Protein AF-A0A7S1F2Y0-F1 (afdb_monomer)

Foldseek 3Di:
DDPDPPPPPDPPPPPPPPPPPPPCPDDQDQDPPPRDRDDDDDDDDDDDDDDDDDDDDDDDDDDDDDDDDDDDDDDDDDDDDDDDDDDDDDDDDDDDDDDDDDDDDDDDDDPPPPPPPPPPPPPPDDPPPPDPPDDDDDPDPVVVVVVVVVVVVVVVVVVLVVVLVVCVVVLLVVLVCLVVLVPPPPDPPPDPVPDPPQDQDDPSSVVSNLCNLLVVLLVVLVVVVVPVDDCLVVQLVPDDPVLCVLQPLVPLSDPDPQDPPQPQDPCQLAAPAEDALVRLLVQAQDHCWWWAAQLFFIFTPNSPNCACHPPHSNRLRTSWYQHQCQLLVNRDSVRTNQQALLSPDPDPSLSSVSSSRSSSVVSSRCSPRNGGRYGYPCNVPRVPGHHDDNVSSDPNPRD

Structure (mmCIF, N/CA/C/O backbone):
data_AF-A0A7S1F2Y0-F1
#
_entry.id   AF-A0A7S1F2Y0-F1
#
loop_
_atom_site.group_PDB
_atom_site.id
_atom_site.type_symbol
_atom_site.label_atom_id
_atom_site.label_alt_id
_atom_site.label_comp_id
_atom_site.label_asym_id
_atom_site.label_entity_id
_atom_site.label_seq_id
_atom_site.pdbx_PDB_ins_code
_atom_site.Cartn_x
_atom_site.Cartn_y
_atom_site.Cartn_z
_atom_site.occupancy
_atom_site.B_iso_or_equiv
_atom_site.auth_seq_id
_atom_site.auth_comp_id
_atom_site.auth_asym_id
_atom_site.auth_atom_id
_atom_site.pdbx_PDB_model_num
ATOM 1 N N . MET A 1 1 ? 21.573 28.360 -5.582 1.00 36.53 1 MET A N 1
ATOM 2 C CA . MET A 1 1 ? 20.554 28.738 -4.579 1.00 36.53 1 MET A CA 1
ATOM 3 C C . MET A 1 1 ? 19.600 27.561 -4.418 1.00 36.53 1 MET A C 1
ATOM 5 O O . MET A 1 1 ? 18.613 27.479 -5.133 1.00 36.53 1 MET A O 1
ATOM 9 N N . GLY A 1 2 ? 19.969 26.580 -3.590 1.00 34.56 2 GLY A N 1
ATOM 10 C CA . GLY A 1 2 ? 19.139 25.403 -3.324 1.00 34.56 2 GLY A CA 1
ATOM 11 C C . GLY A 1 2 ? 18.321 25.644 -2.063 1.00 34.56 2 GLY A C 1
ATOM 12 O O . GLY A 1 2 ? 18.897 25.752 -0.985 1.00 34.56 2 GLY A O 1
ATOM 13 N N . ALA A 1 3 ? 17.003 25.777 -2.200 1.00 34.00 3 ALA A N 1
ATOM 14 C CA . ALA A 1 3 ? 16.104 25.821 -1.056 1.00 34.00 3 ALA A CA 1
ATOM 15 C C . ALA A 1 3 ? 16.014 24.408 -0.463 1.00 34.00 3 ALA A C 1
ATOM 17 O O . ALA A 1 3 ? 15.358 23.531 -1.024 1.00 34.00 3 ALA A O 1
ATOM 18 N N . SER A 1 4 ? 16.725 24.184 0.643 1.00 31.88 4 SER A N 1
ATOM 19 C CA . SER A 1 4 ? 16.543 23.007 1.490 1.00 31.88 4 SER A CA 1
ATOM 20 C C . SER A 1 4 ? 15.123 23.054 2.053 1.00 31.88 4 SER A C 1
ATOM 22 O O . SER A 1 4 ? 14.795 23.925 2.856 1.00 31.88 4 SER A O 1
ATOM 24 N N . CYS A 1 5 ? 14.247 22.175 1.569 1.00 34.72 5 CYS A N 1
ATOM 25 C CA . CYS A 1 5 ? 12.901 22.019 2.103 1.00 34.72 5 CYS A CA 1
ATOM 26 C C . CYS A 1 5 ? 12.976 21.094 3.324 1.00 34.72 5 CYS A C 1
ATOM 28 O O . CYS A 1 5 ? 12.630 19.919 3.252 1.00 34.72 5 CYS A O 1
ATOM 30 N N . THR A 1 6 ? 13.466 21.619 4.446 1.00 35.56 6 THR A N 1
ATOM 31 C CA . THR A 1 6 ? 13.286 21.003 5.764 1.00 35.56 6 THR A CA 1
ATOM 32 C C . THR A 1 6 ? 11.858 21.284 6.207 1.00 35.56 6 THR A C 1
ATOM 34 O O . THR A 1 6 ? 11.585 22.223 6.951 1.00 35.56 6 THR A O 1
ATOM 37 N N . ARG A 1 7 ? 10.907 20.510 5.681 1.00 41.62 7 ARG A N 1
ATOM 38 C CA . ARG A 1 7 ? 9.598 20.413 6.316 1.00 41.62 7 ARG A CA 1
ATOM 39 C C . ARG A 1 7 ? 9.795 19.492 7.511 1.00 41.62 7 ARG A C 1
ATOM 41 O O . ARG A 1 7 ? 9.768 18.275 7.357 1.00 41.62 7 ARG A O 1
ATOM 48 N N . GLU A 1 8 ? 10.083 20.094 8.661 1.00 40.06 8 GLU A N 1
ATOM 49 C CA . GLU A 1 8 ? 9.935 19.441 9.957 1.00 40.06 8 GLU A CA 1
ATOM 50 C C . GLU A 1 8 ? 8.540 18.810 9.960 1.00 40.06 8 GLU A C 1
ATOM 52 O O . GLU A 1 8 ? 7.520 19.500 9.865 1.00 40.06 8 GLU A O 1
ATOM 57 N N . CYS A 1 9 ? 8.497 17.480 9.912 1.00 41.88 9 CYS A N 1
ATOM 58 C CA . CYS A 1 9 ? 7.286 16.749 10.232 1.00 41.88 9 CYS A CA 1
ATOM 59 C C . CYS A 1 9 ? 7.093 17.014 11.718 1.00 41.88 9 CYS A C 1
ATOM 61 O O . CYS A 1 9 ? 7.832 16.455 12.521 1.00 41.88 9 CYS A O 1
ATOM 63 N N . GLY A 1 10 ? 6.229 17.975 12.046 1.00 36.59 10 GLY A N 1
ATOM 64 C CA . GLY A 1 10 ? 5.999 18.372 13.424 1.00 36.59 10 GLY A CA 1
ATOM 65 C C . GLY A 1 10 ? 5.692 17.139 14.263 1.00 36.59 10 GLY A C 1
ATOM 66 O O . GLY A 1 10 ? 4.796 16.369 13.915 1.00 36.59 10 GLY A O 1
ATOM 67 N N . GLU A 1 11 ? 6.453 16.963 15.341 1.00 38.12 11 GLU A N 1
ATOM 68 C CA . GLU A 1 11 ? 5.964 16.305 16.546 1.00 38.12 11 GLU A CA 1
ATOM 69 C C . GLU A 1 11 ? 4.710 17.074 16.974 1.00 38.12 11 GLU A C 1
ATOM 71 O O . GLU A 1 11 ? 4.777 18.073 17.685 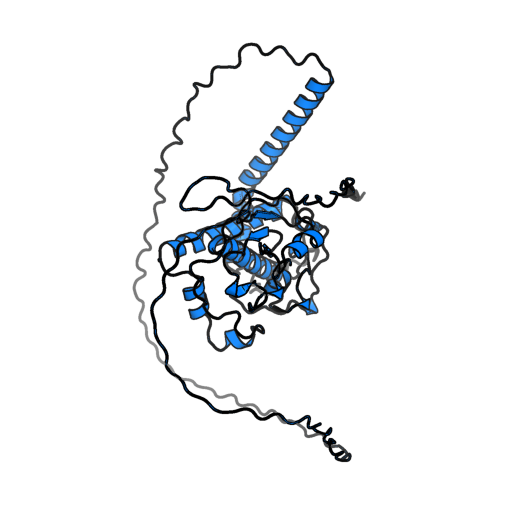1.00 38.12 11 GLU A O 1
ATOM 76 N N . GLU A 1 12 ? 3.549 16.690 16.447 1.00 43.19 12 GLU A N 1
ATOM 77 C CA . GLU A 1 12 ? 2.303 16.994 17.129 1.00 43.19 12 GLU A CA 1
ATOM 78 C C . GLU A 1 12 ? 2.302 16.112 18.375 1.00 43.19 12 GLU A C 1
ATOM 80 O O . GLU A 1 12 ? 2.387 14.889 18.251 1.00 43.19 12 GLU A O 1
ATOM 85 N N . ASP A 1 13 ? 2.274 16.748 19.551 1.00 36.56 13 ASP A N 1
ATOM 86 C CA . ASP A 1 13 ? 2.103 16.107 20.852 1.00 36.56 13 ASP A CA 1
ATOM 87 C C . ASP A 1 13 ? 1.003 15.048 20.744 1.00 36.56 13 ASP A C 1
ATOM 89 O O . ASP A 1 13 ? -0.197 15.346 20.721 1.00 36.56 13 ASP A O 1
ATOM 93 N N . VAL A 1 14 ? 1.427 13.788 20.639 1.00 43.56 14 VAL A N 1
ATOM 94 C CA . VAL A 1 14 ? 0.539 12.645 20.771 1.00 43.56 14 VAL A CA 1
ATOM 95 C C . VAL A 1 14 ? 0.091 12.690 22.217 1.00 43.56 14 VAL A C 1
ATOM 97 O O . VAL A 1 14 ? 0.843 12.314 23.112 1.00 43.56 14 VAL A O 1
ATOM 100 N N . GLN A 1 15 ? -1.118 13.206 22.443 1.00 38.66 15 GLN A N 1
ATOM 101 C CA . GLN A 1 15 ? -1.795 13.054 23.719 1.00 38.66 15 GLN A CA 1
ATOM 102 C C . GLN A 1 15 ? -1.746 11.571 24.066 1.00 38.66 15 GLN A C 1
ATOM 104 O O . GLN A 1 15 ? -2.284 10.732 23.340 1.00 38.66 15 GLN A O 1
ATOM 109 N N . GLU A 1 16 ? -1.010 11.275 25.132 1.00 40.91 16 GLU A N 1
ATOM 110 C CA . GLU A 1 16 ? -0.934 9.975 25.764 1.00 40.91 16 GLU A CA 1
ATOM 111 C C . GLU A 1 16 ? -2.374 9.517 25.997 1.00 40.91 16 GLU A C 1
ATOM 113 O O . GLU A 1 16 ? -3.124 10.106 26.774 1.00 40.91 16 GLU A O 1
ATOM 118 N N . ILE A 1 17 ? -2.816 8.546 25.199 1.00 43.94 17 ILE A N 1
ATOM 119 C CA . ILE A 1 17 ? -4.121 7.932 25.387 1.00 43.94 17 ILE A CA 1
ATOM 120 C C . ILE A 1 17 ? -3.949 7.072 26.630 1.00 43.94 17 ILE A C 1
ATOM 122 O O . ILE A 1 17 ? -3.353 5.995 26.549 1.00 43.94 17 ILE A O 1
ATOM 126 N N . ASP A 1 18 ? -4.425 7.575 27.768 1.00 40.50 18 ASP A N 1
ATOM 127 C CA . ASP A 1 18 ? -4.502 6.805 29.002 1.00 40.50 18 ASP A CA 1
ATOM 128 C C . ASP A 1 18 ? -5.139 5.438 28.697 1.00 40.50 18 ASP A C 1
ATOM 130 O O . ASP A 1 18 ? -6.151 5.374 27.980 1.00 40.50 18 ASP A O 1
ATOM 134 N N . PRO A 1 19 ? -4.570 4.325 29.196 1.00 45.59 19 PRO A N 1
ATOM 135 C CA . PRO A 1 19 ? -5.196 3.026 29.049 1.00 45.59 19 PRO A CA 1
ATOM 136 C C . PRO A 1 19 ? -6.585 3.110 29.676 1.00 45.59 19 PRO A C 1
ATOM 138 O O . PRO A 1 19 ? -6.719 3.328 30.878 1.00 45.59 19 PRO A O 1
ATOM 141 N N . VAL A 1 20 ? -7.617 2.960 28.842 1.00 40.53 20 VAL A N 1
ATOM 142 C CA . VAL A 1 20 ? -9.008 2.866 29.283 1.00 40.53 20 VAL A CA 1
ATOM 143 C C . VAL A 1 20 ? -9.065 1.777 30.348 1.00 40.53 20 VAL A C 1
ATOM 145 O O . VAL A 1 20 ? -8.937 0.590 30.040 1.00 40.53 20 VAL A O 1
ATOM 148 N N . SER A 1 21 ? -9.220 2.191 31.605 1.00 37.03 21 SER A N 1
ATOM 149 C CA . SER A 1 21 ? -9.513 1.299 32.712 1.00 37.03 21 SER A CA 1
ATOM 150 C C . SER A 1 21 ? -10.851 0.650 32.401 1.00 37.03 21 SER A C 1
ATOM 152 O O . SER A 1 21 ? -11.902 1.294 32.392 1.00 37.03 21 SER A O 1
ATOM 154 N N . VAL A 1 22 ? -10.802 -0.632 32.061 1.00 40.53 22 VAL A N 1
ATOM 155 C CA . VAL A 1 22 ? -11.994 -1.452 31.903 1.00 40.53 22 VAL A CA 1
ATOM 156 C C . VAL A 1 22 ? -12.507 -1.712 33.314 1.00 40.53 22 VAL A C 1
ATOM 158 O O . VAL A 1 22 ? -12.141 -2.695 33.949 1.00 40.53 22 VAL A O 1
ATOM 161 N N . ASP A 1 23 ? -13.300 -0.782 33.841 1.00 34.97 23 ASP A N 1
ATOM 162 C CA . ASP A 1 23 ? -14.096 -1.049 35.028 1.00 34.97 23 ASP A CA 1
ATOM 163 C C . ASP A 1 23 ? -15.100 -2.146 34.657 1.00 34.97 23 ASP A C 1
ATOM 165 O O . ASP A 1 23 ? -16.047 -1.939 33.892 1.00 34.97 23 ASP A O 1
ATOM 169 N N . GLU A 1 24 ? -14.844 -3.347 35.177 1.00 45.72 24 GLU A N 1
ATOM 170 C CA . GLU A 1 24 ? -15.747 -4.495 35.188 1.00 45.72 24 GLU A CA 1
ATOM 171 C C . GLU A 1 24 ? -17.011 -4.150 35.998 1.00 45.72 24 GLU A C 1
ATOM 173 O O . GLU A 1 24 ? -17.225 -4.587 37.128 1.00 45.72 24 GLU A O 1
ATOM 178 N N . ALA A 1 25 ? -17.903 -3.358 35.408 1.00 39.78 25 ALA A N 1
ATOM 179 C CA . ALA A 1 25 ? -19.284 -3.273 35.849 1.00 39.78 25 ALA A CA 1
ATOM 180 C C . ALA A 1 25 ? -20.025 -4.507 35.312 1.00 39.78 25 ALA A C 1
ATOM 182 O O . ALA A 1 25 ? -20.461 -4.556 34.159 1.00 39.78 25 ALA A O 1
ATOM 183 N N . GLY A 1 26 ? -20.111 -5.539 36.155 1.00 40.28 26 GLY A N 1
ATOM 184 C CA . GLY A 1 26 ? -20.760 -6.812 35.858 1.00 40.28 26 GLY A CA 1
ATOM 185 C C . GLY A 1 26 ? -22.185 -6.647 35.326 1.00 40.28 26 GLY A C 1
ATOM 186 O O . GLY A 1 26 ? -23.093 -6.214 36.035 1.00 40.28 26 GLY A O 1
ATOM 187 N N . ALA A 1 27 ? -22.393 -7.047 34.072 1.00 43.47 27 ALA A N 1
ATOM 188 C CA . ALA A 1 27 ? -23.723 -7.170 33.494 1.00 43.47 27 ALA A CA 1
ATOM 189 C C . ALA A 1 27 ? -24.477 -8.351 34.148 1.00 43.47 27 ALA A C 1
ATOM 191 O O . ALA A 1 27 ? -23.916 -9.447 34.267 1.00 43.47 27 ALA A O 1
ATOM 192 N N . PRO A 1 28 ? -25.751 -8.184 34.549 1.00 46.16 28 PRO A N 1
ATOM 193 C CA . PRO A 1 28 ? -26.533 -9.274 35.117 1.00 46.16 28 PRO A CA 1
ATOM 194 C C . PRO A 1 28 ? -26.801 -10.351 34.056 1.00 46.16 28 PRO A C 1
ATOM 196 O O . PRO A 1 28 ? -27.341 -10.077 32.983 1.00 46.16 28 PRO A O 1
ATOM 199 N N . LYS A 1 29 ? -26.433 -11.601 34.361 1.00 49.12 29 LYS A N 1
ATOM 200 C CA . LYS A 1 29 ? -26.731 -12.770 33.521 1.00 49.12 29 LYS A CA 1
ATOM 201 C C . LYS A 1 29 ? -28.241 -13.024 33.524 1.00 49.12 29 LYS A C 1
ATOM 203 O O . LYS A 1 29 ? -28.798 -13.495 34.512 1.00 49.12 29 LYS A O 1
ATOM 208 N N . ILE A 1 30 ? -28.898 -12.712 32.410 1.00 48.44 30 ILE A N 1
ATOM 209 C CA . ILE A 1 30 ? -30.310 -13.030 32.172 1.00 48.44 30 ILE A CA 1
ATOM 210 C C . ILE A 1 30 ? -30.394 -14.485 31.703 1.00 48.44 30 ILE A C 1
ATOM 212 O O . ILE A 1 30 ? -29.715 -14.882 30.758 1.00 48.44 30 ILE A O 1
ATOM 216 N N . CYS A 1 31 ? -31.226 -15.292 32.363 1.00 43.03 31 CYS A N 1
ATOM 217 C CA . CYS A 1 31 ? -31.496 -16.660 31.930 1.00 43.03 31 CYS A CA 1
ATOM 218 C C . CYS A 1 31 ? -32.254 -16.637 30.582 1.00 43.03 31 CYS A C 1
ATOM 220 O O . CYS A 1 31 ? -33.337 -16.044 30.519 1.00 43.03 31 CYS A O 1
ATOM 222 N N . PRO A 1 32 ? -31.748 -17.290 29.517 1.00 42.16 32 PRO A N 1
ATOM 223 C CA . PRO A 1 32 ? -32.303 -17.188 28.161 1.00 42.16 32 PRO A CA 1
ATOM 224 C C . PRO A 1 32 ? -33.703 -17.800 27.999 1.00 42.16 32 PRO A C 1
ATOM 226 O O . PRO A 1 32 ? -34.337 -17.609 26.969 1.00 42.16 32 PRO A O 1
ATOM 229 N N . VAL A 1 33 ? -34.208 -18.513 29.010 1.00 40.09 33 VAL A N 1
ATOM 230 C CA . VAL A 1 33 ? -35.527 -19.165 28.967 1.00 40.09 33 VAL A CA 1
ATOM 231 C C . VAL A 1 33 ? -36.603 -18.367 29.714 1.00 40.09 33 VAL A C 1
ATOM 233 O O . VAL A 1 33 ? -37.782 -18.512 29.410 1.00 40.09 33 VAL A O 1
ATOM 236 N N . SER A 1 34 ? -36.239 -17.508 30.674 1.00 62.84 34 SER A N 1
ATOM 237 C CA . SER A 1 34 ? -37.223 -16.840 31.547 1.00 62.84 34 SER A CA 1
ATOM 238 C C . SER A 1 34 ? -37.195 -15.312 31.526 1.00 62.84 34 SER A C 1
ATOM 240 O O . SER A 1 34 ? -38.125 -14.701 32.051 1.00 62.84 34 SER A O 1
ATOM 242 N N . GLY A 1 35 ? -36.169 -14.675 30.948 1.00 44.62 35 GLY A N 1
ATOM 243 C CA . GLY A 1 35 ? -36.113 -13.215 30.788 1.00 44.62 35 GLY A CA 1
ATOM 244 C C . GLY A 1 35 ? -36.129 -12.401 32.093 1.00 44.62 35 GLY A C 1
ATOM 245 O O . GLY A 1 35 ? -36.307 -11.188 32.042 1.00 44.62 35 GLY A O 1
ATOM 246 N N . LYS A 1 36 ? -35.955 -13.033 33.263 1.00 49.47 36 LYS A N 1
ATOM 247 C CA . LYS A 1 36 ? -35.955 -12.373 34.581 1.00 49.47 36 LYS A CA 1
ATOM 248 C C . LYS A 1 36 ? -34.588 -12.484 35.254 1.00 49.47 36 LYS A C 1
ATOM 250 O O . LYS A 1 36 ? -33.966 -13.545 35.218 1.00 49.47 36 LYS A O 1
ATOM 255 N N . SER A 1 37 ? -34.145 -11.399 35.892 1.00 45.38 37 SER A N 1
ATOM 256 C CA . SER A 1 37 ? -32.973 -11.387 36.773 1.00 45.38 37 SER A CA 1
ATOM 257 C C . SER A 1 37 ? -33.310 -12.114 38.074 1.00 45.38 37 SER A C 1
ATOM 259 O O . SER A 1 37 ? -34.216 -11.701 38.797 1.00 45.38 37 SER A O 1
ATOM 261 N N . THR A 1 38 ? -32.614 -13.206 38.370 1.00 45.19 38 THR A N 1
ATOM 262 C CA . THR A 1 38 ? -32.781 -13.944 39.627 1.00 45.19 38 THR A CA 1
ATOM 263 C C . THR A 1 38 ? -31.693 -13.544 40.613 1.00 45.19 38 THR A C 1
ATOM 265 O O . THR A 1 38 ? -30.512 -13.764 40.339 1.00 45.19 38 THR A O 1
ATOM 268 N N . GLU A 1 39 ? -32.089 -12.994 41.761 1.00 47.03 39 GLU A N 1
ATOM 269 C CA . GLU A 1 39 ? -31.245 -12.984 42.956 1.00 47.03 39 GLU A CA 1
ATOM 270 C C . GLU A 1 39 ? -31.036 -14.419 43.461 1.00 47.03 39 GLU A C 1
ATOM 272 O O . GLU A 1 39 ? -31.830 -15.324 43.196 1.00 47.03 39 GLU A O 1
ATOM 277 N N . ALA A 1 40 ? -29.897 -14.629 44.113 1.00 46.84 40 ALA A N 1
ATOM 278 C CA . ALA A 1 40 ? -29.316 -15.926 44.413 1.00 46.84 40 ALA A CA 1
ATOM 279 C C . ALA A 1 40 ? -30.260 -16.899 45.147 1.00 46.84 40 ALA A C 1
ATOM 281 O O . ALA A 1 40 ? -30.816 -16.579 46.194 1.00 46.84 40 ALA A O 1
ATOM 282 N N . GLY A 1 41 ? -30.312 -18.142 44.654 1.00 44.38 41 GLY A N 1
ATOM 283 C CA . GLY A 1 41 ? -30.724 -19.306 45.441 1.00 44.38 41 GLY A CA 1
ATOM 284 C C . GLY A 1 41 ? -31.820 -20.168 44.812 1.00 44.38 41 GLY A C 1
ATOM 285 O O . GLY A 1 41 ? -32.966 -19.755 44.708 1.00 44.38 41 GLY A O 1
ATOM 286 N N . SER A 1 42 ? -31.469 -21.429 44.531 1.00 37.84 42 SER A N 1
ATOM 287 C CA . SER A 1 42 ? -32.373 -22.567 44.292 1.00 37.84 42 SER A CA 1
ATOM 288 C C . SER A 1 42 ? -33.111 -22.627 42.942 1.00 37.84 42 SER A C 1
ATOM 290 O O . SER A 1 42 ? -34.135 -21.989 42.724 1.00 37.84 42 SER A O 1
ATOM 292 N N . CYS A 1 43 ? -32.653 -23.521 42.058 1.00 34.91 43 CYS A N 1
ATOM 293 C CA . CYS A 1 43 ? -33.493 -24.110 41.010 1.00 34.91 43 CYS A CA 1
ATOM 294 C C . CYS A 1 43 ? -33.569 -25.630 41.232 1.00 34.91 43 CYS A C 1
ATOM 296 O O . CYS A 1 43 ? -32.606 -26.337 40.925 1.00 34.91 43 CYS A O 1
ATOM 298 N N . PRO A 1 44 ? -34.681 -26.155 41.780 1.00 44.41 44 PRO A N 1
ATOM 299 C CA . PRO A 1 44 ? -34.850 -27.573 42.039 1.00 44.41 44 PRO A CA 1
ATOM 300 C C . PRO A 1 44 ? -35.808 -28.182 41.013 1.00 44.41 44 PRO A C 1
ATOM 302 O O . PRO A 1 44 ? -36.996 -28.201 41.269 1.00 44.41 44 PRO A O 1
ATOM 305 N N . PHE A 1 45 ? -35.338 -28.718 39.883 1.00 34.31 45 PHE A N 1
ATOM 306 C CA . PHE A 1 45 ? -36.058 -29.798 39.185 1.00 34.31 45 PHE A CA 1
ATOM 307 C C . PHE A 1 45 ? -35.101 -30.643 38.343 1.00 34.31 45 PHE A C 1
ATOM 309 O O . PHE A 1 45 ? -34.670 -30.291 37.250 1.00 34.31 45 PHE A O 1
ATOM 316 N N . ALA A 1 46 ? -34.780 -31.797 38.917 1.00 36.03 46 ALA A N 1
ATOM 317 C CA . ALA A 1 46 ? -34.118 -32.926 38.294 1.00 36.03 46 ALA A CA 1
ATOM 318 C C . ALA A 1 46 ? -35.069 -33.676 37.339 1.00 36.03 46 ALA A C 1
ATOM 320 O O . ALA A 1 46 ? -36.274 -33.731 37.590 1.00 36.03 46 ALA A O 1
ATOM 321 N N . LYS A 1 47 ? -34.523 -34.425 36.369 1.00 38.72 47 LYS A N 1
ATOM 322 C CA . LYS A 1 47 ? -34.337 -35.884 36.537 1.00 38.72 47 LYS A CA 1
ATOM 323 C C . LYS A 1 47 ? -33.550 -36.550 35.386 1.00 38.72 47 LYS A C 1
ATOM 325 O O . LYS A 1 47 ? -33.471 -35.996 34.295 1.00 38.72 47 LYS A O 1
ATOM 330 N N . PRO A 1 48 ? -32.953 -37.733 35.648 1.00 46.72 48 PRO A N 1
ATOM 331 C CA . PRO A 1 48 ? -31.837 -38.301 34.893 1.00 46.72 48 PRO A CA 1
ATOM 332 C C . PRO A 1 48 ? -32.259 -39.449 33.961 1.00 46.72 48 PRO A C 1
ATOM 334 O O . PRO A 1 48 ? -33.306 -40.072 34.165 1.00 46.72 48 PRO A O 1
ATOM 337 N N . LYS A 1 49 ? -31.383 -39.843 33.025 1.00 37.19 49 LYS A N 1
ATOM 338 C CA . LYS A 1 49 ? -31.412 -41.198 32.452 1.00 37.19 49 LYS A CA 1
ATOM 339 C C . LYS A 1 49 ? -30.042 -41.879 32.440 1.00 37.19 49 LYS A C 1
ATOM 341 O O . LYS A 1 49 ? -29.015 -41.298 32.125 1.00 37.19 49 LYS A O 1
ATOM 346 N N . LYS A 1 50 ? -30.139 -43.143 32.854 1.00 40.88 50 LYS A N 1
ATOM 347 C CA . LYS A 1 50 ? -29.161 -44.213 33.060 1.00 40.88 50 LYS A CA 1
ATOM 348 C C . LYS A 1 50 ? -28.299 -44.523 31.832 1.00 40.88 50 LYS A C 1
ATOM 350 O O . LYS A 1 50 ? -28.802 -44.501 30.715 1.00 40.88 50 LYS A O 1
ATOM 355 N N . GLY A 1 51 ? -27.084 -45.011 32.087 1.00 39.44 51 GLY A N 1
ATOM 356 C CA . GLY A 1 51 ? -26.288 -45.744 31.102 1.00 39.44 51 GLY A CA 1
ATOM 357 C C . GLY A 1 51 ? -24.898 -46.131 31.605 1.00 39.44 51 GLY A C 1
ATOM 358 O O . GLY A 1 51 ? -23.907 -45.598 31.131 1.00 39.44 51 GLY A O 1
ATOM 359 N N . GLN A 1 52 ? -24.819 -47.045 32.577 1.00 39.50 52 GLN A N 1
ATOM 360 C CA . GLN A 1 52 ? -23.566 -47.698 32.975 1.00 39.50 52 GLN A CA 1
ATOM 361 C C . GLN A 1 52 ? -23.020 -48.566 31.830 1.00 39.50 52 GLN A C 1
ATOM 363 O O . GLN A 1 52 ? -23.720 -49.464 31.364 1.00 39.50 52 GLN A O 1
ATOM 368 N N . LYS A 1 53 ? -21.732 -48.422 31.500 1.00 41.22 53 LYS A N 1
ATOM 369 C CA . LYS A 1 53 ? -20.872 -49.575 31.204 1.00 41.22 53 LYS A CA 1
ATOM 370 C C . LYS A 1 53 ? -19.473 -49.339 31.765 1.00 41.22 53 LYS A C 1
ATOM 372 O O . LYS A 1 53 ? -18.822 -48.335 31.515 1.00 41.22 53 LYS A O 1
ATOM 377 N N . LYS A 1 54 ? -19.105 -50.294 32.607 1.00 40.53 54 LYS A N 1
ATOM 378 C CA . LYS A 1 54 ? -17.922 -50.427 33.444 1.00 40.53 54 LYS A CA 1
ATOM 379 C C . LYS A 1 54 ? -16.847 -51.136 32.620 1.00 40.53 54 LYS A C 1
ATOM 381 O O . LYS A 1 54 ? -17.107 -52.246 32.170 1.00 40.53 54 LYS A O 1
ATOM 386 N N . LEU A 1 55 ? -15.661 -50.552 32.479 1.00 38.19 55 LEU A N 1
ATOM 387 C CA . LEU A 1 55 ? -14.434 -51.319 32.278 1.00 38.19 55 LEU A CA 1
ATOM 388 C C . LEU A 1 55 ? -13.333 -50.709 33.147 1.00 38.19 55 LEU A C 1
ATOM 390 O O . LEU A 1 55 ? -13.089 -49.508 33.127 1.00 38.19 55 LEU A O 1
ATOM 394 N N . GLN A 1 56 ? -12.778 -51.572 33.990 1.00 41.88 56 GLN A N 1
ATOM 395 C CA . GLN A 1 56 ? -11.670 -51.331 34.901 1.00 41.88 56 GLN A CA 1
ATOM 396 C C . GLN A 1 56 ? -10.334 -51.613 34.205 1.00 41.88 56 GLN A C 1
ATOM 398 O O . GLN A 1 56 ? -10.302 -52.286 33.177 1.00 41.88 56 GLN A O 1
ATOM 403 N N . SER A 1 57 ? -9.268 -51.238 34.920 1.00 33.12 57 SER A N 1
ATOM 404 C CA . SER A 1 57 ? -7.843 -51.557 34.738 1.00 33.12 57 SER A CA 1
ATOM 405 C C . SER A 1 57 ? -7.119 -50.617 33.769 1.00 33.12 57 SER A C 1
ATOM 407 O O . SER A 1 57 ? -7.622 -50.335 32.695 1.00 33.12 57 SER A O 1
ATOM 409 N N . GLY A 1 58 ? -5.966 -50.037 34.091 1.00 31.70 58 GLY A N 1
ATOM 410 C CA . GLY A 1 58 ? -5.106 -50.149 35.266 1.00 31.70 58 GLY A CA 1
ATOM 411 C C . GLY A 1 58 ? -3.951 -49.150 35.126 1.00 31.70 58 GLY A C 1
ATOM 412 O O . GLY A 1 58 ? -3.506 -48.867 34.019 1.00 31.70 58 GLY A O 1
ATOM 413 N N . VAL A 1 59 ? -3.513 -48.594 36.254 1.00 41.38 59 VAL A N 1
ATOM 414 C CA . VAL A 1 59 ? -2.317 -47.744 36.401 1.00 41.38 59 VAL A CA 1
ATOM 415 C C . VAL A 1 59 ? -1.101 -48.655 36.621 1.00 41.38 59 VAL A C 1
ATOM 417 O O . VAL A 1 59 ? -1.233 -49.661 37.320 1.00 41.38 59 VAL A O 1
ATOM 420 N N . PRO A 1 60 ? 0.053 -48.352 36.005 1.00 44.47 60 PRO A N 1
ATOM 421 C CA . PRO A 1 60 ? 1.246 -47.910 36.756 1.00 44.47 60 PRO A CA 1
ATOM 422 C C . PRO A 1 60 ? 1.927 -46.729 36.016 1.00 44.47 60 PRO A C 1
ATOM 424 O O . PRO A 1 60 ? 1.961 -46.712 34.795 1.00 44.47 60 PRO A O 1
ATOM 427 N N . SER A 1 61 ? 2.307 -45.596 36.619 1.00 36.19 61 SER A N 1
ATOM 428 C CA . SER A 1 61 ? 3.298 -45.330 37.680 1.00 36.19 61 SER A CA 1
ATOM 429 C C . SER A 1 61 ? 4.707 -45.869 37.379 1.00 36.19 61 SER A C 1
ATOM 431 O O . SER A 1 61 ? 4.850 -47.069 37.180 1.00 36.19 61 SER A O 1
ATOM 433 N N . ALA A 1 62 ? 5.714 -44.983 37.491 1.00 32.91 62 ALA A N 1
ATOM 434 C CA . ALA A 1 62 ? 7.160 -45.123 37.205 1.00 32.91 62 ALA A CA 1
ATOM 435 C C . ALA A 1 62 ? 7.535 -44.784 35.745 1.00 32.91 62 ALA A C 1
ATOM 437 O O . ALA A 1 62 ? 6.846 -45.195 34.825 1.00 32.91 62 ALA A O 1
ATOM 438 N N . SER A 1 63 ? 8.594 -44.044 35.423 1.00 37.16 63 SER A N 1
ATOM 439 C CA . SER A 1 63 ? 9.716 -43.489 36.191 1.00 37.16 63 SER A CA 1
ATOM 440 C C . SER A 1 63 ? 10.507 -42.567 35.257 1.00 37.16 63 SER A C 1
ATOM 442 O O . SER A 1 63 ? 10.579 -42.828 34.057 1.00 37.16 63 SER A O 1
ATOM 444 N N . GLU A 1 64 ? 11.131 -41.532 35.818 1.00 43.53 64 GLU A N 1
ATOM 445 C CA . GLU A 1 64 ? 12.202 -40.761 35.184 1.00 43.53 64 GLU A CA 1
ATOM 446 C C . GLU A 1 64 ? 13.291 -41.687 34.625 1.00 43.53 64 GLU A C 1
ATOM 448 O O . GLU A 1 64 ? 13.818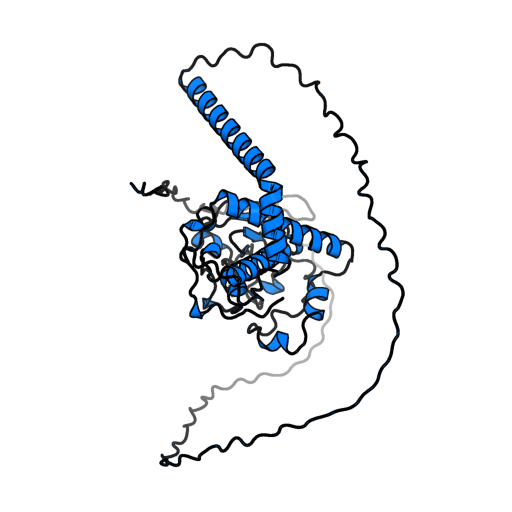 -42.538 35.344 1.00 43.53 64 GLU A O 1
ATOM 453 N N . GLN A 1 65 ? 13.673 -41.484 33.363 1.00 39.81 65 GLN A N 1
ATOM 454 C CA . GLN A 1 65 ? 14.977 -41.898 32.859 1.00 39.81 65 GLN A CA 1
ATOM 455 C C . GLN A 1 65 ? 15.584 -40.771 32.027 1.00 39.81 65 GLN A C 1
ATOM 457 O O . GLN A 1 65 ? 15.151 -40.457 30.920 1.00 39.81 65 GLN A O 1
ATOM 462 N N . HIS A 1 66 ? 16.608 -40.167 32.626 1.00 38.19 66 HIS A N 1
ATOM 463 C CA . HIS A 1 66 ? 17.671 -39.426 31.970 1.00 38.19 66 HIS A CA 1
ATOM 464 C C . HIS A 1 66 ? 18.210 -40.209 30.766 1.00 38.19 66 HIS A C 1
ATOM 466 O O . HIS A 1 66 ? 18.667 -41.342 30.915 1.00 38.19 66 HIS A O 1
ATOM 472 N N . VAL A 1 67 ? 18.233 -39.569 29.598 1.00 37.50 67 VAL A N 1
ATOM 473 C CA . VAL A 1 67 ? 19.009 -40.030 28.444 1.00 37.50 67 VAL A CA 1
ATOM 474 C C . VAL A 1 67 ? 20.323 -39.241 28.422 1.00 37.50 67 VAL A C 1
ATOM 476 O O . VAL A 1 67 ? 20.279 -38.008 28.454 1.00 37.50 67 VAL A O 1
ATOM 479 N N . PRO A 1 68 ? 21.492 -39.906 28.412 1.00 51.25 68 PRO A N 1
ATOM 480 C CA . PRO A 1 68 ? 22.782 -39.235 28.411 1.00 51.25 68 PRO A CA 1
ATOM 481 C C . PRO A 1 68 ? 23.161 -38.715 27.021 1.00 51.25 68 PRO A C 1
ATOM 483 O O . PRO A 1 68 ? 22.876 -39.321 25.988 1.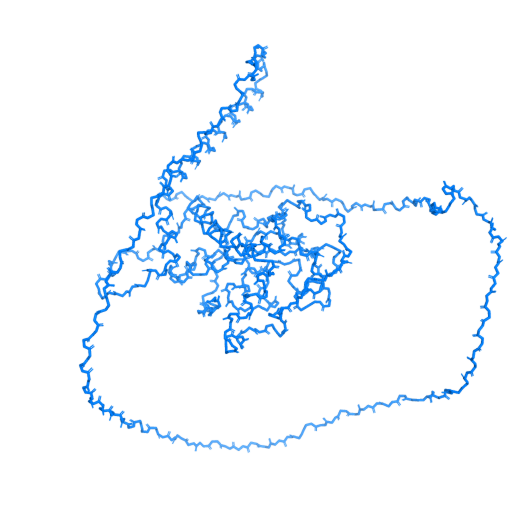00 51.25 68 PRO A O 1
ATOM 486 N N . ILE A 1 69 ? 23.865 -37.586 27.049 1.00 44.50 69 ILE A N 1
ATOM 487 C CA . ILE A 1 69 ? 24.543 -36.925 25.936 1.00 44.50 69 ILE A CA 1
ATOM 488 C C . ILE A 1 69 ? 25.545 -37.905 25.309 1.00 44.50 69 ILE A C 1
ATOM 490 O O . ILE A 1 69 ? 26.541 -38.276 25.929 1.00 44.50 69 ILE A O 1
ATOM 494 N N . GLY A 1 70 ? 25.262 -38.323 24.075 1.00 34.44 70 GLY A N 1
ATOM 495 C CA . GLY A 1 70 ? 26.158 -39.113 23.239 1.00 34.44 70 GLY A CA 1
ATOM 496 C C . GLY A 1 70 ? 27.166 -38.219 22.523 1.00 34.44 70 GLY A C 1
ATOM 497 O O . GLY A 1 70 ? 26.800 -37.323 21.768 1.00 34.44 70 GLY A O 1
ATOM 498 N N . SER A 1 71 ? 28.439 -38.472 22.800 1.00 37.62 71 SER A N 1
ATOM 499 C CA . SER A 1 71 ? 29.615 -37.795 22.267 1.00 37.62 71 SER A CA 1
ATOM 500 C C . SER A 1 71 ? 29.769 -37.978 20.753 1.00 37.62 71 SER A C 1
ATOM 502 O O . SER A 1 71 ? 29.689 -39.091 20.237 1.00 37.62 71 SER A O 1
ATOM 504 N N . VAL A 1 72 ? 30.056 -36.879 20.052 1.00 43.38 72 VAL A N 1
ATOM 505 C CA . VAL A 1 72 ? 30.486 -36.873 18.648 1.00 43.38 72 VAL A CA 1
ATOM 506 C C . VAL A 1 72 ? 31.958 -37.308 18.579 1.00 43.38 72 VAL A C 1
ATOM 508 O O . VAL A 1 72 ? 32.782 -36.725 19.289 1.00 43.38 72 VAL A O 1
ATOM 511 N N . PRO A 1 73 ? 32.328 -38.302 17.751 1.00 47.19 73 PRO A N 1
ATOM 512 C CA . PRO A 1 73 ? 33.722 -38.682 17.571 1.00 47.19 73 PRO A CA 1
ATOM 513 C C . PRO A 1 73 ? 34.469 -37.678 16.682 1.00 47.19 73 PRO A C 1
ATOM 515 O O . PRO A 1 73 ? 34.049 -37.360 15.569 1.00 47.19 73 PRO A O 1
ATOM 518 N N . GLN A 1 74 ? 35.615 -37.218 17.189 1.00 38.19 74 GLN A N 1
ATOM 519 C CA . GLN A 1 74 ? 36.681 -36.579 16.421 1.00 38.19 74 GLN A CA 1
ATOM 520 C C . GLN A 1 74 ? 37.169 -37.516 15.309 1.00 38.19 74 GLN A C 1
ATOM 522 O O . GLN A 1 74 ? 37.545 -38.657 15.575 1.00 38.19 74 GLN A O 1
ATOM 527 N N . VAL A 1 75 ? 37.243 -36.998 14.083 1.00 42.53 75 VAL A N 1
ATOM 528 C CA . VAL A 1 75 ? 38.039 -37.576 12.992 1.00 42.53 75 VAL A CA 1
ATOM 529 C C . VAL A 1 75 ? 39.171 -36.588 12.676 1.00 42.53 75 VAL A C 1
ATOM 531 O O . VAL A 1 75 ? 38.911 -35.383 12.619 1.00 42.53 75 VAL A O 1
ATOM 534 N N . PRO A 1 76 ? 40.426 -37.061 12.550 1.00 50.81 76 PRO A N 1
ATOM 535 C CA . PRO A 1 76 ? 41.607 -36.212 12.453 1.00 50.81 76 PRO A CA 1
ATOM 536 C C . PRO A 1 76 ? 41.827 -35.667 11.039 1.00 50.81 76 PRO A C 1
ATOM 538 O O . PRO A 1 76 ? 41.284 -36.172 10.058 1.00 50.81 76 PRO A O 1
ATOM 541 N N . GLY A 1 77 ? 42.653 -34.622 10.975 1.00 38.25 77 GLY A N 1
ATOM 542 C CA . GLY A 1 77 ? 43.029 -33.922 9.756 1.00 38.25 77 GLY A CA 1
ATOM 543 C C . GLY A 1 77 ? 43.701 -34.797 8.698 1.00 38.25 77 GLY A C 1
ATOM 544 O O . GLY A 1 77 ? 44.324 -35.817 8.989 1.00 38.25 77 GLY A O 1
ATOM 545 N N . GLY A 1 78 ? 43.581 -34.331 7.460 1.00 37.03 78 GLY A N 1
ATOM 546 C CA . GLY A 1 78 ? 44.264 -34.851 6.287 1.00 37.03 78 GLY A CA 1
ATOM 547 C C . GLY A 1 78 ? 44.444 -33.713 5.290 1.00 37.03 78 GLY A C 1
ATOM 548 O O . GLY A 1 78 ? 43.521 -32.943 5.036 1.00 37.03 78 GLY A O 1
ATOM 549 N N . GLU A 1 79 ? 45.673 -33.576 4.827 1.00 36.94 79 GLU A N 1
ATOM 550 C CA . GLU A 1 79 ? 46.255 -32.462 4.094 1.00 36.94 79 GLU A CA 1
ATOM 551 C C . GLU A 1 79 ? 45.687 -32.317 2.664 1.00 36.94 79 GLU A C 1
ATOM 553 O O . GLU A 1 79 ? 45.247 -33.286 2.047 1.00 36.94 79 GLU A O 1
ATOM 558 N N . GLY A 1 80 ? 45.740 -31.099 2.104 1.00 34.66 80 GLY A N 1
ATOM 559 C CA . GLY A 1 80 ? 45.793 -30.922 0.642 1.00 34.66 80 GLY A CA 1
ATOM 560 C C . GLY A 1 80 ? 47.150 -31.400 0.089 1.00 34.66 80 GLY A C 1
ATOM 561 O O . GLY A 1 80 ? 47.937 -31.952 0.855 1.00 34.66 80 GLY A O 1
ATOM 562 N N . PRO A 1 81 ? 47.533 -31.134 -1.177 1.00 52.03 81 PRO A N 1
ATOM 563 C CA . PRO A 1 81 ? 46.851 -30.380 -2.234 1.00 52.03 81 PRO A CA 1
ATOM 564 C C . PRO A 1 81 ? 46.822 -31.130 -3.591 1.00 52.03 81 PRO A C 1
ATOM 566 O O . PRO A 1 81 ? 47.583 -32.066 -3.803 1.00 52.03 81 PRO A O 1
ATOM 569 N N . ALA A 1 82 ? 46.034 -30.663 -4.566 1.00 35.28 82 ALA A N 1
ATOM 570 C CA . ALA A 1 82 ? 46.409 -30.742 -5.987 1.00 35.28 82 ALA A CA 1
ATOM 571 C C . ALA A 1 82 ? 45.460 -29.910 -6.857 1.00 35.28 82 ALA A C 1
ATOM 573 O O . ALA A 1 82 ? 44.268 -30.190 -6.965 1.00 35.28 82 ALA A O 1
ATOM 574 N N . ALA A 1 83 ? 46.028 -28.901 -7.511 1.00 42.09 83 ALA A N 1
ATOM 575 C CA . ALA A 1 83 ? 45.436 -28.234 -8.654 1.00 42.09 83 ALA A CA 1
ATOM 576 C C . ALA A 1 83 ? 45.313 -29.228 -9.819 1.00 42.09 83 ALA A C 1
ATOM 578 O O . ALA A 1 83 ? 46.309 -29.825 -10.228 1.00 42.09 83 ALA A O 1
ATOM 579 N N . VAL A 1 84 ? 44.110 -29.373 -10.376 1.00 38.88 84 VAL A N 1
ATOM 580 C CA . VAL A 1 84 ? 43.892 -30.070 -11.646 1.00 38.88 84 VAL A CA 1
ATOM 581 C C . VAL A 1 84 ? 43.319 -29.069 -12.637 1.00 38.88 84 VAL A C 1
ATOM 583 O O . VAL A 1 84 ? 42.267 -28.469 -12.427 1.00 38.88 84 VAL A O 1
ATOM 586 N N . ALA A 1 85 ? 44.099 -28.865 -13.694 1.00 35.34 85 ALA A N 1
ATOM 587 C CA . ALA A 1 85 ? 43.801 -28.039 -14.844 1.00 35.34 85 ALA A CA 1
ATOM 588 C C . ALA A 1 85 ? 42.556 -28.545 -15.585 1.00 35.34 85 ALA A C 1
ATOM 590 O O . ALA A 1 85 ? 42.354 -29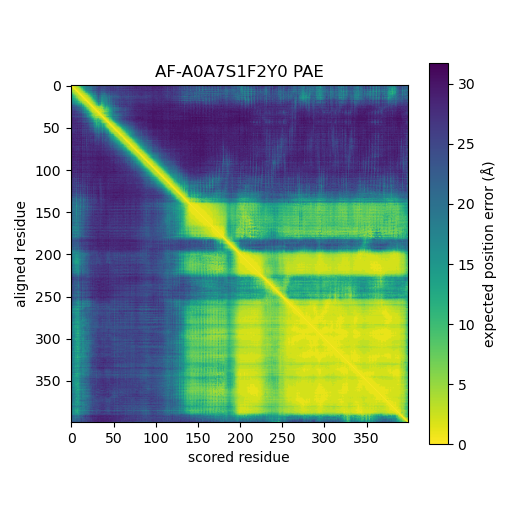.746 -15.744 1.00 35.34 85 ALA A O 1
ATOM 591 N N . ASN A 1 86 ? 41.756 -27.603 -16.074 1.00 37.69 86 ASN A N 1
ATOM 592 C CA . ASN A 1 86 ? 40.538 -27.855 -16.827 1.00 37.69 86 ASN A CA 1
ATOM 593 C C . ASN A 1 86 ? 40.803 -27.528 -18.312 1.00 37.69 86 ASN A C 1
ATOM 595 O O . ASN A 1 86 ? 41.025 -26.353 -18.620 1.00 37.69 86 ASN A O 1
ATOM 599 N N . PRO A 1 87 ? 40.827 -28.501 -19.243 1.00 47.00 87 PRO A N 1
ATOM 600 C CA . PRO A 1 87 ? 40.857 -28.220 -20.670 1.00 47.00 87 PRO A CA 1
ATOM 601 C C . PRO A 1 87 ? 39.424 -28.246 -21.211 1.00 47.00 87 PRO A C 1
ATOM 603 O O . P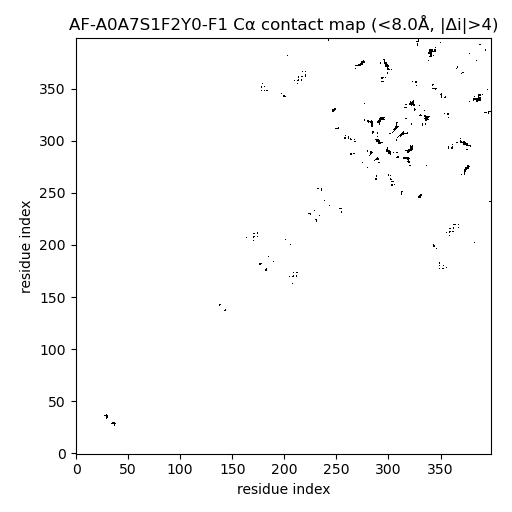RO A 1 87 ? 38.851 -29.309 -21.435 1.00 47.00 87 PRO A O 1
ATOM 606 N N . ASN A 1 88 ? 38.838 -27.069 -21.429 1.00 39.59 88 ASN A N 1
ATOM 607 C CA . ASN A 1 88 ? 37.556 -26.958 -22.117 1.00 39.59 88 ASN A CA 1
ATOM 608 C C . ASN A 1 88 ? 37.822 -26.994 -23.631 1.00 39.59 88 ASN A C 1
ATOM 610 O O . ASN A 1 88 ? 38.308 -26.016 -24.203 1.00 39.59 88 ASN A O 1
ATOM 614 N N . GLN A 1 89 ? 37.588 -28.151 -24.252 1.00 41.50 89 GLN A N 1
ATOM 615 C CA . GLN A 1 89 ? 37.624 -28.322 -25.701 1.00 41.50 89 GLN A CA 1
ATOM 616 C C . GLN A 1 89 ? 36.235 -28.103 -26.299 1.00 41.50 89 GLN A C 1
ATOM 618 O O . GLN A 1 89 ? 35.223 -28.591 -25.802 1.00 41.50 89 GLN A O 1
ATOM 623 N N . ASN A 1 90 ? 36.255 -27.354 -27.396 1.00 40.56 90 ASN A N 1
ATOM 624 C CA . ASN A 1 90 ? 35.169 -27.060 -28.312 1.00 40.56 90 ASN A CA 1
ATOM 625 C C . ASN A 1 90 ? 34.392 -28.310 -28.743 1.00 40.56 90 ASN A C 1
ATOM 627 O O . ASN A 1 90 ? 34.987 -29.286 -29.192 1.00 40.56 90 ASN A O 1
ATOM 631 N N . HIS A 1 91 ? 33.067 -28.196 -28.765 1.00 41.28 91 HIS A N 1
ATOM 632 C CA . HIS A 1 91 ? 32.243 -28.912 -29.730 1.00 41.28 91 HIS A CA 1
ATOM 633 C C . HIS A 1 91 ? 31.293 -27.919 -30.399 1.00 41.28 91 HIS A C 1
ATOM 635 O O . HIS A 1 91 ? 30.208 -27.620 -29.906 1.00 41.28 91 HIS A O 1
ATOM 641 N N . GLU A 1 92 ? 31.749 -27.400 -31.537 1.00 40.84 92 GLU A N 1
ATOM 642 C CA . GLU A 1 92 ? 30.878 -26.946 -32.613 1.00 40.84 92 GLU A CA 1
ATOM 643 C C . GLU A 1 92 ? 30.274 -28.197 -33.260 1.00 40.84 92 GLU A C 1
ATOM 645 O O . GLU A 1 92 ? 30.996 -29.108 -33.668 1.00 40.84 92 GLU A O 1
ATOM 650 N N . ALA A 1 93 ? 28.949 -28.262 -33.322 1.00 41.81 93 ALA A N 1
ATOM 651 C CA . ALA A 1 93 ? 28.241 -29.209 -34.166 1.00 41.81 93 ALA A CA 1
ATOM 652 C C . ALA A 1 93 ? 27.266 -28.416 -35.030 1.00 41.81 93 ALA A C 1
ATOM 654 O O . ALA A 1 93 ? 26.182 -28.016 -34.599 1.00 41.81 93 ALA A O 1
ATOM 655 N N . GLU A 1 94 ? 27.718 -28.171 -36.256 1.00 42.84 94 GLU A N 1
ATOM 656 C CA . GLU A 1 94 ? 26.896 -27.822 -37.400 1.00 42.84 94 GLU A CA 1
ATOM 657 C C . GLU A 1 94 ? 25.744 -28.821 -37.540 1.00 42.84 94 GLU A C 1
ATOM 659 O O . GLU A 1 94 ? 25.942 -30.035 -37.574 1.00 42.84 94 GLU A O 1
ATOM 664 N N . THR A 1 95 ? 24.528 -28.304 -37.680 1.00 40.75 95 THR A N 1
ATOM 665 C CA . THR A 1 95 ? 23.431 -29.033 -38.318 1.00 40.75 95 THR A CA 1
ATOM 666 C C . THR A 1 95 ? 22.823 -28.124 -39.373 1.00 40.75 95 THR A C 1
ATOM 668 O O . THR A 1 95 ? 22.021 -27.234 -39.100 1.00 40.75 95 THR A O 1
ATOM 671 N N . THR A 1 96 ? 23.278 -28.335 -40.603 1.00 39.69 96 THR A N 1
ATOM 672 C CA . THR A 1 96 ? 22.609 -27.926 -41.832 1.00 39.69 96 THR A CA 1
ATOM 673 C C . THR A 1 96 ? 21.469 -28.906 -42.114 1.00 39.69 96 THR A C 1
ATOM 675 O O . THR A 1 96 ? 21.619 -30.119 -41.975 1.00 39.69 96 THR A O 1
ATOM 678 N N . GLY A 1 97 ? 20.304 -28.380 -42.485 1.00 40.94 97 GLY A N 1
ATOM 679 C CA . GLY A 1 97 ? 19.129 -29.185 -42.802 1.00 40.94 97 GLY A CA 1
ATOM 680 C C . GLY A 1 97 ? 17.961 -28.319 -43.253 1.00 40.94 97 GLY A C 1
ATOM 681 O O . GLY A 1 97 ? 17.142 -27.900 -42.440 1.00 40.94 97 GLY A O 1
ATOM 682 N N . ASP A 1 98 ? 17.927 -28.045 -44.556 1.00 42.97 98 ASP A N 1
ATOM 683 C CA . ASP A 1 98 ? 16.850 -27.387 -45.294 1.00 42.97 98 ASP A CA 1
ATOM 684 C C . ASP A 1 98 ? 15.462 -27.994 -45.033 1.00 42.97 98 ASP A C 1
ATOM 686 O O . ASP A 1 98 ? 15.281 -29.209 -45.101 1.00 42.97 98 ASP A O 1
ATOM 690 N N . ALA A 1 99 ? 14.451 -27.134 -44.878 1.00 42.06 99 ALA A N 1
ATOM 691 C CA . ALA A 1 99 ? 13.087 -27.433 -45.314 1.00 42.06 99 ALA A CA 1
ATOM 692 C C . ALA A 1 99 ? 12.273 -26.144 -45.489 1.00 42.06 99 ALA A C 1
ATOM 694 O O . ALA A 1 99 ? 11.628 -25.625 -44.577 1.00 42.06 99 ALA A O 1
ATOM 695 N N . GLU A 1 100 ? 12.286 -25.657 -46.724 1.00 49.69 100 GLU A N 1
ATOM 696 C CA . GLU A 1 100 ? 11.349 -24.696 -47.283 1.00 49.69 100 GLU A CA 1
ATOM 697 C C . GLU A 1 100 ? 9.896 -25.191 -47.092 1.00 49.69 100 GLU A C 1
ATOM 699 O O . GLU A 1 100 ? 9.462 -26.170 -47.700 1.00 49.69 100 GLU A O 1
ATOM 704 N N . ARG A 1 101 ? 9.106 -24.500 -46.260 1.00 41.59 101 ARG A N 1
ATOM 705 C CA . ARG A 1 101 ? 7.636 -24.565 -46.303 1.00 41.59 101 ARG A CA 1
ATOM 706 C C . ARG A 1 101 ? 7.043 -23.165 -46.227 1.00 41.59 101 ARG A C 1
ATOM 708 O O . ARG A 1 101 ? 6.796 -22.610 -45.161 1.00 41.59 101 ARG A O 1
ATOM 715 N N . LYS A 1 102 ? 6.764 -22.629 -47.416 1.00 47.81 102 LYS A N 1
ATOM 716 C CA . LYS A 1 102 ? 5.736 -21.612 -47.648 1.00 47.81 102 LYS A CA 1
ATOM 717 C C . LYS A 1 102 ? 4.401 -22.141 -47.128 1.00 47.81 102 LYS A C 1
ATOM 719 O O . LYS A 1 102 ? 3.878 -23.103 -47.676 1.00 47.81 102 LYS A O 1
ATOM 724 N N . ASN A 1 103 ? 3.859 -21.499 -46.101 1.00 40.44 103 ASN A N 1
ATOM 725 C CA . ASN A 1 103 ? 2.428 -21.476 -45.818 1.00 40.44 103 ASN A CA 1
ATOM 726 C C . ASN A 1 103 ? 2.115 -20.191 -45.053 1.00 40.44 103 ASN A C 1
ATOM 728 O O . ASN A 1 103 ? 2.255 -20.111 -43.838 1.00 40.44 103 ASN A O 1
ATOM 732 N N . THR A 1 104 ? 1.720 -19.167 -45.801 1.00 44.25 104 THR A N 1
ATOM 733 C CA . THR A 1 104 ? 1.031 -17.981 -45.295 1.00 44.25 104 THR A CA 1
ATOM 734 C C . THR A 1 104 ? -0.429 -18.337 -45.007 1.00 44.25 104 THR A C 1
ATOM 736 O O . THR A 1 104 ? -1.145 -18.653 -45.961 1.00 44.25 104 THR A O 1
ATOM 739 N N . PRO A 1 105 ? -0.930 -18.244 -43.762 1.00 42.22 105 PRO A N 1
ATOM 740 C CA . PRO A 1 105 ? -2.349 -18.056 -43.538 1.00 42.22 105 PRO A CA 1
ATOM 741 C C . PRO A 1 105 ? -2.682 -16.567 -43.651 1.00 42.22 105 PRO A C 1
ATOM 743 O O . PRO A 1 105 ? -1.933 -15.693 -43.210 1.00 42.22 105 PRO A O 1
ATOM 746 N N . ALA A 1 106 ? -3.811 -16.304 -44.300 1.00 38.12 106 ALA A N 1
ATOM 747 C CA . ALA A 1 106 ? -4.381 -14.989 -44.509 1.00 38.12 106 ALA A CA 1
ATOM 748 C C . ALA A 1 106 ? -4.473 -14.191 -43.199 1.00 38.12 106 ALA A C 1
ATOM 750 O O . ALA A 1 106 ? -4.933 -14.690 -42.173 1.00 38.12 106 ALA A O 1
ATOM 751 N N . VAL A 1 107 ? -4.048 -12.930 -43.274 1.00 39.03 107 VAL A N 1
ATOM 752 C CA . VAL A 1 107 ? -4.291 -11.904 -42.263 1.00 39.03 107 VAL A CA 1
ATOM 753 C C . VAL A 1 107 ? -5.794 -11.667 -42.215 1.00 39.03 107 VAL A C 1
ATOM 755 O O . VAL A 1 107 ? -6.355 -10.953 -43.050 1.00 39.03 107 VAL A O 1
ATOM 758 N N . ASP A 1 108 ? -6.444 -12.322 -41.261 1.00 36.72 108 ASP A N 1
ATOM 759 C CA . ASP A 1 108 ? -7.838 -12.075 -40.952 1.00 36.72 108 ASP A CA 1
ATOM 760 C C . ASP A 1 108 ? -7.956 -10.710 -40.271 1.00 36.72 108 ASP A C 1
ATOM 762 O O . ASP A 1 108 ? -7.178 -10.340 -39.385 1.00 36.72 108 ASP A O 1
ATOM 766 N N . LYS A 1 109 ? -8.894 -9.913 -40.771 1.00 41.31 109 LYS A N 1
ATOM 767 C CA . LYS A 1 109 ? -9.076 -8.514 -40.399 1.00 41.31 109 LYS A CA 1
ATOM 768 C C . LYS A 1 109 ? -9.505 -8.436 -38.939 1.00 41.31 109 LYS A C 1
ATOM 770 O O . LYS A 1 109 ? -10.628 -8.798 -38.599 1.00 41.31 109 LYS A O 1
ATOM 775 N N . THR A 1 110 ? -8.641 -7.887 -38.092 1.00 35.53 110 THR A N 1
ATOM 776 C CA . THR A 1 110 ? -8.995 -7.471 -36.734 1.00 35.53 110 THR A CA 1
ATOM 777 C C . THR A 1 110 ? -10.224 -6.555 -36.795 1.00 35.53 110 THR A C 1
ATOM 779 O O . THR A 1 110 ? -10.163 -5.513 -37.459 1.00 35.53 110 THR A O 1
ATOM 782 N N . PRO A 1 111 ? -11.345 -6.886 -36.130 1.00 37.62 111 PRO A N 1
ATOM 783 C CA . PRO A 1 111 ? -12.476 -5.981 -36.063 1.00 37.62 111 PRO A CA 1
ATOM 784 C C . PRO A 1 111 ? -12.051 -4.758 -35.253 1.00 37.62 111 PRO A C 1
ATOM 786 O O . PRO A 1 111 ? -11.684 -4.854 -34.081 1.00 37.62 111 PRO A O 1
ATOM 789 N N . SER A 1 112 ? -12.076 -3.593 -35.900 1.00 38.44 112 SER A N 1
ATOM 790 C CA . SER A 1 112 ? -11.969 -2.304 -35.229 1.00 38.44 112 SER A CA 1
ATOM 791 C C . SER A 1 112 ? -13.063 -2.239 -34.170 1.00 38.44 112 SER A C 1
ATOM 793 O O . SER A 1 112 ? -14.246 -2.114 -34.489 1.00 38.44 112 SER A O 1
ATOM 795 N N . ASN A 1 113 ? -12.660 -2.372 -32.909 1.00 39.53 113 ASN A N 1
ATOM 796 C CA . ASN A 1 113 ? -13.541 -2.242 -31.767 1.00 39.53 113 ASN A CA 1
ATOM 797 C C . ASN A 1 113 ? -13.994 -0.776 -31.714 1.00 39.53 113 ASN A C 1
ATOM 799 O O . ASN A 1 113 ? -13.281 0.098 -31.218 1.00 39.53 113 ASN A O 1
ATOM 803 N N . LYS A 1 114 ? -15.142 -0.490 -32.339 1.00 39.22 114 LYS A N 1
ATOM 804 C CA . LYS A 1 114 ? -15.841 0.785 -32.205 1.00 39.22 114 LYS A CA 1
ATOM 805 C C . LYS A 1 114 ? -16.204 0.913 -30.733 1.00 39.22 114 LYS A C 1
ATOM 807 O O . LYS A 1 114 ? -17.140 0.278 -30.261 1.00 39.22 114 LYS A O 1
ATOM 812 N N . ILE A 1 115 ? -15.433 1.719 -30.014 1.00 41.69 115 ILE A N 1
ATOM 813 C CA . ILE A 1 115 ? -15.797 2.199 -28.687 1.00 41.69 115 ILE A CA 1
ATOM 814 C C . ILE A 1 115 ? -17.154 2.891 -28.851 1.00 41.69 115 ILE A C 1
ATOM 816 O O . ILE A 1 115 ? -17.243 3.945 -29.484 1.00 41.69 115 ILE A O 1
ATOM 820 N N . ASN A 1 116 ? -18.209 2.247 -28.347 1.00 38.19 116 ASN A N 1
ATOM 821 C CA . ASN A 1 116 ? -19.544 2.821 -28.274 1.00 38.19 116 ASN A CA 1
ATOM 822 C C . ASN A 1 116 ? -19.448 4.147 -27.516 1.00 38.19 116 ASN A C 1
ATOM 824 O O . ASN A 1 116 ? -19.084 4.184 -26.343 1.00 38.19 116 ASN A O 1
ATOM 828 N N . LYS A 1 117 ? -19.769 5.234 -28.222 1.00 42.56 117 LYS A N 1
ATOM 829 C CA . LYS A 1 117 ? -19.878 6.605 -27.705 1.00 42.56 117 LYS A CA 1
ATOM 830 C C . LYS A 1 117 ? -21.171 6.837 -26.911 1.00 42.56 117 LYS A C 1
ATOM 832 O O . LYS A 1 117 ? -21.444 7.970 -26.533 1.00 42.56 117 LYS A O 1
ATOM 837 N N . ASP A 1 118 ? -21.917 5.778 -26.615 1.00 37.53 118 ASP A N 1
ATOM 838 C CA . ASP A 1 118 ? -23.208 5.828 -25.932 1.00 37.53 118 ASP A CA 1
ATOM 839 C C . ASP A 1 118 ? -23.058 5.576 -24.428 1.00 37.53 118 ASP A C 1
ATOM 841 O O . ASP A 1 118 ? -23.758 4.757 -23.833 1.00 37.53 118 ASP A O 1
ATOM 845 N N . SER A 1 119 ? -22.134 6.297 -23.790 1.00 44.19 119 SER A N 1
ATOM 846 C CA . SER A 1 119 ? -22.288 6.544 -22.359 1.00 44.19 119 SER A CA 1
ATOM 847 C C . SER A 1 119 ? -23.502 7.459 -22.199 1.00 44.19 119 SER A C 1
ATOM 849 O O . SER A 1 119 ? -23.523 8.522 -22.828 1.00 44.19 119 SER A O 1
ATOM 851 N N . PRO A 1 120 ? -24.512 7.091 -21.391 1.00 42.12 120 PRO A N 1
ATOM 852 C CA . PRO A 1 120 ? -25.638 7.975 -21.139 1.00 42.12 120 PRO A CA 1
ATOM 853 C C . PRO A 1 120 ? -25.103 9.313 -20.606 1.00 42.12 120 PRO A C 1
ATOM 855 O O . PRO A 1 120 ? -24.175 9.308 -19.785 1.00 42.12 120 PRO A O 1
ATOM 858 N N . PRO A 1 121 ? -25.633 10.460 -21.072 1.00 44.28 121 PRO A N 1
ATOM 859 C CA . PRO A 1 121 ? -25.280 11.741 -20.486 1.00 44.28 121 PRO A CA 1
ATOM 860 C C . PRO A 1 121 ? -25.551 11.634 -18.990 1.00 44.28 121 PRO A C 1
ATOM 862 O O . PRO A 1 121 ? -26.612 11.151 -18.595 1.00 44.28 121 PRO A O 1
ATOM 865 N N . LEU A 1 122 ? -24.565 12.029 -18.178 1.00 47.91 122 LEU A N 1
ATOM 866 C CA . LEU A 1 122 ? -24.714 12.201 -16.737 1.00 47.91 122 LEU A CA 1
ATOM 867 C C . LEU A 1 122 ? -26.020 12.955 -16.503 1.00 47.91 122 LEU A C 1
ATOM 869 O O . LEU A 1 122 ? -26.106 14.155 -16.763 1.00 47.91 122 LEU A O 1
ATOM 873 N N . ALA A 1 123 ? -27.044 12.203 -16.101 1.00 42.09 123 ALA A N 1
ATOM 874 C CA . ALA A 1 123 ? -28.348 12.733 -15.793 1.00 42.09 123 ALA A CA 1
ATOM 875 C C . ALA A 1 123 ? -28.133 13.820 -14.746 1.00 42.09 123 ALA A C 1
ATOM 877 O O . ALA A 1 123 ? -27.473 13.596 -13.729 1.00 42.09 123 ALA A O 1
ATOM 878 N N . ALA A 1 124 ? -28.623 15.011 -15.075 1.00 48.19 124 ALA A N 1
ATOM 879 C CA . ALA A 1 124 ? -28.628 16.171 -14.216 1.00 48.19 124 ALA A CA 1
ATOM 880 C C . ALA A 1 124 ? -29.236 15.777 -12.865 1.00 48.19 124 ALA A C 1
ATOM 882 O O . ALA A 1 124 ? -30.449 15.631 -12.743 1.00 48.19 124 ALA A O 1
ATOM 883 N N . LEU A 1 125 ? -28.379 15.559 -11.868 1.00 49.22 125 LEU A N 1
ATOM 884 C CA . LEU A 1 125 ? -28.804 15.449 -10.484 1.00 49.22 125 LEU A CA 1
ATOM 885 C C . LEU A 1 125 ? -29.297 16.835 -10.066 1.00 49.22 125 LEU A C 1
ATOM 887 O O . LEU A 1 125 ? -28.505 17.754 -9.868 1.00 49.22 125 LEU A O 1
ATOM 891 N N . ASP A 1 126 ? -30.620 16.959 -10.048 1.00 48.16 126 ASP A N 1
ATOM 892 C CA . ASP A 1 126 ? -31.442 17.879 -9.270 1.00 48.16 126 ASP A CA 1
ATOM 893 C C . ASP A 1 126 ? -30.809 19.234 -8.922 1.00 48.16 126 ASP A C 1
ATOM 895 O O . ASP A 1 126 ? -30.312 19.479 -7.823 1.00 48.16 126 ASP A O 1
ATOM 899 N N . ALA A 1 127 ? -30.970 20.183 -9.845 1.00 56.28 127 ALA A N 1
ATOM 900 C CA . ALA A 1 127 ? -30.737 21.613 -9.639 1.00 56.28 127 ALA A CA 1
ATOM 901 C C . ALA A 1 127 ? -31.788 22.292 -8.721 1.00 56.28 127 ALA A C 1
ATOM 903 O O . ALA A 1 127 ? -31.949 23.508 -8.768 1.00 56.28 127 ALA A O 1
ATOM 904 N N . ASN A 1 128 ? -32.494 21.533 -7.874 1.00 52.94 128 ASN A N 1
ATOM 905 C CA . ASN A 1 128 ? -33.519 22.036 -6.947 1.00 52.94 128 ASN A CA 1
ATOM 906 C C . ASN A 1 128 ? -33.025 22.155 -5.493 1.00 52.94 128 ASN A C 1
ATOM 908 O O . ASN A 1 128 ? -33.824 22.205 -4.558 1.00 52.94 128 ASN A O 1
ATOM 912 N N . ALA A 1 129 ? -31.711 22.251 -5.274 1.00 56.12 129 ALA A N 1
ATOM 913 C CA . ALA A 1 129 ? -31.196 22.787 -4.021 1.00 56.12 129 ALA A CA 1
ATOM 914 C C . ALA A 1 129 ? -31.444 24.302 -4.019 1.00 56.12 129 ALA A C 1
ATOM 916 O O . ALA A 1 129 ? -30.676 25.065 -4.605 1.00 56.12 129 ALA A O 1
ATOM 917 N N . ALA A 1 130 ? -32.560 24.707 -3.405 1.00 55.47 130 ALA A N 1
ATOM 918 C CA . ALA A 1 130 ? -32.932 26.095 -3.168 1.00 55.47 130 ALA A CA 1
ATOM 919 C C . ALA A 1 130 ? -31.695 26.927 -2.800 1.00 55.47 130 ALA A C 1
ATOM 921 O O . ALA A 1 130 ? -30.952 26.583 -1.874 1.00 55.47 130 ALA A O 1
ATOM 922 N N . ALA A 1 131 ? -31.459 27.993 -3.568 1.00 56.38 131 ALA A N 1
ATOM 923 C CA . ALA A 1 131 ? -30.373 28.925 -3.324 1.00 56.38 131 ALA A CA 1
ATOM 924 C C . ALA A 1 131 ? -30.409 29.352 -1.845 1.00 56.38 131 ALA A C 1
ATOM 926 O O . ALA A 1 131 ? -31.480 29.722 -1.358 1.00 56.38 131 ALA A O 1
ATOM 927 N N . PRO A 1 132 ? -29.289 29.284 -1.102 1.00 62.62 132 PRO A N 1
ATOM 928 C CA . PRO A 1 132 ? -29.247 29.767 0.268 1.00 62.62 132 PRO A CA 1
ATOM 929 C C . PRO A 1 132 ? -29.351 31.296 0.248 1.00 62.62 132 PRO A C 1
ATOM 931 O O . PRO A 1 132 ? -28.343 32.004 0.265 1.00 62.62 132 PRO A O 1
ATOM 934 N N . GLU A 1 133 ? -30.575 31.811 0.172 1.00 57.66 133 GLU A N 1
ATOM 935 C CA . GLU A 1 133 ? -30.855 33.228 0.337 1.00 57.66 133 GLU A CA 1
ATOM 936 C C . GLU A 1 133 ? -30.494 33.639 1.772 1.00 57.66 133 GLU A C 1
ATOM 938 O O . GLU A 1 133 ? -31.002 33.105 2.757 1.00 57.66 133 GLU A O 1
ATOM 943 N N . ASN A 1 134 ? -29.574 34.601 1.870 1.00 68.88 134 ASN A N 1
ATOM 944 C CA . ASN A 1 134 ? -29.303 35.419 3.051 1.00 68.88 134 ASN A CA 1
ATOM 945 C C . ASN A 1 134 ? -28.870 34.699 4.339 1.00 68.88 134 ASN A C 1
ATOM 947 O O . ASN A 1 134 ? -29.419 34.940 5.414 1.00 68.88 134 ASN A O 1
ATOM 951 N N . ARG A 1 135 ? -27.772 33.928 4.299 1.00 69.38 135 ARG A N 1
ATOM 952 C CA . ARG A 1 135 ? -26.958 33.795 5.524 1.00 69.38 135 ARG A CA 1
ATOM 953 C C . ARG A 1 135 ? -26.174 35.096 5.748 1.00 69.38 135 ARG A C 1
ATOM 955 O O . ARG A 1 135 ? -25.420 35.478 4.850 1.00 69.38 135 ARG A O 1
ATOM 962 N N . PRO A 1 136 ? -26.326 35.774 6.904 1.00 73.25 136 PRO A N 1
ATOM 963 C CA . PRO A 1 136 ? -25.581 36.991 7.200 1.00 73.25 136 PRO A CA 1
ATOM 964 C C . PRO A 1 136 ? -24.078 36.715 7.121 1.00 73.25 136 PRO A C 1
ATOM 966 O O . PRO A 1 136 ? -23.609 35.647 7.528 1.00 73.25 136 PRO A O 1
ATOM 969 N N . ALA A 1 137 ? -23.334 37.668 6.554 1.00 75.69 137 ALA A N 1
ATOM 970 C CA . ALA A 1 137 ? -21.888 37.564 6.430 1.00 75.69 137 ALA A CA 1
ATOM 971 C C . ALA A 1 137 ? -21.270 37.267 7.811 1.00 75.69 137 ALA A C 1
ATOM 973 O O . ALA A 1 137 ? -21.691 37.875 8.797 1.00 75.69 137 ALA A O 1
ATOM 974 N N . PRO A 1 138 ? -20.303 36.335 7.909 1.00 72.44 138 PRO A N 1
ATOM 975 C CA . PRO A 1 138 ? -19.641 36.035 9.171 1.00 72.44 138 PRO A CA 1
ATOM 976 C C . PRO A 1 138 ? -19.019 37.317 9.734 1.00 72.44 138 PRO A C 1
ATOM 978 O O . PRO A 1 138 ? -18.078 37.859 9.159 1.00 72.44 138 PRO A O 1
ATOM 981 N N . THR A 1 139 ? -19.569 37.822 10.837 1.00 82.56 139 THR A N 1
ATOM 982 C CA . THR A 1 139 ? -19.177 39.111 11.425 1.00 82.56 139 THR A CA 1
ATOM 983 C C . THR A 1 139 ? -17.885 39.031 12.231 1.00 82.56 139 THR A C 1
ATOM 985 O O . THR A 1 139 ? -17.311 40.070 12.551 1.00 82.56 139 THR A O 1
ATOM 988 N N . SER A 1 140 ? -17.389 37.828 12.546 1.00 91.12 140 SER A N 1
ATOM 989 C CA . SER A 1 140 ? -16.125 37.679 13.266 1.00 91.12 140 SER A CA 1
ATOM 990 C C . SER A 1 140 ? -14.925 37.591 12.307 1.00 91.12 140 SER A C 1
ATOM 992 O O . SER A 1 140 ? -14.975 36.867 11.304 1.00 91.12 140 SER A O 1
ATOM 994 N N . PRO A 1 141 ? -13.805 38.276 12.615 1.00 92.38 141 PRO A N 1
ATOM 995 C CA . PRO A 1 141 ? -12.574 38.177 11.827 1.00 92.38 141 PRO A CA 1
ATOM 996 C C . PRO A 1 141 ? -12.040 36.736 11.751 1.00 92.38 141 PRO A C 1
ATOM 998 O O . PRO A 1 141 ? -11.466 36.335 10.737 1.00 92.38 141 PRO A O 1
ATOM 1001 N N . GLU A 1 142 ? -12.288 35.923 12.781 1.00 92.06 142 GLU A N 1
ATOM 1002 C CA . GLU A 1 142 ? -11.925 34.504 12.813 1.00 92.06 142 GLU A CA 1
ATOM 1003 C C . GLU A 1 142 ? -12.700 33.679 11.773 1.00 92.06 142 GLU A C 1
ATOM 1005 O O . GLU A 1 142 ? -12.115 32.875 11.041 1.00 92.06 142 GLU A O 1
ATOM 1010 N N . ALA A 1 143 ? -14.009 33.912 11.639 1.00 90.06 143 ALA A N 1
ATOM 1011 C CA . ALA A 1 143 ? -14.831 33.210 10.662 1.00 90.06 143 ALA A CA 1
ATOM 1012 C C . ALA A 1 143 ? -14.450 33.585 9.216 1.00 90.06 143 ALA A C 1
ATOM 1014 O O . ALA A 1 143 ? -14.390 32.703 8.353 1.00 90.06 143 ALA A O 1
ATOM 1015 N N . ALA A 1 144 ? -14.090 34.848 8.959 1.00 89.88 144 ALA A N 1
ATOM 1016 C CA . ALA A 1 144 ? -13.548 35.277 7.667 1.00 89.88 144 ALA A CA 1
ATOM 1017 C C . ALA A 1 144 ? -12.196 34.603 7.351 1.00 89.88 144 ALA A C 1
ATOM 1019 O O . ALA A 1 144 ? -11.988 34.107 6.237 1.00 89.88 144 ALA A O 1
ATOM 1020 N N . ALA A 1 145 ? -11.292 34.511 8.335 1.00 92.38 145 ALA A N 1
ATOM 1021 C CA . ALA A 1 145 ? -10.013 33.817 8.184 1.00 92.38 145 ALA A CA 1
ATOM 1022 C C . ALA A 1 145 ? -10.202 32.315 7.905 1.00 92.38 145 ALA A C 1
ATOM 1024 O O . ALA A 1 145 ? -9.571 31.767 6.994 1.00 92.38 145 ALA A O 1
ATOM 1025 N N . ARG A 1 146 ? -11.119 31.653 8.625 1.00 92.25 146 ARG A N 1
ATOM 1026 C CA . ARG A 1 146 ? -11.487 30.248 8.391 1.00 92.25 146 ARG A CA 1
ATOM 1027 C C . ARG A 1 146 ? -12.055 30.040 6.987 1.00 92.25 146 ARG A C 1
ATOM 1029 O O . ARG A 1 146 ? -11.646 29.102 6.303 1.00 92.25 146 ARG A O 1
ATOM 1036 N N . GLN A 1 147 ? -12.939 30.924 6.523 1.00 91.00 147 GLN A N 1
ATOM 1037 C CA . GLN A 1 147 ? -13.518 30.840 5.179 1.00 91.00 147 GLN A CA 1
ATOM 1038 C C . GLN A 1 147 ? -12.460 31.038 4.083 1.00 91.00 147 GLN A C 1
ATOM 1040 O O . GLN A 1 147 ? -12.467 30.312 3.087 1.00 91.00 147 GLN A O 1
ATOM 1045 N N . LYS A 1 148 ? -11.508 31.961 4.278 1.00 94.56 148 LYS A N 1
ATOM 1046 C CA . LYS A 1 148 ? -10.370 32.156 3.365 1.00 94.56 148 LYS A CA 1
ATOM 1047 C C . LYS A 1 148 ? -9.480 30.910 3.290 1.00 94.56 148 LYS A C 1
ATOM 1049 O O . LYS A 1 148 ? -9.137 30.490 2.187 1.00 94.56 148 LYS A O 1
ATOM 1054 N N . ARG A 1 149 ? -9.155 30.289 4.433 1.00 95.44 149 ARG A N 1
ATOM 1055 C CA . ARG A 1 149 ? -8.384 29.029 4.490 1.00 95.44 149 ARG A CA 1
ATOM 1056 C C . ARG A 1 149 ? -9.106 27.888 3.770 1.00 95.44 149 ARG A C 1
ATOM 1058 O O . ARG A 1 149 ? -8.479 27.159 3.008 1.00 95.44 149 ARG A O 1
ATOM 1065 N N . LEU A 1 150 ? -10.421 27.767 3.961 1.00 94.50 150 LEU A N 1
ATOM 1066 C CA . LEU A 1 150 ? -11.228 26.746 3.291 1.00 94.50 150 LEU A CA 1
ATOM 1067 C C . LEU A 1 150 ? -11.253 26.941 1.767 1.00 94.50 150 LEU A C 1
ATOM 1069 O O . LEU A 1 150 ? -11.061 25.975 1.036 1.00 94.50 150 LEU A O 1
ATOM 1073 N N . ARG A 1 151 ? -11.436 28.180 1.282 1.00 95.25 151 ARG A N 1
ATOM 1074 C CA . ARG A 1 151 ? -11.385 28.492 -0.159 1.00 95.25 151 ARG A CA 1
ATOM 1075 C C . ARG A 1 151 ? -10.022 28.160 -0.761 1.00 95.25 151 ARG A C 1
ATOM 1077 O O . ARG A 1 151 ? -9.974 27.464 -1.765 1.00 95.25 151 ARG A O 1
ATOM 1084 N N . ALA A 1 152 ? -8.934 28.564 -0.103 1.00 96.12 152 ALA A N 1
ATOM 1085 C CA . ALA A 1 152 ? -7.581 28.250 -0.555 1.00 96.12 152 ALA A CA 1
ATOM 1086 C C . ALA A 1 152 ? -7.335 26.731 -0.657 1.00 96.12 152 ALA A C 1
ATOM 1088 O O . ALA A 1 152 ? -6.771 26.270 -1.645 1.00 96.12 152 ALA A O 1
ATOM 1089 N N . ARG A 1 153 ? -7.816 25.948 0.322 1.00 94.81 153 ARG A N 1
ATOM 1090 C CA . ARG A 1 153 ? -7.729 24.478 0.299 1.00 94.81 153 ARG A CA 1
ATOM 1091 C C . ARG A 1 153 ? -8.535 23.867 -0.852 1.00 94.81 153 ARG A C 1
ATOM 1093 O O . ARG A 1 153 ? -8.028 22.990 -1.543 1.00 94.81 153 ARG A O 1
ATOM 1100 N N . LEU A 1 154 ? -9.758 24.348 -1.086 1.00 93.62 154 LEU A N 1
ATOM 1101 C CA . LEU A 1 154 ? -10.598 23.889 -2.200 1.00 93.62 154 LEU A CA 1
ATOM 1102 C C . LEU A 1 154 ? -9.988 24.229 -3.567 1.00 93.62 154 LEU A C 1
ATOM 1104 O O . LEU A 1 154 ? -10.035 23.407 -4.480 1.00 93.62 154 LEU A O 1
ATOM 1108 N N . ASP A 1 155 ? -9.409 25.420 -3.722 1.00 95.25 155 ASP A N 1
ATOM 1109 C CA . ASP A 1 155 ? -8.747 25.825 -4.965 1.00 95.25 155 ASP A CA 1
ATOM 1110 C C . ASP A 1 155 ? -7.467 25.007 -5.212 1.00 95.25 155 ASP A C 1
ATOM 1112 O O . ASP A 1 155 ? -7.198 24.606 -6.345 1.00 95.25 155 ASP A O 1
ATOM 1116 N N . GLU A 1 156 ? -6.715 24.672 -4.158 1.00 92.88 156 GLU A N 1
ATOM 1117 C CA . GLU A 1 156 ? -5.574 23.754 -4.243 1.00 92.88 156 GLU A CA 1
ATOM 1118 C C . GLU A 1 156 ? -6.003 22.337 -4.666 1.00 92.88 156 GLU A C 1
ATOM 1120 O O . GLU A 1 156 ? -5.375 21.745 -5.546 1.00 92.88 156 GLU A O 1
ATOM 1125 N N . GLU A 1 157 ? -7.082 21.798 -4.090 1.00 89.75 157 GLU A N 1
ATOM 1126 C CA . GLU A 1 157 ? -7.647 20.496 -4.479 1.00 89.75 157 GLU A CA 1
ATOM 1127 C C . GLU A 1 157 ? -8.124 20.491 -5.939 1.00 89.75 157 GLU A C 1
ATOM 1129 O O . GLU A 1 157 ? -7.846 19.540 -6.676 1.00 89.75 157 GLU A O 1
ATOM 1134 N N . LYS A 1 158 ? -8.775 21.569 -6.398 1.00 93.06 158 LYS A N 1
ATOM 1135 C CA . LYS A 1 158 ? -9.163 21.734 -7.809 1.00 93.06 158 LYS A CA 1
ATOM 1136 C C . LYS A 1 158 ? -7.951 21.762 -8.731 1.00 93.06 158 LYS A C 1
ATOM 1138 O O . LYS A 1 158 ? -7.970 21.072 -9.747 1.00 93.06 158 LYS A O 1
ATOM 1143 N N . ARG A 1 159 ? -6.896 22.506 -8.375 1.00 92.06 159 ARG A N 1
ATOM 1144 C CA . ARG A 1 159 ? -5.659 22.554 -9.166 1.00 92.06 159 ARG A CA 1
ATOM 1145 C C . ARG A 1 159 ? -5.008 21.177 -9.252 1.00 92.06 159 ARG A C 1
ATOM 1147 O O . ARG A 1 159 ? -4.713 20.734 -10.350 1.00 92.06 159 ARG A O 1
ATOM 1154 N N . LYS A 1 160 ? -4.896 20.449 -8.135 1.00 84.81 160 LYS A N 1
ATOM 1155 C CA . LYS A 1 160 ? -4.380 19.065 -8.122 1.00 84.81 160 LYS A CA 1
ATOM 1156 C C . LYS A 1 160 ? -5.197 18.132 -9.020 1.00 84.81 160 LYS A C 1
ATOM 1158 O O . LYS A 1 160 ? -4.626 17.317 -9.740 1.00 84.81 160 LYS A O 1
ATOM 1163 N N . LYS A 1 161 ? -6.529 18.251 -8.997 1.00 86.44 161 LYS A N 1
ATOM 1164 C CA . LYS A 1 161 ? -7.416 17.463 -9.863 1.00 86.44 161 LYS A CA 1
ATOM 1165 C C . LYS A 1 161 ? -7.239 17.822 -11.340 1.00 86.44 161 LYS A C 1
ATOM 1167 O O . LYS A 1 161 ? -7.245 16.921 -12.173 1.00 86.44 161 LYS A O 1
ATOM 1172 N N . GLN A 1 162 ? -7.070 19.102 -11.662 1.00 88.19 162 GLN A N 1
ATOM 1173 C CA . GLN A 1 162 ? -6.814 19.544 -13.031 1.00 88.19 162 GLN A CA 1
ATOM 1174 C C . GLN A 1 162 ? -5.435 19.081 -13.517 1.00 88.19 162 GLN A C 1
ATOM 1176 O O . GLN A 1 162 ? -5.357 18.474 -14.577 1.00 88.19 162 GLN A O 1
ATOM 1181 N N . ASP A 1 163 ? -4.389 19.230 -12.700 1.00 85.31 163 ASP A N 1
ATOM 1182 C CA . ASP A 1 163 ? -3.041 18.733 -12.997 1.00 85.31 163 ASP A CA 1
ATOM 1183 C C . ASP A 1 163 ? -3.050 17.217 -13.257 1.00 85.31 163 ASP A C 1
ATOM 1185 O O . ASP A 1 163 ? -2.348 16.733 -14.147 1.00 85.31 163 ASP A O 1
ATOM 1189 N N . PHE A 1 164 ? -3.862 16.454 -12.512 1.00 82.19 164 PHE A N 1
ATOM 1190 C CA . PHE A 1 164 ? -4.071 15.026 -12.762 1.00 82.19 164 PHE A CA 1
ATOM 1191 C C . PHE A 1 164 ? -4.711 14.763 -14.127 1.00 82.19 164 PHE A C 1
ATOM 1193 O O . PHE A 1 164 ? -4.261 13.871 -14.840 1.00 82.19 164 PHE A O 1
ATOM 1200 N N . ILE A 1 165 ? -5.746 15.524 -14.492 1.00 84.19 165 ILE A N 1
ATOM 1201 C CA . ILE A 1 165 ? -6.444 15.391 -15.778 1.00 84.19 165 ILE A CA 1
ATOM 1202 C C . ILE A 1 165 ? -5.506 15.751 -16.935 1.00 84.19 165 ILE A C 1
ATOM 1204 O O . ILE A 1 165 ? -5.371 14.958 -17.866 1.00 84.19 165 ILE A O 1
ATOM 1208 N N . ASP A 1 166 ? -4.819 16.888 -16.847 1.00 85.75 166 ASP A N 1
ATOM 1209 C CA . ASP A 1 166 ? -3.940 17.409 -17.898 1.00 85.75 166 ASP A CA 1
ATOM 1210 C C . ASP A 1 166 ? -2.744 16.481 -18.145 1.00 85.75 166 ASP A C 1
ATOM 1212 O O . ASP A 1 166 ? -2.333 16.256 -19.282 1.00 85.75 166 ASP A O 1
ATOM 1216 N N . ASN A 1 167 ? -2.209 15.873 -17.082 1.00 86.31 167 ASN A N 1
ATOM 1217 C CA . ASN A 1 167 ? -1.096 14.931 -17.184 1.00 86.31 167 ASN A CA 1
ATOM 1218 C C . ASN A 1 167 ? -1.538 13.464 -17.298 1.00 86.31 167 ASN A C 1
ATOM 1220 O O . ASN A 1 167 ? -0.682 12.578 -17.365 1.00 86.31 167 ASN A O 1
ATOM 1224 N N . ARG A 1 168 ? -2.846 13.172 -17.346 1.00 87.81 168 ARG A N 1
ATOM 1225 C CA . ARG A 1 168 ? -3.365 11.796 -17.358 1.00 87.81 168 ARG A CA 1
ATOM 1226 C C . ARG A 1 168 ? -2.810 10.985 -18.521 1.00 87.81 168 ARG A C 1
ATOM 1228 O O . ARG A 1 168 ? -2.397 9.852 -18.315 1.00 87.81 168 ARG A O 1
ATOM 1235 N N . GLU A 1 169 ? -2.779 11.549 -19.728 1.00 84.06 169 GLU A N 1
ATOM 1236 C CA . GLU A 1 169 ? -2.277 10.840 -20.913 1.00 84.06 169 GLU A CA 1
ATOM 1237 C C . GLU A 1 169 ? -0.776 10.543 -20.795 1.00 84.06 169 GLU A C 1
ATOM 1239 O O . GLU A 1 169 ? -0.323 9.447 -21.121 1.00 84.06 169 GLU A O 1
ATOM 1244 N N . LYS A 1 170 ? -0.006 11.497 -20.259 1.00 84.88 170 LYS A N 1
ATOM 1245 C CA . LYS A 1 170 ? 1.426 11.326 -19.999 1.00 84.88 170 LYS A CA 1
ATOM 1246 C C . LYS A 1 170 ? 1.674 10.204 -18.990 1.00 84.88 170 LYS A C 1
ATOM 1248 O O . LYS A 1 170 ? 2.505 9.338 -19.249 1.00 84.88 170 LYS A O 1
ATOM 1253 N N . TYR A 1 171 ? 0.953 10.194 -17.869 1.00 80.56 171 TYR A N 1
ATOM 1254 C CA . TYR A 1 171 ? 1.099 9.143 -16.858 1.00 80.56 171 TYR A CA 1
ATOM 1255 C C . TYR A 1 171 ? 0.547 7.797 -17.318 1.00 80.56 171 TYR A C 1
ATOM 1257 O O . TYR A 1 171 ? 1.122 6.777 -16.962 1.00 80.56 171 TYR A O 1
ATOM 1265 N N . SER A 1 172 ? -0.504 7.785 -18.143 1.00 81.88 172 SER A N 1
ATOM 1266 C CA . SER A 1 172 ? -1.009 6.560 -18.770 1.00 81.88 172 SER A CA 1
ATOM 1267 C C . SER A 1 172 ? 0.058 5.930 -19.656 1.00 81.88 172 SER A C 1
ATOM 1269 O O . SER A 1 172 ? 0.332 4.751 -19.498 1.00 81.88 172 SER A O 1
ATOM 1271 N N . LYS A 1 173 ? 0.728 6.716 -20.512 1.00 81.81 173 LYS A N 1
ATOM 1272 C CA . LYS A 1 173 ? 1.824 6.215 -21.360 1.00 81.81 173 LYS A CA 1
ATOM 1273 C C . LYS A 1 173 ? 2.970 5.643 -20.528 1.00 81.81 173 LYS A C 1
ATOM 1275 O O . LYS A 1 173 ? 3.421 4.543 -20.809 1.00 81.81 173 LYS A O 1
ATOM 1280 N N . ILE A 1 174 ? 3.383 6.345 -19.469 1.00 79.06 174 ILE A N 1
ATOM 1281 C CA . ILE A 1 174 ? 4.425 5.851 -18.554 1.00 79.06 174 ILE A CA 1
ATOM 1282 C C . ILE A 1 174 ? 3.981 4.547 -17.879 1.00 79.06 174 ILE A C 1
ATOM 1284 O O . ILE A 1 174 ? 4.753 3.598 -17.829 1.00 79.06 174 ILE A O 1
ATOM 1288 N N . ALA A 1 175 ? 2.742 4.470 -17.388 1.00 77.94 175 ALA A N 1
ATOM 1289 C CA . ALA A 1 175 ? 2.208 3.255 -16.782 1.00 77.94 175 ALA A CA 1
ATOM 1290 C C . ALA A 1 175 ? 2.142 2.095 -17.791 1.00 77.94 175 ALA A C 1
ATOM 1292 O O . ALA A 1 175 ? 2.510 0.977 -17.449 1.00 77.94 175 ALA A O 1
ATOM 1293 N N . ASP A 1 176 ? 1.746 2.350 -19.037 1.00 80.25 176 ASP A N 1
ATOM 1294 C CA . ASP A 1 176 ? 1.700 1.342 -20.100 1.00 80.25 176 ASP A CA 1
ATOM 1295 C C . ASP A 1 176 ? 3.109 0.864 -20.502 1.00 80.25 176 ASP A C 1
ATOM 1297 O O . ASP A 1 176 ? 3.328 -0.335 -20.709 1.00 80.25 176 ASP A O 1
ATOM 1301 N N . ASP A 1 177 ? 4.089 1.768 -20.568 1.00 74.69 177 ASP A N 1
ATOM 1302 C CA . ASP A 1 177 ? 5.499 1.445 -20.827 1.00 74.69 177 ASP A CA 1
ATOM 1303 C C . ASP A 1 177 ? 6.093 0.600 -19.702 1.00 74.69 177 ASP A C 1
ATOM 1305 O O . ASP A 1 177 ? 6.772 -0.401 -19.961 1.00 74.69 177 ASP A O 1
ATOM 1309 N N . ILE A 1 178 ? 5.767 0.970 -18.460 1.00 74.56 178 ILE A N 1
ATOM 1310 C CA . ILE A 1 178 ? 6.049 0.184 -17.268 1.00 74.56 178 ILE A CA 1
ATOM 1311 C C . ILE A 1 178 ? 5.434 -1.192 -17.479 1.00 74.56 178 ILE A C 1
ATOM 1313 O O . ILE A 1 178 ? 6.186 -2.148 -17.645 1.00 74.56 178 ILE A O 1
ATOM 1317 N N . MET A 1 179 ? 4.109 -1.326 -17.560 1.00 75.44 179 MET A N 1
ATOM 1318 C CA . MET A 1 179 ? 3.402 -2.613 -17.638 1.00 75.44 179 MET A CA 1
ATOM 1319 C C . MET A 1 179 ? 3.883 -3.517 -18.768 1.00 75.44 179 MET A C 1
ATOM 1321 O O . MET A 1 179 ? 4.091 -4.707 -18.544 1.00 75.44 179 MET A O 1
ATOM 1325 N N . SER A 1 180 ? 4.119 -2.961 -19.952 1.00 78.00 180 SER A N 1
ATOM 1326 C CA . SER A 1 180 ? 4.555 -3.724 -21.125 1.00 78.00 180 SER A CA 1
ATOM 1327 C C . SER A 1 180 ? 6.009 -4.202 -21.058 1.00 78.00 180 SER A C 1
ATOM 1329 O O . SER A 1 180 ? 6.436 -4.961 -21.928 1.00 78.00 180 SER A O 1
ATOM 1331 N N . GLY A 1 181 ? 6.791 -3.764 -20.063 1.00 69.38 181 GLY A N 1
ATOM 1332 C CA . GLY A 1 181 ? 8.206 -4.121 -19.940 1.00 69.38 181 GLY A CA 1
ATOM 1333 C C . GLY A 1 181 ? 9.054 -3.607 -21.109 1.00 69.38 181 GLY A C 1
ATOM 1334 O O . GLY A 1 181 ? 10.173 -4.078 -21.319 1.00 69.38 181 GLY A O 1
ATOM 1335 N N . LYS A 1 182 ? 8.536 -2.641 -21.884 1.00 66.00 182 LYS A N 1
ATOM 1336 C CA . LYS A 1 182 ? 9.192 -2.084 -23.078 1.00 66.00 182 LYS A CA 1
ATOM 1337 C C . LYS A 1 182 ? 10.407 -1.213 -22.763 1.00 66.00 182 LYS A C 1
ATOM 1339 O O . LYS A 1 182 ? 11.115 -0.813 -23.679 1.00 66.00 182 LYS A O 1
ATOM 1344 N N . TYR A 1 183 ? 10.736 -1.025 -21.487 1.00 58.75 183 TYR A N 1
ATOM 1345 C CA . TYR A 1 183 ? 12.011 -0.454 -21.047 1.00 58.75 183 TYR A CA 1
ATOM 1346 C C . TYR A 1 183 ? 13.236 -1.363 -21.290 1.00 58.75 183 TYR A C 1
ATOM 1348 O O . TYR A 1 183 ? 14.344 -1.052 -20.847 1.00 58.75 183 TYR A O 1
ATOM 1356 N N . LYS A 1 184 ? 13.083 -2.472 -22.029 1.00 52.88 184 LYS A N 1
ATOM 1357 C CA . LYS A 1 184 ? 14.210 -3.246 -22.558 1.00 52.88 184 LYS A CA 1
ATOM 1358 C C . LYS A 1 184 ? 14.971 -2.413 -23.595 1.00 52.88 184 LYS A C 1
ATOM 1360 O O . LYS A 1 184 ? 14.574 -2.288 -24.750 1.00 52.88 184 LYS A O 1
ATOM 1365 N N . ARG A 1 185 ? 16.112 -1.865 -23.170 1.00 50.66 185 ARG A N 1
ATOM 1366 C CA . ARG A 1 185 ? 17.158 -1.309 -24.037 1.00 50.66 185 ARG A CA 1
ATOM 1367 C C . ARG A 1 185 ? 17.728 -2.394 -24.951 1.00 50.66 185 ARG A C 1
ATOM 1369 O O . ARG A 1 185 ? 18.758 -2.989 -24.659 1.00 50.66 185 ARG A O 1
ATOM 1376 N N . THR A 1 186 ? 17.097 -2.631 -26.087 1.00 43.16 186 THR A N 1
ATOM 1377 C CA . THR A 1 186 ? 17.702 -3.410 -27.171 1.00 43.16 186 THR A CA 1
ATOM 1378 C C . THR A 1 186 ? 18.054 -2.459 -28.301 1.00 43.16 186 THR A C 1
ATOM 1380 O O . THR A 1 186 ? 17.290 -2.265 -29.241 1.00 43.16 186 THR A O 1
ATOM 1383 N N . GLY A 1 187 ? 19.207 -1.805 -28.161 1.00 53.94 187 GLY A N 1
ATOM 1384 C CA . GLY A 1 187 ? 19.781 -0.968 -29.206 1.00 53.94 187 GLY A CA 1
ATOM 1385 C C . GLY A 1 187 ? 21.126 -0.361 -28.784 1.00 53.94 187 GLY A C 1
ATOM 1386 O O . GLY A 1 187 ? 21.135 0.452 -27.858 1.00 53.94 187 GLY A O 1
ATOM 1387 N N . PRO A 1 188 ? 22.249 -0.671 -29.466 1.00 52.66 188 PRO A N 1
ATOM 1388 C CA . PRO A 1 188 ? 23.573 -0.097 -29.175 1.00 52.66 188 PRO A CA 1
ATOM 1389 C C . PRO A 1 188 ? 23.672 1.427 -29.405 1.00 52.66 188 PRO A C 1
ATOM 1391 O O . PRO A 1 188 ? 24.713 2.023 -29.150 1.00 52.66 188 PRO A O 1
ATOM 1394 N N . ALA A 1 189 ? 22.586 2.079 -29.835 1.00 54.56 189 ALA A N 1
ATOM 1395 C CA . ALA A 1 189 ? 22.508 3.517 -30.093 1.00 54.56 189 ALA A CA 1
ATOM 1396 C C . ALA A 1 189 ? 21.676 4.322 -29.062 1.00 54.56 189 ALA A C 1
ATOM 1398 O O . ALA A 1 189 ? 21.507 5.525 -29.234 1.00 54.56 189 ALA A O 1
ATOM 1399 N N . ALA A 1 190 ? 21.147 3.709 -27.991 1.00 50.31 190 ALA A N 1
ATOM 1400 C CA . ALA A 1 190 ? 20.104 4.327 -27.147 1.00 50.31 190 ALA A CA 1
ATOM 1401 C C . ALA A 1 190 ? 20.530 4.702 -25.706 1.00 50.31 190 ALA A C 1
ATOM 1403 O O . ALA A 1 190 ? 19.720 4.687 -24.771 1.00 50.31 190 ALA A O 1
ATOM 1404 N N . GLN A 1 191 ? 21.794 5.074 -25.501 1.00 49.44 191 GLN A N 1
ATOM 1405 C CA . GLN A 1 191 ? 22.195 5.877 -24.340 1.00 49.44 191 GLN A CA 1
ATOM 1406 C C . GLN A 1 191 ? 22.597 7.264 -24.837 1.00 49.44 191 GLN A C 1
ATOM 1408 O O . GLN A 1 191 ? 23.768 7.469 -25.163 1.00 49.44 191 GLN A O 1
ATOM 1413 N N . PRO A 1 192 ? 21.682 8.250 -24.874 1.00 50.28 192 PRO A N 1
ATOM 1414 C CA . PRO A 1 192 ? 22.145 9.624 -24.790 1.00 50.28 192 PRO A CA 1
ATOM 1415 C C . PRO A 1 192 ? 23.031 9.704 -23.540 1.00 50.28 192 PRO A C 1
ATOM 1417 O O . PRO A 1 192 ? 22.594 9.331 -22.451 1.00 50.28 192 PRO A O 1
ATOM 1420 N N . LYS A 1 193 ? 24.286 10.146 -23.692 1.00 53.97 193 LYS A N 1
ATOM 1421 C CA . LYS A 1 193 ? 25.246 10.412 -22.599 1.00 53.97 193 LYS A CA 1
ATOM 1422 C C . LYS A 1 193 ? 24.783 11.563 -21.675 1.00 53.97 193 LYS A C 1
ATOM 1424 O O . LYS A 1 193 ? 25.599 12.283 -21.110 1.00 53.97 193 LYS A O 1
ATOM 1429 N N . GLY A 1 194 ? 23.476 11.791 -21.567 1.00 48.72 194 GLY A N 1
ATOM 1430 C CA . GLY A 1 194 ? 22.867 12.811 -20.733 1.00 48.72 194 GLY A CA 1
ATOM 1431 C C . GLY A 1 194 ? 22.727 12.299 -19.307 1.00 48.72 194 GLY A C 1
ATOM 1432 O O . GLY A 1 194 ? 22.177 11.225 -19.101 1.00 48.72 194 GLY A O 1
ATOM 1433 N N . ASN A 1 195 ? 23.269 13.077 -18.367 1.00 51.34 195 ASN A N 1
ATOM 1434 C CA . ASN A 1 195 ? 23.077 13.033 -16.915 1.00 51.34 195 ASN A CA 1
ATOM 1435 C C . ASN A 1 195 ? 22.467 11.733 -16.359 1.00 51.34 195 ASN A C 1
ATOM 1437 O O . ASN A 1 195 ? 21.251 11.568 -16.352 1.00 51.34 195 ASN A O 1
ATOM 1441 N N . MET A 1 196 ? 23.300 10.869 -15.767 1.00 55.00 196 MET A N 1
ATOM 1442 C CA . MET A 1 196 ? 22.853 9.703 -14.983 1.00 55.00 196 MET A CA 1
ATOM 1443 C C . MET A 1 196 ? 22.174 10.081 -13.650 1.00 55.00 196 MET A C 1
ATOM 1445 O O . MET A 1 196 ? 22.128 9.280 -12.720 1.00 55.00 196 MET A O 1
ATOM 1449 N N . LEU A 1 197 ? 21.675 11.312 -13.519 1.00 67.44 197 LEU A N 1
ATOM 1450 C CA . LEU A 1 197 ? 20.895 11.722 -12.362 1.00 67.44 197 LEU A CA 1
ATOM 1451 C C . LEU A 1 197 ? 19.544 11.015 -12.446 1.00 67.44 197 LEU A C 1
ATOM 1453 O O . LEU A 1 197 ? 18.713 11.353 -13.289 1.00 67.44 197 LEU A O 1
ATOM 1457 N N . ILE A 1 198 ? 19.347 10.027 -11.572 1.00 70.88 198 ILE A N 1
ATOM 1458 C CA . ILE A 1 198 ? 18.060 9.365 -11.365 1.00 70.88 198 ILE A CA 1
ATOM 1459 C C . ILE A 1 198 ? 17.039 10.461 -11.053 1.00 70.88 198 ILE A C 1
ATOM 1461 O O . ILE A 1 198 ? 17.117 11.135 -10.022 1.00 70.88 198 ILE A O 1
ATOM 1465 N N . ARG A 1 199 ? 16.100 10.687 -11.973 1.00 82.19 199 ARG A N 1
ATOM 1466 C CA . ARG A 1 199 ? 15.040 11.670 -11.769 1.00 82.19 199 ARG A CA 1
ATOM 1467 C C . ARG A 1 199 ? 14.055 11.088 -10.763 1.00 82.19 199 ARG A C 1
ATOM 1469 O O . ARG A 1 199 ? 13.235 10.249 -11.117 1.00 82.19 199 ARG A O 1
ATOM 1476 N N . MET A 1 200 ? 14.109 11.567 -9.525 1.00 87.25 200 MET A N 1
ATOM 1477 C CA . MET A 1 200 ? 13.122 11.199 -8.513 1.00 87.25 200 MET A CA 1
ATOM 1478 C C . MET A 1 200 ? 11.748 11.776 -8.883 1.00 87.25 200 MET A C 1
ATOM 1480 O O . MET A 1 200 ? 11.636 12.995 -9.058 1.00 87.25 200 MET A O 1
ATOM 1484 N N . PRO A 1 201 ? 10.699 10.943 -8.995 1.00 90.75 201 PRO A N 1
ATOM 1485 C CA . PRO A 1 201 ? 9.352 11.435 -9.244 1.00 90.75 201 PRO A CA 1
ATOM 1486 C C . PRO A 1 201 ? 8.855 12.293 -8.082 1.00 90.75 201 PRO A C 1
ATOM 1488 O O . PRO A 1 201 ? 9.095 11.989 -6.908 1.00 90.75 201 PRO A O 1
ATOM 1491 N N . THR A 1 202 ? 8.129 13.355 -8.417 1.00 91.31 202 THR A N 1
ATOM 1492 C CA . THR A 1 202 ? 7.443 14.205 -7.435 1.00 91.31 202 THR A CA 1
ATOM 1493 C C . THR A 1 202 ? 6.329 13.430 -6.723 1.00 91.31 202 THR A C 1
ATOM 1495 O O . THR A 1 202 ? 5.794 12.460 -7.254 1.00 91.31 202 THR A O 1
ATOM 1498 N N . THR A 1 203 ? 5.903 13.873 -5.538 1.00 90.00 203 THR A N 1
ATOM 1499 C CA . THR A 1 203 ? 4.816 13.220 -4.778 1.00 90.00 203 THR A CA 1
ATOM 1500 C C . THR A 1 203 ? 3.518 13.076 -5.585 1.00 90.00 203 THR A C 1
ATOM 1502 O O . THR A 1 203 ? 2.830 12.059 -5.485 1.00 90.00 203 THR A O 1
ATOM 1505 N N . ALA A 1 204 ? 3.197 14.068 -6.424 1.00 89.00 204 ALA A N 1
ATOM 1506 C CA . ALA A 1 204 ? 2.042 14.009 -7.318 1.00 89.00 204 ALA A CA 1
ATOM 1507 C C . ALA A 1 204 ? 2.218 12.927 -8.395 1.00 89.00 204 ALA A C 1
ATOM 1509 O O . ALA A 1 204 ? 1.310 12.133 -8.616 1.00 89.00 204 ALA A O 1
ATOM 1510 N N . GLU A 1 205 ? 3.402 12.843 -9.013 1.00 89.06 205 GLU A N 1
ATOM 1511 C CA . GLU A 1 205 ? 3.731 11.793 -9.987 1.00 89.06 205 GLU A CA 1
ATOM 1512 C C . GLU A 1 205 ? 3.588 10.396 -9.380 1.00 89.06 205 GLU A C 1
ATOM 1514 O O . GLU A 1 205 ? 2.942 9.538 -9.983 1.00 89.06 205 GLU A O 1
ATOM 1519 N N . ARG A 1 206 ? 4.110 10.196 -8.163 1.00 93.50 206 ARG A N 1
ATOM 1520 C CA . ARG A 1 206 ? 4.003 8.924 -7.434 1.00 93.50 206 ARG A CA 1
ATOM 1521 C C . ARG A 1 206 ? 2.550 8.522 -7.202 1.00 93.50 206 ARG A C 1
ATOM 1523 O O . ARG A 1 206 ? 2.157 7.419 -7.563 1.00 93.50 206 ARG A O 1
ATOM 1530 N N . THR A 1 207 ? 1.745 9.445 -6.673 1.00 91.38 207 THR A N 1
ATOM 1531 C CA . THR A 1 207 ? 0.318 9.213 -6.378 1.00 91.38 207 THR A CA 1
ATOM 1532 C C . THR A 1 207 ? -0.473 8.882 -7.647 1.00 91.38 207 THR A C 1
ATOM 1534 O O . THR A 1 207 ? -1.328 7.997 -7.649 1.00 91.38 207 THR A O 1
ATOM 1537 N N . ASN A 1 208 ? -0.172 9.568 -8.752 1.00 90.12 208 ASN A N 1
ATOM 1538 C CA . ASN A 1 208 ? -0.866 9.370 -10.021 1.00 90.12 208 ASN A CA 1
ATOM 1539 C C . ASN A 1 208 ? -0.508 8.024 -10.657 1.00 90.12 208 ASN A C 1
ATOM 1541 O O . ASN A 1 208 ? -1.401 7.297 -11.091 1.00 90.12 208 ASN A O 1
ATOM 1545 N N . MET A 1 209 ? 0.781 7.669 -10.681 1.00 90.94 209 MET A N 1
ATOM 1546 C CA . MET A 1 209 ? 1.233 6.354 -11.145 1.00 90.94 209 MET A CA 1
ATOM 1547 C C . MET A 1 209 ? 0.662 5.229 -10.288 1.00 90.94 209 MET A C 1
ATOM 1549 O O . MET A 1 209 ? 0.149 4.256 -10.834 1.00 90.94 209 MET A O 1
ATOM 1553 N N . GLN A 1 210 ? 0.696 5.386 -8.963 1.00 94.25 210 GLN A N 1
ATOM 1554 C CA . GLN A 1 210 ? 0.087 4.456 -8.022 1.00 94.25 210 GLN A CA 1
ATOM 1555 C C . GLN A 1 210 ? -1.378 4.199 -8.379 1.00 94.25 210 GLN A C 1
ATOM 1557 O O . GLN A 1 210 ? -1.770 3.050 -8.556 1.00 94.25 210 GLN A O 1
ATOM 1562 N N . ALA A 1 211 ? -2.177 5.259 -8.540 1.00 93.94 211 ALA A N 1
ATOM 1563 C CA . ALA A 1 211 ? -3.596 5.145 -8.866 1.00 93.94 211 ALA A CA 1
ATOM 1564 C C . ALA A 1 211 ? -3.849 4.440 -10.210 1.00 93.94 211 ALA A C 1
ATOM 1566 O O . ALA A 1 211 ? -4.790 3.653 -10.315 1.00 93.94 211 ALA A O 1
ATOM 1567 N N . LEU A 1 212 ? -3.014 4.699 -11.223 1.00 93.19 212 LEU A N 1
ATOM 1568 C CA . LEU A 1 212 ? -3.130 4.065 -12.539 1.00 93.19 212 LEU A CA 1
ATOM 1569 C C . LEU A 1 212 ? -2.791 2.571 -12.491 1.00 93.19 212 LEU A C 1
ATOM 1571 O O . LEU A 1 212 ? -3.590 1.761 -12.959 1.00 93.19 212 LEU A O 1
ATOM 1575 N N . ILE A 1 213 ? -1.651 2.203 -11.895 1.00 93.94 213 ILE A N 1
ATOM 1576 C CA . ILE A 1 213 ? -1.198 0.804 -11.826 1.00 93.94 213 ILE A CA 1
ATOM 1577 C C . ILE A 1 213 ? -2.161 -0.026 -10.963 1.00 93.94 213 ILE A C 1
ATOM 1579 O O . ILE A 1 213 ? -2.622 -1.082 -11.395 1.00 93.94 213 ILE A O 1
ATOM 1583 N N . LEU A 1 214 ? -2.551 0.474 -9.782 1.00 94.50 214 LEU A N 1
ATOM 1584 C CA . LEU A 1 214 ? -3.565 -0.185 -8.946 1.00 94.50 214 LEU A CA 1
ATOM 1585 C C . LEU A 1 214 ? -4.906 -0.323 -9.666 1.00 94.50 214 LEU A C 1
ATOM 1587 O O . LEU A 1 214 ? -5.558 -1.356 -9.535 1.00 94.50 214 LEU A O 1
ATOM 1591 N N . GLY A 1 215 ? -5.325 0.690 -10.430 1.00 94.69 215 GLY A N 1
ATOM 1592 C CA . GLY A 1 215 ? -6.551 0.632 -11.227 1.00 94.69 215 GLY A CA 1
ATOM 1593 C C . GLY A 1 215 ? -6.550 -0.543 -12.208 1.00 94.69 215 GLY A C 1
ATOM 1594 O O . GLY A 1 215 ? -7.516 -1.299 -12.257 1.00 94.69 215 GLY A O 1
ATOM 1595 N N . GLN A 1 216 ? -5.438 -0.759 -12.914 1.00 94.50 216 GLN A N 1
ATOM 1596 C CA . GLN A 1 216 ? -5.298 -1.873 -13.854 1.00 94.50 216 GLN A CA 1
ATOM 1597 C C . GLN A 1 216 ? -5.404 -3.240 -13.162 1.00 94.50 216 GLN A C 1
ATOM 1599 O O . GLN A 1 216 ? -6.125 -4.113 -13.649 1.00 94.50 216 GLN A O 1
ATOM 1604 N N . PHE A 1 217 ? -4.740 -3.434 -12.017 1.00 94.94 217 PHE A N 1
ATOM 1605 C CA . PHE A 1 217 ? -4.836 -4.694 -11.270 1.00 94.94 217 PHE A CA 1
ATOM 1606 C C . PHE A 1 217 ? -6.226 -4.908 -10.660 1.00 94.94 217 PHE A C 1
ATOM 1608 O O . PHE A 1 217 ? -6.766 -6.010 -10.743 1.00 94.94 217 PHE A O 1
ATOM 1615 N N . ARG A 1 218 ? -6.864 -3.862 -10.122 1.00 94.75 218 ARG A N 1
ATOM 1616 C CA . ARG A 1 218 ? -8.260 -3.929 -9.652 1.00 94.75 218 ARG A CA 1
ATOM 1617 C C . ARG A 1 218 ? -9.204 -4.365 -10.767 1.00 94.75 218 ARG A C 1
ATOM 1619 O O . ARG A 1 218 ? -10.045 -5.235 -10.548 1.00 94.75 218 ARG A O 1
ATOM 1626 N N . ASP A 1 219 ? -9.034 -3.824 -11.971 1.00 93.88 219 ASP A N 1
ATOM 1627 C CA . ASP A 1 219 ? -9.826 -4.225 -13.132 1.00 93.88 219 ASP A CA 1
ATOM 1628 C C . ASP A 1 219 ? -9.581 -5.694 -13.503 1.00 93.88 219 ASP A C 1
ATOM 1630 O O . ASP A 1 219 ? -10.535 -6.408 -13.818 1.00 93.88 219 ASP A O 1
ATOM 1634 N N . GLN A 1 220 ? -8.335 -6.176 -13.437 1.00 91.44 220 GLN A N 1
ATOM 1635 C CA . GLN A 1 220 ? -8.008 -7.591 -13.652 1.00 91.44 220 GLN A CA 1
ATOM 1636 C C . GLN A 1 220 ? -8.699 -8.492 -12.616 1.00 91.44 220 GLN A C 1
ATOM 1638 O O . GLN A 1 220 ? -9.431 -9.405 -13.002 1.00 91.44 220 GLN A O 1
ATOM 1643 N N . TYR A 1 221 ? -8.568 -8.197 -11.321 1.00 90.25 221 TYR A N 1
ATOM 1644 C CA . TYR A 1 221 ? -9.212 -8.976 -10.258 1.00 90.25 221 TYR A CA 1
ATOM 1645 C C . TYR A 1 221 ? -10.746 -8.888 -10.293 1.00 90.25 221 TYR A C 1
ATOM 1647 O O . TYR A 1 221 ? -11.434 -9.875 -10.027 1.00 90.25 221 TYR A O 1
ATOM 1655 N N . SER A 1 222 ? -11.314 -7.752 -10.710 1.00 90.94 222 SER A N 1
ATOM 1656 C CA . SER A 1 222 ? -12.767 -7.608 -10.884 1.00 90.94 222 SER A CA 1
ATOM 1657 C C . SER A 1 222 ? -13.326 -8.547 -11.960 1.00 90.94 222 SER A C 1
ATOM 1659 O O . SER A 1 222 ? -14.442 -9.052 -11.828 1.00 90.94 222 SER A O 1
ATOM 1661 N N . LYS A 1 223 ? -12.542 -8.820 -13.013 1.00 90.81 223 LYS A N 1
ATOM 1662 C CA . LYS A 1 223 ? -12.906 -9.769 -14.074 1.00 90.81 223 LYS A CA 1
ATOM 1663 C C . LYS A 1 223 ? -12.838 -11.208 -13.573 1.00 90.81 223 LYS A C 1
ATOM 1665 O O . LYS A 1 223 ? -13.706 -11.995 -13.938 1.00 90.81 223 LYS A O 1
ATOM 1670 N N . LEU A 1 224 ? -11.862 -11.524 -12.720 1.00 86.12 224 LEU A N 1
ATOM 1671 C CA . LEU A 1 224 ? -11.724 -12.846 -12.103 1.00 86.12 224 LEU A CA 1
ATOM 1672 C C . LEU A 1 224 ? -12.878 -13.162 -11.145 1.00 86.12 224 LEU A C 1
ATOM 1674 O O . LEU A 1 224 ? -13.330 -14.298 -11.119 1.00 86.12 224 LEU A O 1
ATOM 1678 N N . ARG A 1 225 ? -13.436 -12.156 -10.456 1.00 82.06 225 ARG A N 1
ATOM 1679 C CA . ARG A 1 225 ? -14.587 -12.326 -9.545 1.00 82.06 225 ARG A CA 1
ATOM 1680 C C . ARG A 1 225 ? -15.834 -12.929 -10.202 1.00 82.06 225 ARG A C 1
ATOM 1682 O O . ARG A 1 225 ? -16.706 -13.429 -9.506 1.00 82.06 225 ARG A O 1
ATOM 1689 N N . LYS A 1 226 ? -15.959 -12.827 -11.529 1.00 81.62 226 LYS A N 1
ATOM 1690 C CA . LYS A 1 226 ? -17.095 -13.395 -12.276 1.00 81.62 226 LYS A CA 1
ATOM 1691 C C . LYS A 1 226 ? -17.050 -14.918 -12.357 1.00 81.62 226 LYS A C 1
ATOM 1693 O O . LYS A 1 226 ? -18.055 -15.528 -12.701 1.00 81.62 226 LYS A O 1
ATOM 1698 N N . PHE A 1 227 ? -15.894 -15.509 -12.085 1.00 77.31 227 PHE A N 1
ATOM 1699 C CA . PHE A 1 227 ? -15.742 -16.940 -11.936 1.00 77.31 227 PHE A CA 1
ATOM 1700 C C . PHE A 1 227 ? -15.843 -17.225 -10.437 1.00 77.31 227 PHE A C 1
ATOM 1702 O O . PHE A 1 227 ? -15.031 -16.720 -9.669 1.00 77.31 227 PHE A O 1
ATOM 1709 N N . ASP A 1 228 ? -16.836 -18.009 -10.008 1.00 69.50 228 ASP A N 1
ATOM 1710 C CA . ASP A 1 228 ? -17.087 -18.327 -8.586 1.00 69.50 228 ASP A CA 1
ATOM 1711 C C . ASP A 1 228 ? -15.900 -19.025 -7.880 1.00 69.50 228 ASP A C 1
ATOM 1713 O O . ASP A 1 228 ? -15.920 -19.265 -6.674 1.00 69.50 228 ASP A O 1
ATOM 1717 N N . SER A 1 229 ? -14.831 -19.343 -8.612 1.00 66.38 229 SER A N 1
ATOM 1718 C CA . SER A 1 229 ? -13.564 -19.809 -8.065 1.00 66.38 229 SER A CA 1
ATOM 1719 C C . SER A 1 229 ? -12.783 -18.664 -7.416 1.00 66.38 229 SER A C 1
ATOM 1721 O O . SER A 1 229 ? -12.390 -17.706 -8.083 1.00 66.38 229 SER A O 1
ATOM 1723 N N . CYS A 1 230 ? -12.470 -18.803 -6.125 1.00 62.78 230 CYS A N 1
ATOM 1724 C CA . CYS A 1 230 ? -11.524 -17.925 -5.439 1.00 62.78 230 CYS A CA 1
ATOM 1725 C C . CYS A 1 230 ? -10.203 -17.853 -6.243 1.00 62.78 230 CYS A C 1
ATOM 1727 O O . CYS A 1 230 ? -9.586 -18.894 -6.474 1.00 62.78 230 CYS A O 1
ATOM 1729 N N . PRO A 1 231 ? -9.733 -16.669 -6.679 1.00 61.41 231 PRO A N 1
ATOM 1730 C CA . PRO A 1 231 ? -8.549 -16.555 -7.527 1.00 61.41 231 PRO A CA 1
ATOM 1731 C C . PRO A 1 231 ? -7.271 -17.050 -6.856 1.00 61.41 231 PRO A C 1
ATOM 1733 O O . PRO A 1 231 ? -6.344 -17.414 -7.569 1.00 61.41 231 PRO A O 1
ATOM 1736 N N . SER A 1 232 ? -7.222 -17.167 -5.523 1.00 64.38 232 SER A N 1
ATOM 1737 C CA . SER A 1 232 ? -6.107 -17.847 -4.847 1.00 64.38 232 SER A CA 1
ATOM 1738 C C . SER A 1 232 ? -5.957 -19.311 -5.293 1.00 64.38 232 SER A C 1
ATOM 1740 O O . SER A 1 232 ? -4.835 -19.812 -5.388 1.00 64.38 232 SER A O 1
ATOM 1742 N N . ALA A 1 233 ? -7.059 -19.982 -5.648 1.00 63.16 233 ALA A N 1
ATOM 1743 C CA . ALA A 1 233 ? -7.044 -21.331 -6.207 1.00 63.16 233 ALA A CA 1
ATOM 1744 C C . ALA A 1 233 ? -6.542 -21.360 -7.660 1.00 63.16 233 ALA A C 1
ATOM 1746 O O . ALA A 1 233 ? -5.879 -22.315 -8.050 1.00 63.16 233 ALA A O 1
ATOM 1747 N N . MET A 1 234 ? -6.811 -20.319 -8.456 1.00 62.47 234 MET A N 1
ATOM 1748 C CA . MET A 1 234 ? -6.311 -20.244 -9.836 1.00 62.47 234 MET A CA 1
ATOM 1749 C C . MET A 1 234 ? -4.844 -19.812 -9.901 1.00 62.47 234 MET A C 1
ATOM 1751 O O . MET A 1 234 ? -4.078 -20.385 -10.669 1.00 62.47 234 MET A O 1
ATOM 1755 N N . ALA A 1 235 ? -4.437 -18.841 -9.081 1.00 62.25 235 ALA A N 1
ATOM 1756 C CA . ALA A 1 235 ? -3.075 -18.312 -9.072 1.00 62.25 235 ALA A CA 1
ATOM 1757 C C . ALA A 1 235 ? -2.055 -19.378 -8.652 1.00 62.25 235 ALA A C 1
ATOM 1759 O O . ALA A 1 235 ? -1.005 -19.513 -9.269 1.00 62.25 235 ALA A O 1
ATOM 1760 N N . THR A 1 236 ? -2.385 -20.199 -7.652 1.00 58.69 236 THR A N 1
ATOM 1761 C CA . THR A 1 236 ? -1.490 -21.271 -7.183 1.00 58.69 236 THR A CA 1
ATOM 1762 C C . THR A 1 236 ? -1.314 -22.405 -8.195 1.00 58.69 236 THR A C 1
ATOM 1764 O O . THR A 1 236 ? -0.278 -23.060 -8.184 1.00 58.69 236 THR A O 1
ATOM 1767 N N . GLN A 1 237 ? -2.268 -22.610 -9.110 1.00 63.84 237 GLN A N 1
ATOM 1768 C CA . GLN A 1 237 ? -2.158 -23.613 -10.179 1.00 63.84 237 GLN A CA 1
ATOM 1769 C C . GLN A 1 237 ? -1.322 -23.144 -11.377 1.00 63.84 237 GLN A C 1
ATOM 1771 O O . GLN A 1 237 ? -0.923 -23.968 -12.197 1.00 63.84 237 GLN A O 1
ATOM 1776 N N . GLN A 1 238 ? -1.077 -21.837 -11.509 1.00 57.75 238 GLN A N 1
ATOM 1777 C CA . GLN A 1 238 ? -0.350 -21.273 -12.650 1.00 57.75 238 GLN A CA 1
ATOM 1778 C C . GLN A 1 238 ? 1.173 -21.309 -12.477 1.00 57.75 238 GLN A C 1
ATOM 1780 O O . GLN A 1 238 ? 1.889 -21.221 -13.475 1.00 57.75 238 GLN A O 1
ATOM 1785 N N . TYR A 1 239 ? 1.680 -21.479 -11.252 1.00 56.44 239 TYR A N 1
ATOM 1786 C CA . TYR A 1 239 ? 3.119 -21.550 -11.021 1.00 56.44 239 TYR A CA 1
ATOM 1787 C C . TYR A 1 239 ? 3.673 -22.932 -11.395 1.00 56.44 239 TYR A C 1
ATOM 1789 O O . TYR A 1 239 ? 3.182 -23.949 -10.895 1.00 56.44 239 TYR A O 1
ATOM 1797 N N . PRO A 1 240 ? 4.721 -23.007 -12.236 1.00 64.25 240 PRO A N 1
ATOM 1798 C CA . PRO A 1 240 ? 5.424 -24.261 -12.454 1.00 64.25 240 PRO A CA 1
ATOM 1799 C C . PRO A 1 240 ? 6.035 -24.732 -11.129 1.00 64.25 240 PRO A C 1
ATOM 1801 O O . PRO A 1 240 ? 6.574 -23.935 -10.364 1.00 64.25 240 PRO A O 1
ATOM 1804 N N . SER A 1 241 ? 6.012 -26.040 -10.873 1.00 66.38 241 SER A N 1
ATOM 1805 C CA . SER A 1 241 ? 6.541 -26.649 -9.641 1.00 66.38 241 SER A CA 1
ATOM 1806 C C . SER A 1 241 ? 8.035 -26.377 -9.393 1.00 66.38 241 SER A C 1
ATOM 1808 O O . SER A 1 241 ? 8.527 -26.553 -8.281 1.00 66.38 241 SER A O 1
ATOM 1810 N N . SER A 1 242 ? 8.776 -25.942 -10.416 1.00 67.31 242 SER A N 1
ATOM 1811 C CA . SER A 1 242 ? 10.156 -25.463 -10.284 1.00 67.31 242 SER A CA 1
ATOM 1812 C C . SER A 1 242 ? 10.246 -24.039 -9.718 1.00 67.31 242 SER A C 1
ATOM 1814 O O . SER A 1 242 ? 11.204 -23.730 -9.022 1.00 67.31 242 SER A O 1
ATOM 1816 N N . GLY A 1 243 ? 9.250 -23.182 -9.972 1.00 60.66 243 GLY A N 1
ATOM 1817 C CA . GLY A 1 243 ? 9.172 -21.814 -9.443 1.00 60.66 243 GLY A CA 1
ATOM 1818 C C . GLY A 1 243 ? 8.706 -21.746 -7.986 1.00 60.66 243 GLY A C 1
ATOM 1819 O O . GLY A 1 243 ? 8.937 -20.754 -7.308 1.00 60.66 243 GLY A O 1
ATOM 1820 N N . THR A 1 244 ? 8.105 -22.819 -7.466 1.00 58.53 244 THR A N 1
ATOM 1821 C CA . THR A 1 244 ? 7.734 -22.910 -6.047 1.00 58.53 244 THR A CA 1
ATOM 1822 C C . THR A 1 244 ? 8.916 -23.223 -5.127 1.00 58.53 244 THR A C 1
ATOM 1824 O O . THR A 1 244 ? 8.779 -23.073 -3.920 1.00 58.53 244 THR A O 1
ATOM 1827 N N . GLN A 1 245 ? 10.074 -23.643 -5.659 1.00 58.50 245 GLN A N 1
ATOM 1828 C CA . GLN A 1 245 ? 11.252 -23.980 -4.842 1.00 58.50 245 GLN A CA 1
ATOM 1829 C C . GLN A 1 245 ? 11.959 -22.753 -4.249 1.00 58.50 245 GLN A C 1
ATOM 1831 O O . GLN A 1 245 ? 12.661 -22.887 -3.252 1.00 58.50 245 GLN A O 1
ATOM 1836 N N . SER A 1 246 ? 11.784 -21.565 -4.836 1.00 54.88 246 SER A N 1
ATOM 1837 C CA . SER A 1 246 ? 12.374 -20.324 -4.317 1.00 54.88 246 SER A CA 1
ATOM 1838 C C . SER A 1 246 ? 11.549 -19.675 -3.204 1.00 54.88 246 SER A C 1
ATOM 1840 O O . SER A 1 246 ? 12.020 -18.736 -2.570 1.00 54.88 246 SER A O 1
ATOM 1842 N N . LEU A 1 247 ? 10.327 -20.151 -2.961 1.00 61.91 247 LEU A N 1
ATOM 1843 C CA . LEU A 1 247 ? 9.456 -19.623 -1.916 1.00 61.91 247 LEU A CA 1
ATOM 1844 C C . LEU A 1 247 ? 9.799 -20.331 -0.602 1.00 61.91 247 LEU A C 1
ATOM 1846 O O . LEU A 1 247 ? 9.502 -21.510 -0.422 1.00 61.91 247 LEU A O 1
ATOM 1850 N N . GLN A 1 248 ? 10.472 -19.612 0.296 1.00 65.19 248 GLN A N 1
ATOM 1851 C CA . GLN A 1 248 ? 11.045 -20.175 1.526 1.00 65.19 248 GLN A CA 1
ATOM 1852 C C . GLN A 1 248 ? 10.002 -20.501 2.607 1.00 65.19 248 GLN A C 1
ATOM 1854 O O . GLN A 1 248 ? 10.320 -21.213 3.558 1.00 65.19 248 GLN A O 1
ATOM 1859 N N . ILE A 1 249 ? 8.759 -20.020 2.478 1.00 67.38 249 ILE A N 1
ATOM 1860 C CA . ILE A 1 249 ? 7.699 -20.349 3.435 1.00 67.38 249 ILE A CA 1
ATOM 1861 C C . ILE A 1 249 ? 7.141 -21.734 3.114 1.00 67.38 249 ILE A C 1
ATOM 1863 O O . ILE A 1 249 ? 6.280 -21.900 2.239 1.00 67.38 249 ILE A O 1
ATOM 1867 N N . GLU A 1 250 ? 7.589 -22.735 3.868 1.00 64.06 250 GLU A N 1
ATOM 1868 C CA . GLU A 1 250 ? 7.009 -24.072 3.826 1.00 64.06 250 GLU A CA 1
ATOM 1869 C C . GLU A 1 250 ? 5.493 -24.010 4.080 1.00 64.06 250 GLU A C 1
ATOM 1871 O O . GLU A 1 250 ? 5.018 -23.619 5.141 1.00 64.06 250 GLU A O 1
ATOM 1876 N N . GLY A 1 251 ? 4.703 -24.388 3.072 1.00 64.31 251 GLY A N 1
ATOM 1877 C CA . GLY A 1 251 ? 3.246 -24.486 3.190 1.00 64.31 251 GLY A CA 1
ATOM 1878 C C . GLY A 1 251 ? 2.461 -23.185 2.997 1.00 64.31 251 GLY A C 1
ATOM 1879 O O . GLY A 1 251 ? 1.243 -23.268 2.842 1.00 64.31 251 GLY A O 1
ATOM 1880 N N . GLY A 1 252 ? 3.113 -22.022 2.899 1.00 62.53 252 GLY A N 1
ATOM 1881 C CA . GLY A 1 252 ? 2.420 -20.739 2.741 1.00 62.53 252 GLY A CA 1
ATOM 1882 C C . GLY A 1 252 ? 1.550 -20.670 1.477 1.00 62.53 252 GLY A C 1
ATOM 1883 O O . GLY A 1 252 ? 0.390 -20.246 1.512 1.00 62.53 252 GLY A O 1
ATOM 1884 N N . HIS A 1 253 ? 2.067 -21.142 0.345 1.00 66.81 253 HIS A N 1
ATOM 1885 C CA . HIS A 1 253 ? 1.378 -21.044 -0.950 1.00 66.81 253 HIS A CA 1
ATOM 1886 C C . HIS A 1 253 ? 0.387 -22.180 -1.214 1.00 66.81 253 HIS A C 1
ATOM 1888 O O . HIS A 1 253 ? -0.070 -22.363 -2.344 1.00 66.81 253 HIS A O 1
ATOM 1894 N N . ARG A 1 254 ? 0.035 -22.966 -0.193 1.00 74.25 254 ARG A N 1
ATOM 1895 C CA . ARG A 1 254 ? -1.025 -23.962 -0.339 1.00 74.25 254 ARG A CA 1
ATOM 1896 C C . ARG A 1 254 ? -2.358 -23.233 -0.451 1.00 74.25 254 ARG A C 1
ATOM 1898 O O . ARG A 1 254 ? -2.665 -22.342 0.341 1.00 74.25 254 ARG A O 1
ATOM 1905 N N . SER A 1 255 ? -3.160 -23.611 -1.445 1.00 80.06 255 SER A N 1
ATOM 1906 C CA . SER A 1 255 ? -4.548 -23.162 -1.512 1.00 80.06 255 SER A CA 1
ATOM 1907 C C . SER A 1 255 ? -5.265 -23.675 -0.264 1.00 80.06 255 SER A C 1
ATOM 1909 O O . SER A 1 255 ? -5.515 -24.870 -0.126 1.00 80.06 255 SER A O 1
ATOM 1911 N N . MET A 1 256 ? -5.518 -22.769 0.679 1.00 85.38 256 MET A N 1
ATOM 1912 C CA . MET A 1 256 ? -6.272 -23.053 1.894 1.00 85.38 256 MET A CA 1
ATOM 1913 C C . MET A 1 256 ? -7.675 -22.475 1.716 1.00 85.38 256 MET A C 1
ATOM 1915 O O . MET A 1 256 ? -7.784 -21.243 1.573 1.00 85.38 256 MET A O 1
ATOM 1919 N N . PRO A 1 257 ? -8.729 -23.319 1.690 1.00 89.00 257 PRO A N 1
ATOM 1920 C CA . PRO A 1 257 ? -10.099 -22.827 1.634 1.00 89.00 257 PRO A CA 1
ATOM 1921 C C . PRO A 1 257 ? -10.328 -21.879 2.811 1.00 89.00 257 PRO A C 1
ATOM 1923 O O . PRO A 1 257 ? -9.763 -22.070 3.888 1.00 89.00 257 PRO A O 1
ATOM 1926 N N . ARG A 1 258 ? -11.097 -20.811 2.585 1.00 92.00 258 ARG A N 1
ATOM 1927 C CA . ARG A 1 258 ? -11.442 -19.888 3.668 1.00 92.00 258 ARG A CA 1
ATOM 1928 C C . ARG A 1 258 ? -12.250 -20.688 4.704 1.00 92.00 258 ARG A C 1
ATOM 1930 O O . ARG A 1 258 ? -13.199 -21.349 4.289 1.00 92.00 258 ARG A O 1
ATOM 1937 N N . PRO A 1 259 ? -11.859 -20.685 5.988 1.00 95.19 259 PRO A N 1
ATOM 1938 C CA . PRO A 1 259 ? -12.606 -21.395 7.016 1.00 95.19 259 PRO A CA 1
ATOM 1939 C C . PRO A 1 259 ? -14.024 -20.828 7.129 1.00 95.19 259 PRO A C 1
ATOM 1941 O O . PRO A 1 259 ? -14.220 -19.611 7.069 1.00 95.19 259 PRO A O 1
ATOM 1944 N N . ASP A 1 260 ? -14.997 -21.721 7.286 1.00 94.75 260 ASP A N 1
ATOM 1945 C CA . ASP A 1 260 ? -16.373 -21.358 7.611 1.00 94.75 260 ASP A CA 1
ATOM 1946 C C . ASP A 1 260 ? -16.486 -21.030 9.113 1.00 94.75 260 ASP A C 1
ATOM 1948 O O . ASP A 1 260 ? -15.668 -21.477 9.917 1.00 94.75 260 ASP A O 1
ATOM 1952 N N . ASP A 1 261 ? -17.496 -20.240 9.489 1.00 95.12 261 ASP A N 1
ATOM 1953 C CA . ASP A 1 261 ? -17.866 -19.960 10.887 1.00 95.12 261 ASP A CA 1
ATOM 1954 C C . ASP A 1 261 ? -16.744 -19.389 11.785 1.00 95.12 261 ASP A C 1
ATOM 1956 O O . ASP A 1 261 ? -16.662 -19.683 12.976 1.00 95.12 261 ASP A O 1
ATOM 1960 N N . VAL A 1 262 ? -15.880 -18.527 11.235 1.00 97.00 262 VAL A N 1
ATOM 1961 C CA . VAL A 1 262 ? -14.877 -17.797 12.029 1.00 97.00 262 VAL A CA 1
ATOM 1962 C C . VAL A 1 262 ? -15.549 -16.788 12.970 1.00 97.00 262 VAL A C 1
ATOM 1964 O O . VAL A 1 262 ? -16.316 -15.928 12.528 1.00 97.00 262 VAL A O 1
ATOM 1967 N N . ASP A 1 263 ? -15.192 -16.829 14.256 1.00 97.12 263 ASP A N 1
ATOM 1968 C CA . ASP A 1 263 ? -15.612 -15.851 15.267 1.00 97.12 263 ASP A CA 1
ATOM 1969 C C . ASP A 1 263 ? -14.957 -14.478 15.027 1.00 97.12 263 ASP A C 1
ATOM 1971 O O . ASP A 1 263 ? -13.903 -14.142 15.570 1.00 97.12 263 ASP A O 1
ATOM 1975 N N . LEU A 1 264 ? -15.590 -13.656 14.188 1.00 97.94 264 LEU A N 1
ATOM 1976 C CA . LEU A 1 264 ? -15.065 -12.339 13.827 1.00 97.94 264 LEU A CA 1
ATOM 1977 C C . LEU A 1 264 ? -15.215 -11.318 14.970 1.00 97.94 264 LEU A C 1
ATOM 1979 O O . LEU A 1 264 ? -16.292 -11.192 15.569 1.00 97.94 264 LEU A O 1
ATOM 1983 N N . PRO A 1 265 ? -14.191 -10.482 15.230 1.00 97.88 265 PRO A N 1
ATOM 1984 C CA . PRO A 1 265 ? -14.298 -9.417 16.217 1.00 97.88 265 PRO A CA 1
ATOM 1985 C C . PRO A 1 265 ? -15.348 -8.380 15.793 1.00 97.88 265 PRO A C 1
ATOM 1987 O O . PRO A 1 265 ? -15.498 -8.046 14.618 1.00 97.88 265 PRO A O 1
ATOM 1990 N N . LYS A 1 266 ? -16.026 -7.746 16.761 1.00 98.12 266 LYS A N 1
ATOM 1991 C CA . LYS A 1 266 ? -17.027 -6.679 16.502 1.00 98.12 266 LYS A CA 1
ATOM 1992 C C . LYS A 1 266 ? -16.465 -5.467 15.746 1.00 98.12 266 LYS A C 1
ATOM 1994 O O . LYS A 1 266 ? -17.220 -4.601 15.292 1.00 98.12 266 LYS A O 1
ATOM 1999 N N . THR A 1 267 ? -15.146 -5.335 15.707 1.00 98.00 267 THR A N 1
ATOM 2000 C CA . THR A 1 267 ? -14.406 -4.274 15.024 1.00 98.00 267 THR A CA 1
ATOM 2001 C C . THR A 1 267 ? -13.940 -4.671 13.626 1.00 98.00 267 THR A C 1
ATOM 2003 O O . THR A 1 267 ? -13.352 -3.829 12.953 1.00 98.00 267 THR A O 1
ATOM 2006 N N . PHE A 1 268 ? -14.239 -5.889 13.163 1.00 98.12 268 PHE A N 1
ATOM 2007 C CA . PHE A 1 268 ? -13.872 -6.376 11.837 1.00 98.12 268 PHE A CA 1
ATOM 2008 C C . PHE A 1 268 ? -14.276 -5.386 10.736 1.00 98.12 268 PHE A C 1
ATOM 2010 O O . PHE A 1 268 ? -15.411 -4.899 10.700 1.00 98.12 268 PHE A O 1
ATOM 2017 N N . ARG A 1 269 ? -13.315 -5.056 9.866 1.00 97.44 269 ARG A N 1
ATOM 2018 C CA . ARG A 1 269 ? -13.426 -4.090 8.755 1.00 97.44 269 ARG A CA 1
ATOM 2019 C C . ARG A 1 269 ? -13.782 -2.651 9.143 1.00 97.44 269 ARG A C 1
ATOM 2021 O O . ARG A 1 269 ? -13.998 -1.817 8.263 1.00 97.44 269 ARG A O 1
ATOM 2028 N N . LYS A 1 270 ? -13.810 -2.307 10.434 1.00 98.31 270 LYS A N 1
ATOM 2029 C CA . LYS A 1 270 ? -13.987 -0.910 10.855 1.00 98.31 270 LYS A CA 1
ATOM 2030 C C . LYS A 1 270 ? -12.701 -0.119 10.616 1.00 98.31 270 LYS A C 1
ATOM 2032 O O . LYS A 1 270 ? -11.620 -0.655 10.872 1.00 98.31 270 LYS A O 1
ATOM 2037 N N . PRO A 1 271 ? -12.787 1.143 10.171 1.00 98.31 271 PRO A N 1
ATOM 2038 C CA . PRO A 1 271 ? -11.600 1.944 9.925 1.00 98.31 271 PRO A CA 1
ATOM 2039 C C . PRO A 1 271 ? -10.793 2.138 11.214 1.00 98.31 271 PRO A C 1
ATOM 2041 O O . PRO A 1 271 ? -11.363 2.398 12.273 1.00 98.31 271 PRO A O 1
ATOM 2044 N N . VAL A 1 272 ? -9.471 2.010 11.110 1.00 98.19 272 VAL A N 1
ATOM 2045 C CA . VAL A 1 272 ? -8.505 2.243 12.200 1.00 98.19 272 VAL A CA 1
ATOM 2046 C C . VAL A 1 272 ? -7.764 3.573 12.053 1.00 98.19 272 VAL A C 1
ATOM 2048 O O . VAL A 1 272 ? -7.098 4.006 12.983 1.00 98.19 272 VAL A O 1
ATOM 2051 N N . GLY A 1 273 ? -7.908 4.250 10.910 1.00 97.88 273 GLY A N 1
ATOM 2052 C CA . GLY A 1 273 ? -7.249 5.529 10.649 1.00 97.88 273 GLY A CA 1
ATOM 2053 C C . GLY A 1 273 ? -5.784 5.362 10.246 1.00 97.88 273 GLY A C 1
ATOM 2054 O O . GLY A 1 273 ? -5.453 4.475 9.458 1.00 97.88 273 GLY A O 1
ATOM 2055 N N . VAL A 1 274 ? -4.927 6.255 10.736 1.00 98.44 274 VAL A N 1
ATOM 2056 C CA . VAL A 1 274 ? -3.478 6.211 10.504 1.00 98.44 274 VAL A CA 1
ATOM 2057 C C . VAL A 1 274 ? -2.813 5.603 11.734 1.00 98.44 274 VAL A C 1
ATOM 2059 O O . VAL A 1 274 ? -3.054 6.084 12.838 1.00 98.44 274 VAL A O 1
ATOM 2062 N N . LEU A 1 275 ? -2.004 4.561 11.546 1.00 98.50 275 LEU A N 1
ATOM 2063 C CA . LEU A 1 275 ? -1.277 3.879 12.618 1.00 98.50 275 LEU A CA 1
ATOM 2064 C C . LEU A 1 275 ? 0.234 4.000 12.411 1.00 98.50 275 LEU A C 1
ATOM 2066 O O . LEU A 1 275 ? 0.711 3.984 11.279 1.00 98.50 275 LEU A O 1
ATOM 2070 N N . SER A 1 276 ? 0.975 4.050 13.512 1.00 98.44 276 SER A N 1
ATOM 2071 C CA . SER A 1 276 ? 2.418 3.789 13.542 1.00 98.44 276 SER A CA 1
ATOM 2072 C C . SER A 1 276 ? 2.718 2.289 13.546 1.00 98.44 276 SER A C 1
ATOM 2074 O O . SER A 1 276 ? 1.858 1.478 13.898 1.00 98.44 276 SER A O 1
ATOM 2076 N N . LEU A 1 277 ? 3.964 1.900 13.247 1.00 98.25 277 LEU A N 1
ATOM 2077 C CA . LEU A 1 277 ? 4.406 0.498 13.356 1.00 98.25 277 LEU A CA 1
ATOM 2078 C C . LEU A 1 277 ? 4.171 -0.085 14.759 1.00 98.25 277 LEU A C 1
ATOM 2080 O O . LEU A 1 277 ? 3.734 -1.225 14.894 1.00 98.25 277 LEU A O 1
ATOM 2084 N N . LYS A 1 278 ? 4.404 0.709 15.814 1.00 98.38 278 LYS A N 1
ATOM 2085 C CA . LYS A 1 278 ? 4.188 0.283 17.207 1.00 98.38 278 LYS A CA 1
ATOM 2086 C C . LYS A 1 278 ? 2.709 0.017 17.502 1.00 98.38 278 LYS A C 1
ATOM 2088 O O . LYS A 1 278 ? 2.392 -0.926 18.217 1.00 98.38 278 LYS A O 1
ATOM 2093 N N . GLN A 1 279 ? 1.808 0.839 16.962 1.00 98.50 279 GLN A N 1
ATOM 2094 C CA . GLN A 1 279 ? 0.364 0.636 17.109 1.00 98.50 279 GLN A CA 1
ATOM 2095 C C . GLN A 1 279 ? -0.128 -0.548 16.276 1.00 98.50 279 GLN A C 1
ATOM 2097 O O . GLN A 1 279 ? -0.992 -1.288 16.737 1.00 98.50 279 GLN A O 1
ATOM 2102 N N . LEU A 1 280 ? 0.427 -0.749 15.077 1.00 98.62 280 LEU A N 1
ATOM 2103 C CA . LEU A 1 280 ? 0.102 -1.901 14.240 1.00 98.62 280 LEU A CA 1
ATOM 2104 C C . LEU A 1 280 ? 0.478 -3.220 14.936 1.00 98.62 280 LEU A C 1
ATOM 2106 O O . LEU A 1 280 ? -0.333 -4.140 14.934 1.00 98.62 280 LEU A O 1
ATOM 2110 N N . ALA A 1 281 ? 1.623 -3.272 15.625 1.00 98.38 281 ALA A N 1
ATOM 2111 C CA . ALA A 1 281 ? 2.082 -4.452 16.367 1.00 98.38 281 ALA A CA 1
ATOM 2112 C C . ALA A 1 281 ? 1.116 -4.924 17.472 1.00 98.38 281 ALA A C 1
ATOM 2114 O O . ALA A 1 281 ? 1.135 -6.093 17.851 1.00 98.38 281 ALA A O 1
ATOM 2115 N N . ALA A 1 282 ? 0.225 -4.055 17.967 1.00 98.44 282 ALA A N 1
ATOM 2116 C CA . ALA A 1 282 ? -0.820 -4.451 18.915 1.00 98.44 282 ALA A CA 1
ATOM 2117 C C . ALA A 1 282 ? -1.886 -5.378 18.289 1.00 98.44 282 ALA A C 1
ATOM 2119 O O . ALA A 1 282 ? -2.622 -6.043 19.014 1.00 98.44 282 ALA A O 1
ATOM 2120 N N . PHE A 1 283 ? -1.958 -5.443 16.956 1.00 98.44 283 PHE A N 1
ATOM 2121 C CA . PHE A 1 283 ? -2.863 -6.300 16.184 1.00 98.44 283 PHE A CA 1
ATOM 2122 C C . PHE A 1 283 ? -2.161 -7.566 15.655 1.00 98.44 283 PHE A C 1
ATOM 2124 O O . PHE A 1 283 ? -2.452 -8.023 14.548 1.00 98.44 283 PHE A O 1
ATOM 2131 N N . GLY A 1 284 ? -1.210 -8.093 16.437 1.00 97.44 284 GLY A N 1
ATOM 2132 C CA . GLY A 1 284 ? -0.450 -9.304 16.126 1.00 97.44 284 GLY A CA 1
ATOM 2133 C C . GLY A 1 284 ? -1.250 -10.605 16.234 1.00 97.44 284 GLY A C 1
ATOM 2134 O O . GLY A 1 284 ? -2.449 -10.590 16.489 1.00 97.44 284 GLY A O 1
ATOM 2135 N N . GLU A 1 285 ? -0.571 -11.741 16.090 1.00 97.44 285 GLU A N 1
ATOM 2136 C CA . GLU A 1 285 ? -1.160 -13.096 16.016 1.00 97.44 285 GLU A CA 1
ATOM 2137 C C . GLU A 1 285 ? -2.048 -13.509 17.208 1.00 97.44 285 GLU A C 1
ATOM 2139 O O . GLU A 1 285 ? -2.936 -14.346 17.060 1.00 97.44 285 GLU A O 1
ATOM 2144 N N . LYS A 1 286 ? -1.846 -12.890 18.380 1.00 97.75 286 LYS A N 1
ATOM 2145 C CA . LYS A 1 286 ? -2.631 -13.123 19.611 1.00 97.75 286 LYS A CA 1
ATOM 2146 C C . LYS A 1 286 ? -3.815 -12.172 19.776 1.00 97.75 286 LYS A C 1
ATOM 2148 O O . LYS A 1 286 ? -4.603 -12.310 20.712 1.00 97.75 286 LYS A O 1
ATOM 2153 N N . SER A 1 287 ? -3.917 -11.159 18.921 1.00 98.06 287 SER A N 1
ATOM 2154 C CA . SER A 1 287 ? -5.015 -10.203 18.965 1.00 98.06 287 SER A CA 1
ATOM 2155 C C . SER A 1 287 ? -6.279 -10.845 18.389 1.00 98.06 287 SER A C 1
ATOM 2157 O O . SER A 1 287 ? -6.212 -11.500 17.352 1.00 98.06 287 SER A O 1
ATOM 2159 N N . PRO A 1 288 ? -7.468 -10.594 18.970 1.00 97.81 288 PRO A N 1
ATOM 2160 C CA . PRO A 1 288 ? -8.729 -11.034 18.371 1.00 97.81 288 PRO A CA 1
ATOM 2161 C C . PRO A 1 288 ? -8.991 -10.375 17.008 1.00 97.81 288 PRO A C 1
ATOM 2163 O O . PRO A 1 288 ? -9.842 -10.832 16.251 1.00 97.81 288 PRO A O 1
ATOM 2166 N N . ARG A 1 289 ? -8.298 -9.268 16.711 1.00 98.38 289 ARG A N 1
ATOM 2167 C CA . ARG A 1 289 ? -8.330 -8.586 15.421 1.00 98.38 289 ARG A CA 1
ATOM 2168 C C . ARG A 1 289 ? -6.931 -8.570 14.821 1.00 98.38 289 ARG A C 1
ATOM 2170 O O . ARG A 1 289 ? -6.042 -7.927 15.381 1.00 98.38 289 ARG A O 1
ATOM 2177 N N . LEU A 1 290 ? -6.781 -9.217 13.674 1.00 98.62 290 LEU A N 1
ATOM 2178 C CA . LEU A 1 290 ? -5.520 -9.390 12.962 1.00 98.62 290 LEU A CA 1
ATOM 2179 C C . LEU A 1 290 ? -5.422 -8.348 11.846 1.00 98.62 290 LEU A C 1
ATOM 2181 O O . LEU A 1 290 ? -6.305 -8.273 10.986 1.00 98.62 290 LEU A O 1
ATOM 2185 N N . LEU A 1 291 ? -4.364 -7.538 11.855 1.00 98.75 291 LEU A N 1
ATOM 2186 C CA . LEU A 1 291 ? -4.112 -6.528 10.822 1.00 98.75 291 LEU A CA 1
ATOM 2187 C C . LEU A 1 291 ? -2.750 -6.751 10.167 1.00 98.75 291 LEU A C 1
ATOM 2189 O O . LEU A 1 291 ? -1.799 -7.124 10.839 1.00 98.75 291 LEU A O 1
ATOM 2193 N N . VAL A 1 292 ? -2.637 -6.458 8.874 1.00 98.69 292 VAL A N 1
ATOM 2194 C CA . VAL A 1 292 ? -1.375 -6.534 8.117 1.00 98.69 292 VAL A CA 1
ATOM 2195 C C . VAL A 1 292 ? -1.241 -5.289 7.248 1.00 98.69 292 VAL A C 1
ATOM 2197 O O . VAL A 1 292 ? -2.229 -4.849 6.655 1.00 98.69 292 VAL A O 1
ATOM 2200 N N . SER A 1 293 ? -0.038 -4.718 7.155 1.00 98.69 293 SER A N 1
ATOM 2201 C CA . SER A 1 293 ? 0.251 -3.615 6.231 1.00 98.69 293 SER A CA 1
ATOM 2202 C C . SER A 1 293 ? 0.964 -4.114 4.973 1.00 98.69 293 SER A C 1
ATOM 2204 O O . SER A 1 293 ? 1.972 -4.814 5.052 1.00 98.69 293 SER A O 1
ATOM 2206 N N . VAL A 1 294 ? 0.444 -3.727 3.805 1.00 98.31 294 VAL A N 1
ATOM 2207 C CA . VAL A 1 294 ? 1.067 -3.959 2.495 1.00 98.31 294 VAL A CA 1
ATOM 2208 C C . VAL A 1 294 ? 1.205 -2.617 1.788 1.00 98.31 294 VAL A C 1
ATOM 2210 O O . VAL A 1 294 ? 0.213 -1.979 1.431 1.00 98.31 294 VAL A O 1
ATOM 2213 N N . TYR A 1 295 ? 2.445 -2.172 1.605 1.00 97.81 295 TYR A N 1
ATOM 2214 C CA . TYR A 1 295 ? 2.819 -0.880 1.026 1.00 97.81 295 TYR A CA 1
ATOM 2215 C C . TYR A 1 295 ? 2.082 0.299 1.678 1.00 97.81 295 TYR A C 1
ATOM 2217 O O . TYR A 1 295 ? 1.522 1.173 1.010 1.00 97.81 295 TYR A O 1
ATOM 2225 N N . GLY A 1 296 ? 2.022 0.268 3.011 1.00 98.00 296 GLY A N 1
ATOM 2226 C CA . GLY A 1 296 ? 1.356 1.271 3.836 1.00 98.00 296 GLY A CA 1
ATOM 2227 C C . GLY A 1 296 ? -0.172 1.209 3.859 1.00 98.00 296 GLY A C 1
ATOM 2228 O O . GLY A 1 296 ? -0.781 2.032 4.544 1.00 98.00 296 GLY A O 1
ATOM 2229 N N . PHE A 1 297 ? -0.815 0.276 3.150 1.00 98.62 297 PHE A N 1
ATOM 2230 C CA . PHE A 1 297 ? -2.253 0.018 3.269 1.00 98.62 297 PHE A CA 1
ATOM 2231 C C . PHE A 1 297 ? -2.499 -1.071 4.306 1.00 98.62 297 PHE A C 1
ATOM 2233 O O . PHE A 1 297 ? -1.960 -2.168 4.187 1.00 98.62 297 PHE A O 1
ATOM 2240 N N . ILE A 1 298 ? -3.334 -0.779 5.304 1.00 98.75 298 ILE A N 1
ATOM 2241 C CA . ILE A 1 298 ? -3.627 -1.715 6.393 1.00 98.75 298 ILE A CA 1
ATOM 2242 C C . ILE A 1 298 ? -4.894 -2.495 6.059 1.00 98.75 298 ILE A C 1
ATOM 2244 O O . ILE A 1 298 ? -5.962 -1.903 5.882 1.00 98.75 298 ILE A O 1
ATOM 2248 N N . PHE A 1 299 ? -4.781 -3.816 6.011 1.00 98.75 299 PHE A N 1
ATOM 2249 C CA . PHE A 1 299 ? -5.863 -4.754 5.737 1.00 98.75 299 PHE A CA 1
ATOM 2250 C C . PHE A 1 299 ? -6.249 -5.519 6.999 1.00 98.75 299 PHE A C 1
ATOM 2252 O O . PHE A 1 299 ? -5.399 -5.840 7.826 1.00 98.75 299 PHE A O 1
ATOM 2259 N N . AS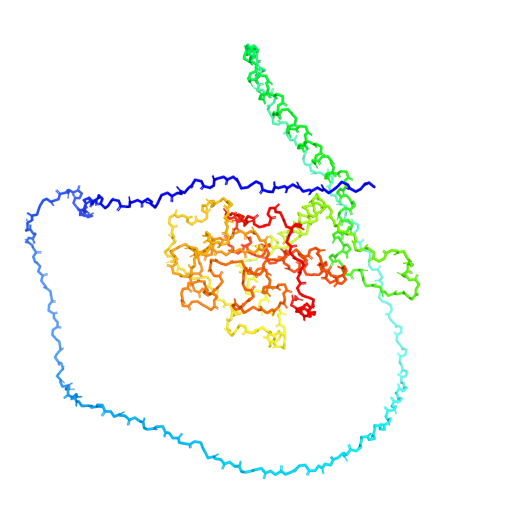P A 1 300 ? -7.544 -5.799 7.139 1.00 98.69 300 ASP A N 1
ATOM 2260 C CA . ASP A 1 300 ? -8.084 -6.606 8.231 1.00 98.69 300 ASP A CA 1
ATOM 2261 C C . ASP A 1 300 ? -8.190 -8.062 7.775 1.00 98.69 300 ASP A C 1
ATOM 2263 O O . ASP A 1 300 ? -9.038 -8.389 6.945 1.00 98.69 300 ASP A O 1
ATOM 2267 N N . VAL A 1 301 ? -7.298 -8.904 8.297 1.00 98.25 301 VAL A N 1
ATOM 2268 C CA . VAL A 1 301 ? -7.160 -10.322 7.930 1.00 98.25 301 VAL A CA 1
ATOM 2269 C C . VAL A 1 301 ? -7.768 -11.250 8.990 1.00 98.25 301 VAL A C 1
ATOM 2271 O O . VAL A 1 301 ? -7.499 -12.450 9.001 1.00 98.25 301 VAL A O 1
ATOM 2274 N N . SER A 1 302 ? -8.605 -10.710 9.889 1.00 98.31 302 SER A N 1
ATOM 2275 C CA . SER A 1 302 ? -9.208 -11.461 11.006 1.00 98.31 302 SER A CA 1
ATOM 2276 C C . SER A 1 302 ? -10.128 -12.604 10.566 1.00 98.31 302 SER A C 1
ATOM 2278 O O . SER A 1 302 ? -10.441 -13.476 11.366 1.00 98.31 302 SER A O 1
ATOM 2280 N N . ASP A 1 303 ? -10.574 -12.615 9.308 1.00 97.69 303 ASP A N 1
ATOM 2281 C CA . ASP A 1 303 ? -11.371 -13.700 8.732 1.00 97.69 303 ASP A CA 1
ATOM 2282 C C . ASP A 1 303 ? -10.529 -14.882 8.234 1.00 97.69 303 ASP A C 1
ATOM 2284 O O . ASP A 1 303 ? -11.080 -15.843 7.697 1.00 97.69 303 ASP A O 1
ATOM 2288 N N . ARG A 1 304 ? -9.203 -14.815 8.408 1.00 96.94 304 ARG A N 1
ATOM 2289 C CA . ARG A 1 304 ? -8.237 -15.868 8.078 1.00 96.94 304 ARG A CA 1
ATOM 2290 C C . ARG A 1 304 ? -7.319 -16.213 9.262 1.00 96.94 304 ARG A C 1
ATOM 2292 O O . ARG A 1 304 ? -6.093 -16.135 9.128 1.00 96.94 304 ARG A O 1
ATOM 2299 N N . PRO A 1 305 ? -7.871 -16.616 10.424 1.00 97.31 305 PRO A N 1
ATOM 2300 C CA . PRO A 1 305 ? -7.056 -17.041 11.563 1.00 97.31 305 PRO A CA 1
ATOM 2301 C C . PRO A 1 305 ? -6.248 -18.310 11.251 1.00 97.31 305 PRO A C 1
ATOM 2303 O O . PRO A 1 305 ? -5.175 -18.490 11.810 1.00 97.31 305 PRO A O 1
ATOM 2306 N N . ASP A 1 306 ? -6.702 -19.129 10.292 1.00 95.88 306 ASP A N 1
ATOM 2307 C CA . ASP A 1 306 ? -5.973 -20.282 9.740 1.00 95.88 306 ASP A CA 1
ATOM 2308 C C . ASP A 1 306 ? -4.611 -19.904 9.137 1.00 95.88 306 ASP A C 1
ATOM 2310 O O . ASP A 1 306 ? -3.703 -20.728 9.067 1.00 95.88 306 ASP A O 1
ATOM 2314 N N . LYS A 1 307 ? -4.478 -18.655 8.679 1.00 95.44 307 LYS A N 1
ATOM 2315 C CA . LYS A 1 307 ? -3.270 -18.104 8.060 1.00 95.44 307 LYS A CA 1
ATOM 2316 C C . LYS A 1 307 ? -2.463 -17.247 9.018 1.00 95.44 307 LYS A C 1
ATOM 2318 O O . LYS A 1 307 ? -1.254 -17.417 9.106 1.00 95.44 307 LYS A O 1
ATOM 2323 N N . TYR A 1 308 ? -3.138 -16.306 9.665 1.00 97.31 308 TYR A N 1
ATOM 2324 C CA . TYR A 1 308 ? -2.528 -15.166 10.348 1.00 97.31 308 TYR A CA 1
ATOM 2325 C C . TYR A 1 308 ? -2.664 -15.232 11.876 1.00 97.31 308 TYR A C 1
ATOM 2327 O O . TYR A 1 308 ? -2.100 -14.388 12.572 1.00 97.31 308 TYR A O 1
ATOM 2335 N N . GLY A 1 309 ? -3.434 -16.188 12.403 1.00 97.44 309 GLY A N 1
ATOM 2336 C CA . GLY A 1 309 ? -3.523 -16.438 13.841 1.00 97.44 309 GLY A CA 1
ATOM 2337 C C . GLY A 1 309 ? -2.270 -17.128 14.377 1.00 97.44 309 GLY A C 1
ATOM 2338 O O . GLY A 1 309 ? -1.381 -17.477 13.608 1.00 97.44 309 GLY A O 1
ATOM 2339 N N . GLU A 1 310 ? -2.219 -17.339 15.693 1.00 97.56 310 GLU A N 1
ATOM 2340 C CA . GLU A 1 310 ? -1.065 -17.904 16.418 1.00 97.56 310 GLU A CA 1
ATOM 2341 C C . GLU A 1 310 ? -0.526 -19.219 15.825 1.00 97.56 310 GLU A C 1
ATOM 2343 O O . GLU A 1 310 ? 0.685 -19.388 15.726 1.00 97.56 310 GLU A O 1
ATOM 2348 N N . ASP A 1 311 ? -1.406 -20.107 15.354 1.00 96.00 311 ASP A N 1
ATOM 2349 C CA . ASP A 1 311 ? -1.026 -21.400 14.759 1.00 96.00 311 ASP A CA 1
ATOM 2350 C C . ASP A 1 311 ? -0.887 -21.362 13.221 1.00 96.00 311 ASP A C 1
ATOM 2352 O O . ASP A 1 311 ? -0.665 -22.390 12.574 1.00 96.00 311 ASP A O 1
ATOM 2356 N N . GLY A 1 312 ? -1.077 -20.193 12.606 1.00 94.19 312 GLY A N 1
ATOM 2357 C CA . GLY A 1 312 ? -1.065 -20.030 11.157 1.00 94.19 312 GLY A CA 1
ATOM 2358 C C . GLY A 1 312 ? 0.353 -19.919 10.578 1.00 94.19 312 GLY A C 1
ATOM 2359 O O . GLY A 1 312 ? 1.243 -19.352 11.210 1.00 94.19 312 GLY A O 1
ATOM 2360 N N . PRO A 1 313 ? 0.598 -20.374 9.332 1.00 93.69 313 PRO A N 1
ATOM 2361 C CA . PRO A 1 313 ? 1.921 -20.288 8.696 1.00 93.69 313 PRO A CA 1
ATOM 2362 C C . PRO A 1 313 ? 2.412 -18.846 8.468 1.00 93.69 313 PRO A C 1
ATOM 2364 O O . PRO A 1 313 ? 3.593 -18.625 8.194 1.00 93.69 313 PRO A O 1
ATOM 2367 N N . TYR A 1 314 ? 1.513 -17.864 8.563 1.00 95.12 314 TYR A N 1
ATOM 2368 C CA . TYR A 1 314 ? 1.785 -16.437 8.417 1.00 95.12 314 TYR A CA 1
ATOM 2369 C C . TYR A 1 314 ? 1.530 -15.655 9.713 1.00 95.12 314 TYR A C 1
ATOM 2371 O O . TYR A 1 314 ? 1.306 -14.446 9.647 1.00 95.12 314 TYR A O 1
ATOM 2379 N N . SER A 1 315 ? 1.545 -16.310 10.880 1.00 96.62 315 SER A N 1
ATOM 2380 C CA . SER A 1 315 ? 1.291 -15.662 12.178 1.00 96.62 315 SER A CA 1
ATOM 2381 C C . SER A 1 315 ? 2.173 -14.420 12.383 1.00 96.62 315 SER A C 1
ATOM 2383 O O . SER A 1 315 ? 1.676 -13.329 12.657 1.00 96.62 315 SER A O 1
ATOM 2385 N N . TRP A 1 316 ? 3.465 -14.551 12.071 1.00 96.31 316 TRP A N 1
ATOM 2386 C CA . TRP A 1 316 ? 4.493 -13.513 12.184 1.00 96.31 316 TRP A CA 1
ATOM 2387 C C . TRP A 1 316 ? 4.294 -12.307 11.251 1.00 96.31 316 TRP A C 1
ATOM 2389 O O . TRP A 1 316 ? 4.983 -11.300 11.396 1.00 96.31 316 TRP A O 1
ATOM 2399 N N . MET A 1 317 ? 3.373 -12.381 10.284 1.00 97.56 317 MET A N 1
ATOM 2400 C CA . MET A 1 317 ? 2.999 -11.238 9.444 1.00 97.56 317 MET A CA 1
ATOM 2401 C C . MET A 1 317 ? 1.959 -10.337 10.124 1.00 97.56 317 MET A C 1
ATOM 2403 O O . MET A 1 317 ? 1.873 -9.147 9.808 1.00 97.56 317 MET A O 1
ATOM 2407 N N . SER A 1 318 ? 1.158 -10.883 11.043 1.00 98.31 318 SER A N 1
ATOM 2408 C CA . SER A 1 318 ? 0.117 -10.143 11.760 1.00 98.31 318 SER A CA 1
ATOM 2409 C C . SER A 1 318 ? 0.724 -9.079 12.659 1.00 98.31 318 SER A C 1
ATOM 2411 O O . SER A 1 318 ? 1.612 -9.352 13.457 1.00 98.31 318 SER A O 1
ATOM 2413 N N . GLY A 1 319 ? 0.211 -7.858 12.571 1.00 98.56 319 GLY A N 1
ATOM 2414 C CA . GLY A 1 319 ? 0.726 -6.701 13.294 1.00 98.56 319 GLY A CA 1
ATOM 2415 C C . GLY A 1 319 ? 1.976 -6.078 12.665 1.00 98.56 319 GLY A C 1
ATOM 2416 O O . GLY A 1 319 ? 2.587 -5.198 13.272 1.00 98.56 319 GLY A O 1
ATOM 2417 N N . HIS A 1 320 ? 2.346 -6.479 11.446 1.00 98.75 320 HIS A N 1
ATOM 2418 C CA . HIS A 1 320 ? 3.557 -6.013 10.775 1.00 98.75 320 HIS A CA 1
ATOM 2419 C C . HIS A 1 320 ? 3.289 -5.419 9.384 1.00 98.75 320 HIS A C 1
ATOM 2421 O O . HIS A 1 320 ? 2.249 -5.649 8.758 1.00 98.75 320 HIS A O 1
ATOM 2427 N N . ASP A 1 321 ? 4.250 -4.630 8.895 1.00 98.62 321 ASP A N 1
ATOM 2428 C CA . ASP A 1 321 ? 4.358 -4.287 7.477 1.00 98.62 321 ASP A CA 1
ATOM 2429 C C . ASP A 1 321 ? 5.204 -5.338 6.754 1.00 98.62 321 ASP A C 1
ATOM 2431 O O . ASP A 1 321 ? 6.353 -5.583 7.123 1.00 98.62 321 ASP A O 1
ATOM 2435 N N . ILE A 1 322 ? 4.633 -5.964 5.727 1.00 97.94 322 ILE A N 1
ATOM 2436 C CA . ILE A 1 322 ? 5.259 -7.075 4.992 1.00 97.94 322 ILE A CA 1
ATOM 2437 C C . ILE A 1 322 ? 5.708 -6.678 3.582 1.00 97.94 322 ILE A C 1
ATOM 2439 O O . ILE A 1 322 ? 6.031 -7.529 2.756 1.00 97.94 322 ILE A O 1
ATOM 2443 N N . THR A 1 323 ? 5.739 -5.375 3.289 1.00 97.12 323 THR A N 1
ATOM 2444 C CA . THR A 1 323 ? 6.038 -4.842 1.952 1.00 97.12 323 THR A CA 1
ATOM 2445 C C . THR A 1 323 ? 7.355 -5.372 1.407 1.00 97.12 323 THR A C 1
ATOM 2447 O O . THR A 1 323 ? 7.444 -5.771 0.245 1.00 97.12 323 THR A O 1
ATOM 2450 N N . TRP A 1 324 ? 8.399 -5.340 2.233 1.00 96.00 324 TRP A N 1
ATOM 2451 C CA . TRP A 1 324 ? 9.742 -5.652 1.773 1.00 96.00 324 TRP A CA 1
ATOM 2452 C C . TRP A 1 324 ? 9.978 -7.145 1.559 1.00 96.00 324 TRP A C 1
ATOM 2454 O O . TRP A 1 324 ? 10.709 -7.489 0.632 1.00 96.00 324 TRP A O 1
ATOM 2464 N N . GLY A 1 325 ? 9.304 -8.022 2.311 1.00 93.25 325 GLY A N 1
ATOM 2465 C CA . GLY A 1 325 ? 9.315 -9.465 2.043 1.00 93.25 325 GLY A CA 1
ATOM 2466 C C . GLY A 1 325 ? 8.893 -9.756 0.601 1.00 93.25 325 GLY A C 1
ATOM 2467 O O . GLY A 1 325 ? 9.686 -10.274 -0.187 1.00 93.25 325 GLY A O 1
ATOM 2468 N N . PHE A 1 326 ? 7.738 -9.218 0.190 1.00 91.94 326 PHE A N 1
ATOM 2469 C CA . PHE A 1 326 ? 7.242 -9.373 -1.181 1.00 91.94 326 PHE A CA 1
ATOM 2470 C C . PHE A 1 326 ? 8.156 -8.752 -2.242 1.00 91.94 326 PHE A C 1
ATOM 2472 O O . PHE A 1 326 ? 8.347 -9.322 -3.316 1.00 91.94 326 PHE A O 1
ATOM 2479 N N . VAL A 1 327 ? 8.723 -7.573 -1.977 1.00 92.38 327 VAL A N 1
ATOM 2480 C CA . VAL A 1 327 ? 9.575 -6.871 -2.952 1.00 92.38 327 VAL A CA 1
ATOM 2481 C C . VAL A 1 327 ? 10.935 -7.558 -3.119 1.00 92.38 327 VAL A C 1
ATOM 2483 O O . VAL A 1 327 ? 11.438 -7.670 -4.244 1.00 92.38 327 VAL A O 1
ATOM 2486 N N . SER A 1 328 ? 11.538 -8.013 -2.023 1.00 91.19 328 SER A N 1
ATOM 2487 C CA . SER A 1 328 ? 12.817 -8.733 -2.034 1.00 91.19 328 SER A CA 1
ATOM 2488 C C . SER A 1 328 ? 12.666 -10.181 -2.506 1.00 91.19 328 SER A C 1
ATOM 2490 O O . SER A 1 328 ? 13.616 -10.742 -3.041 1.00 91.19 328 SER A O 1
ATOM 2492 N N . GLY A 1 329 ? 11.471 -10.768 -2.371 1.00 86.62 329 GLY A N 1
ATOM 2493 C CA . GLY A 1 329 ? 11.240 -12.199 -2.583 1.00 86.62 329 GLY A CA 1
ATOM 2494 C C . GLY A 1 329 ? 11.717 -13.065 -1.415 1.00 86.62 329 GLY A C 1
ATOM 2495 O O . GLY A 1 329 ? 11.786 -14.284 -1.552 1.00 86.62 329 GLY A O 1
ATOM 2496 N N . LYS A 1 330 ? 12.077 -12.447 -0.283 1.00 88.06 330 LYS A N 1
ATOM 2497 C CA . LYS A 1 330 ? 12.514 -13.116 0.944 1.00 88.06 330 LYS A CA 1
ATOM 2498 C C . LYS A 1 330 ? 11.433 -12.925 2.002 1.00 88.06 330 LYS A C 1
ATOM 2500 O O . LYS A 1 330 ? 11.464 -11.967 2.770 1.00 88.06 330 LYS A O 1
ATOM 2505 N N . ASP A 1 331 ? 10.470 -13.834 2.047 1.00 86.12 331 ASP A N 1
ATOM 2506 C CA . ASP A 1 331 ? 9.390 -13.764 3.029 1.00 86.12 331 ASP A CA 1
ATOM 2507 C C . ASP A 1 331 ? 9.832 -14.386 4.366 1.00 86.12 331 ASP A C 1
ATOM 2509 O O . ASP A 1 331 ? 9.376 -15.459 4.761 1.00 86.12 331 ASP A O 1
ATOM 2513 N N . THR A 1 332 ? 10.764 -13.717 5.049 1.00 90.94 332 THR A N 1
ATOM 2514 C CA . THR A 1 332 ? 11.267 -14.117 6.370 1.00 90.94 332 THR A CA 1
ATOM 2515 C C . THR A 1 332 ? 10.905 -13.087 7.437 1.00 90.94 332 THR A C 1
ATO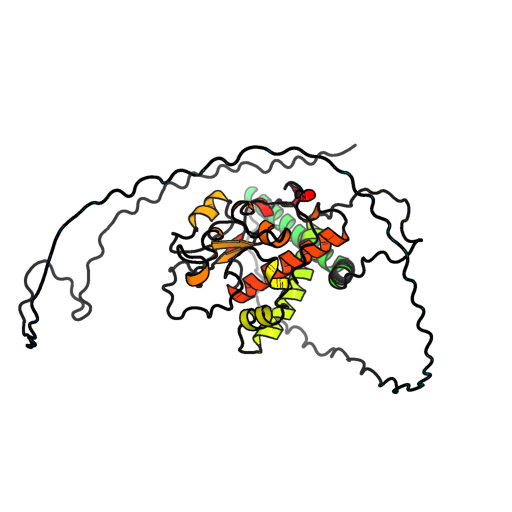M 2517 O O . THR A 1 332 ? 10.634 -11.919 7.139 1.00 90.94 332 THR A O 1
ATOM 2520 N N . ILE A 1 333 ? 10.928 -13.505 8.705 1.00 94.56 333 ILE A N 1
ATOM 2521 C CA . ILE A 1 333 ? 10.589 -12.637 9.840 1.00 94.56 333 ILE A CA 1
ATOM 2522 C C . ILE A 1 333 ? 11.527 -11.428 9.947 1.00 94.56 333 ILE A C 1
ATOM 2524 O O . ILE A 1 333 ? 11.115 -10.363 10.389 1.00 94.56 333 ILE A O 1
ATOM 2528 N N . GLU A 1 334 ? 12.772 -11.535 9.485 1.00 95.25 334 GLU A N 1
ATOM 2529 C CA . GLU A 1 334 ? 13.734 -10.430 9.500 1.00 95.25 334 GLU A CA 1
ATOM 2530 C C . GLU A 1 334 ? 13.372 -9.322 8.504 1.00 95.25 334 GLU A C 1
ATOM 2532 O O . GLU A 1 334 ? 13.816 -8.184 8.668 1.00 95.25 334 GLU A O 1
ATOM 2537 N N . GLN A 1 335 ? 12.586 -9.634 7.468 1.00 95.06 335 GLN A N 1
ATOM 2538 C CA . GLN A 1 335 ? 12.208 -8.682 6.422 1.00 95.06 335 GLN A CA 1
ATOM 2539 C C . GLN A 1 335 ? 10.939 -7.888 6.759 1.00 95.06 335 GLN A C 1
ATOM 2541 O O . GLN A 1 335 ? 10.620 -6.927 6.052 1.00 95.06 335 GLN A O 1
ATOM 2546 N N . VAL A 1 336 ? 10.231 -8.227 7.843 1.00 97.00 336 VAL A N 1
ATOM 2547 C CA . VAL A 1 336 ? 9.069 -7.443 8.286 1.00 97.00 336 VAL A CA 1
ATOM 2548 C C . VAL A 1 336 ? 9.481 -6.090 8.845 1.00 97.00 336 VAL A C 1
ATOM 2550 O O . VAL A 1 336 ? 10.579 -5.905 9.369 1.00 97.00 336 VAL A O 1
ATOM 2553 N N . ASN A 1 337 ? 8.574 -5.121 8.747 1.00 97.88 337 ASN A N 1
ATOM 2554 C CA . ASN A 1 337 ? 8.760 -3.742 9.192 1.00 97.88 337 ASN A CA 1
ATOM 2555 C C . ASN A 1 337 ? 9.950 -3.018 8.533 1.00 97.88 337 ASN A C 1
ATOM 2557 O O . ASN A 1 337 ? 10.313 -1.915 8.952 1.00 97.88 337 ASN A O 1
ATOM 2561 N N . GLN A 1 338 ? 10.536 -3.578 7.472 1.00 97.44 338 GLN A N 1
ATOM 2562 C CA . GLN A 1 338 ? 11.567 -2.911 6.690 1.00 97.44 338 GLN A CA 1
ATOM 2563 C C . GLN A 1 338 ? 10.935 -1.974 5.651 1.00 97.44 338 GLN A C 1
ATOM 2565 O O . GLN A 1 338 ? 10.736 -2.318 4.490 1.00 97.44 338 GLN A O 1
ATOM 2570 N N . CYS A 1 339 ? 10.601 -0.758 6.076 1.00 97.62 339 CYS A N 1
ATOM 2571 C CA . CYS A 1 339 ? 9.963 0.231 5.207 1.00 97.62 339 CYS A CA 1
ATOM 2572 C C . CYS A 1 339 ? 11.011 0.992 4.372 1.00 97.62 339 CYS A C 1
ATOM 2574 O O . CYS A 1 339 ? 11.881 1.674 4.923 1.00 97.62 339 CYS A O 1
ATOM 2576 N N . TYR A 1 340 ? 10.901 0.916 3.043 1.00 97.75 340 TYR A N 1
ATOM 2577 C CA . TYR A 1 340 ? 11.806 1.568 2.089 1.00 97.75 340 TYR A CA 1
ATOM 2578 C C . TYR A 1 340 ? 11.052 2.427 1.070 1.00 97.75 340 TYR A C 1
ATOM 2580 O O . TYR A 1 340 ? 9.915 2.127 0.707 1.00 97.75 340 TYR A O 1
ATOM 2588 N N . ASP A 1 341 ? 11.720 3.461 0.552 1.00 97.19 341 ASP A N 1
ATOM 2589 C CA . ASP A 1 341 ? 11.249 4.206 -0.618 1.00 97.19 341 ASP A CA 1
ATOM 2590 C C . ASP A 1 341 ? 11.587 3.412 -1.884 1.00 97.19 341 ASP A C 1
ATOM 2592 O O . ASP A 1 341 ? 12.703 3.489 -2.413 1.00 97.19 341 ASP A O 1
ATOM 2596 N N . LEU A 1 342 ? 10.614 2.652 -2.388 1.00 95.94 342 LEU A N 1
ATOM 2597 C CA . LEU A 1 342 ? 10.799 1.825 -3.582 1.00 95.94 342 LEU A CA 1
ATOM 2598 C C . LEU A 1 342 ? 11.115 2.664 -4.825 1.00 95.94 342 LEU A C 1
ATOM 2600 O O . LEU A 1 342 ? 11.736 2.163 -5.756 1.00 95.94 342 LEU A O 1
ATOM 2604 N N . TRP A 1 343 ? 10.783 3.959 -4.836 1.00 95.25 343 TRP A N 1
ATOM 2605 C CA . TRP A 1 343 ? 11.109 4.851 -5.950 1.00 95.25 343 TRP A CA 1
ATOM 2606 C C . TRP A 1 343 ? 12.601 5.151 -6.079 1.00 95.25 343 TRP A C 1
ATOM 2608 O O . TRP A 1 343 ? 13.025 5.666 -7.116 1.00 95.25 343 TRP A O 1
ATOM 2618 N N . LYS A 1 344 ? 13.387 4.839 -5.042 1.00 94.69 344 LYS A N 1
ATOM 2619 C CA . LYS A 1 344 ? 14.849 4.976 -5.029 1.00 94.69 344 LYS A CA 1
ATOM 2620 C C . LYS A 1 344 ? 15.571 3.747 -5.589 1.00 94.69 344 LYS A C 1
ATOM 2622 O O . LYS A 1 344 ? 16.794 3.775 -5.669 1.00 94.69 344 LYS A O 1
ATOM 2627 N N . ILE A 1 345 ? 14.849 2.695 -5.991 1.00 92.56 345 ILE A N 1
ATOM 2628 C CA . ILE A 1 345 ? 15.450 1.534 -6.659 1.00 92.56 345 ILE A CA 1
ATOM 2629 C C . ILE A 1 345 ? 16.060 1.975 -7.994 1.00 92.56 345 ILE A C 1
ATOM 2631 O O . ILE A 1 345 ? 15.438 2.692 -8.782 1.00 92.56 345 ILE A O 1
ATOM 2635 N N . ALA A 1 346 ? 17.281 1.518 -8.255 1.00 87.44 346 ALA A N 1
ATOM 2636 C CA . ALA A 1 346 ? 17.962 1.672 -9.529 1.00 87.44 346 ALA A CA 1
ATOM 2637 C C . ALA A 1 346 ? 18.393 0.289 -10.044 1.00 87.44 346 ALA A C 1
ATOM 2639 O O . ALA A 1 346 ? 18.780 -0.551 -9.245 1.00 87.44 346 ALA A O 1
ATOM 2640 N N . PRO A 1 347 ? 18.373 0.031 -11.358 1.00 89.00 347 PRO A N 1
ATOM 2641 C CA . PRO A 1 347 ? 17.939 0.932 -12.421 1.00 89.00 347 PRO A CA 1
ATOM 2642 C C . PRO A 1 347 ? 16.404 1.063 -12.492 1.00 89.00 347 PRO A C 1
ATOM 2644 O O . PRO A 1 347 ? 15.670 0.259 -11.923 1.00 89.00 347 PRO A O 1
ATOM 2647 N N . GLU A 1 348 ? 15.908 2.066 -13.226 1.00 87.69 348 GLU A N 1
ATOM 2648 C CA . GLU A 1 348 ? 14.463 2.327 -13.373 1.00 87.69 348 GLU A CA 1
ATOM 2649 C C . GLU A 1 348 ? 13.630 1.107 -13.811 1.00 87.69 348 GLU A C 1
ATOM 2651 O O . GLU A 1 348 ? 12.574 0.891 -13.226 1.00 87.69 348 GLU A O 1
ATOM 2656 N N . PRO A 1 349 ? 14.080 0.242 -14.745 1.00 85.25 349 PRO A N 1
ATOM 2657 C CA . PRO A 1 349 ? 13.303 -0.943 -15.109 1.00 85.25 349 PRO A CA 1
ATOM 2658 C C . PRO A 1 349 ? 13.098 -1.912 -13.936 1.00 85.25 349 PRO A C 1
ATOM 2660 O O . PRO A 1 349 ? 12.032 -2.513 -13.813 1.00 85.25 349 PRO A O 1
ATOM 2663 N N . LEU A 1 350 ? 14.098 -2.043 -13.055 1.00 87.06 350 LEU A N 1
ATOM 2664 C CA . LEU A 1 350 ? 13.989 -2.864 -11.850 1.00 87.06 350 LEU A CA 1
ATOM 2665 C C . LEU A 1 350 ? 12.991 -2.236 -10.876 1.00 87.06 350 LEU A C 1
ATOM 2667 O O . LEU A 1 350 ? 12.073 -2.919 -10.429 1.00 87.06 350 LEU A O 1
ATOM 2671 N N . ARG A 1 351 ? 13.112 -0.926 -10.619 1.00 91.62 351 ARG A N 1
ATOM 2672 C CA . ARG A 1 351 ? 12.151 -0.151 -9.816 1.00 91.62 351 ARG A CA 1
ATOM 2673 C C . ARG A 1 351 ? 10.725 -0.374 -10.289 1.00 91.62 351 ARG A C 1
ATOM 2675 O O . ARG A 1 351 ? 9.853 -0.706 -9.496 1.00 91.62 351 ARG A O 1
ATOM 2682 N N . ASP A 1 352 ? 10.500 -0.205 -11.582 1.00 89.62 352 ASP A N 1
ATOM 2683 C CA . ASP A 1 352 ? 9.175 -0.254 -12.177 1.00 89.62 352 ASP A CA 1
ATOM 2684 C C . ASP A 1 352 ? 8.575 -1.667 -12.078 1.00 89.62 352 ASP A C 1
ATOM 2686 O O . ASP A 1 352 ? 7.390 -1.813 -11.783 1.00 89.62 352 ASP A O 1
ATOM 2690 N N . ASN A 1 353 ? 9.387 -2.718 -12.231 1.00 88.38 353 ASN A N 1
ATOM 2691 C CA . ASN A 1 353 ? 8.953 -4.099 -11.999 1.00 88.38 353 ASN A CA 1
ATOM 2692 C C . ASN A 1 353 ? 8.607 -4.366 -10.527 1.00 88.38 353 ASN A C 1
ATOM 2694 O O . ASN A 1 353 ? 7.564 -4.955 -10.247 1.00 88.38 353 ASN A O 1
ATOM 2698 N N . LYS A 1 354 ? 9.429 -3.891 -9.585 1.00 91.44 354 LYS A N 1
ATOM 2699 C CA . LYS A 1 354 ? 9.161 -4.029 -8.145 1.00 91.44 354 LYS A CA 1
ATOM 2700 C C . LYS A 1 354 ? 7.910 -3.246 -7.719 1.00 91.44 354 LYS A C 1
ATOM 2702 O O . LYS A 1 354 ? 7.108 -3.758 -6.943 1.00 91.44 354 LYS A O 1
ATOM 2707 N N . LEU A 1 355 ? 7.694 -2.050 -8.277 1.00 94.25 355 LEU A N 1
ATOM 2708 C CA . LEU A 1 355 ? 6.479 -1.258 -8.057 1.00 94.25 355 LEU A CA 1
ATOM 2709 C C . LEU A 1 355 ? 5.232 -1.974 -8.589 1.00 94.25 355 LEU A C 1
ATOM 2711 O O . LEU A 1 355 ? 4.228 -2.053 -7.887 1.00 94.25 355 LEU A O 1
ATOM 2715 N N . LYS A 1 356 ? 5.278 -2.546 -9.798 1.00 91.50 356 LYS A N 1
ATOM 2716 C CA . LYS A 1 356 ? 4.162 -3.370 -10.295 1.00 91.50 356 LYS A CA 1
ATOM 2717 C C . LYS A 1 356 ? 3.862 -4.543 -9.374 1.00 91.50 356 LYS A C 1
ATOM 2719 O O . LYS A 1 356 ? 2.694 -4.769 -9.079 1.00 91.50 356 LYS A O 1
ATOM 2724 N N . LEU A 1 357 ? 4.898 -5.270 -8.950 1.00 91.75 357 LEU A N 1
ATOM 2725 C CA . LEU A 1 357 ? 4.764 -6.436 -8.082 1.00 91.75 357 LEU A CA 1
ATOM 2726 C C . LEU A 1 357 ? 4.032 -6.064 -6.791 1.00 91.75 357 LEU A C 1
ATOM 2728 O O . LEU A 1 357 ? 3.023 -6.679 -6.454 1.00 91.75 357 LEU A O 1
ATOM 2732 N N . ILE A 1 358 ? 4.480 -5.015 -6.098 1.00 95.88 358 ILE A N 1
ATOM 2733 C CA . ILE A 1 358 ? 3.836 -4.625 -4.845 1.00 95.88 358 ILE A CA 1
ATOM 2734 C C . ILE A 1 358 ? 2.413 -4.095 -5.065 1.00 95.88 358 ILE A C 1
ATOM 2736 O O . ILE A 1 358 ? 1.522 -4.399 -4.277 1.00 95.88 358 ILE A O 1
ATOM 2740 N N . TYR A 1 359 ? 2.139 -3.373 -6.157 1.00 96.44 359 TYR A N 1
ATOM 2741 C CA . TYR A 1 359 ? 0.772 -2.938 -6.467 1.00 96.44 359 TYR A CA 1
ATOM 2742 C C . TYR A 1 359 ? -0.159 -4.096 -6.833 1.00 96.44 359 TYR A C 1
ATOM 2744 O O . TYR A 1 359 ? -1.343 -4.040 -6.492 1.00 96.44 359 TYR A O 1
ATOM 2752 N N . ALA A 1 360 ? 0.359 -5.150 -7.465 1.00 93.62 360 ALA A N 1
ATOM 2753 C CA . ALA A 1 360 ? -0.384 -6.384 -7.688 1.00 93.62 360 ALA A CA 1
ATOM 2754 C C . ALA A 1 360 ? -0.776 -7.035 -6.352 1.00 93.62 360 ALA A C 1
ATOM 2756 O O . ALA A 1 360 ? -1.930 -7.439 -6.196 1.00 93.62 360 ALA A O 1
ATOM 2757 N N . TRP A 1 361 ? 0.138 -7.055 -5.373 1.00 95.44 361 TRP A N 1
ATOM 2758 C CA . TRP A 1 361 ? -0.137 -7.530 -4.013 1.00 95.44 361 TRP A CA 1
ATOM 2759 C C . TRP A 1 361 ? -1.152 -6.660 -3.272 1.00 95.44 361 TRP A C 1
ATOM 2761 O O . TRP A 1 361 ? -2.092 -7.198 -2.695 1.00 95.44 361 TRP A O 1
ATOM 2771 N N . VAL A 1 362 ? -1.044 -5.329 -3.326 1.00 97.06 362 VAL A N 1
ATOM 2772 C CA . VAL A 1 362 ? -2.047 -4.440 -2.708 1.00 97.06 362 VAL A CA 1
ATOM 2773 C C . VAL A 1 362 ? -3.436 -4.699 -3.301 1.00 97.06 362 VAL A C 1
ATOM 2775 O O . VAL A 1 362 ? -4.404 -4.853 -2.560 1.00 97.06 362 VAL A O 1
ATOM 2778 N N . ALA A 1 363 ? -3.544 -4.803 -4.629 1.00 96.25 363 ALA A N 1
ATOM 2779 C CA . ALA A 1 363 ? -4.811 -5.102 -5.294 1.00 96.25 363 ALA A CA 1
ATOM 2780 C C . ALA A 1 363 ? -5.338 -6.512 -4.957 1.00 96.25 363 ALA A C 1
ATOM 2782 O O . ALA A 1 363 ? -6.548 -6.694 -4.815 1.00 96.25 363 ALA A O 1
ATOM 2783 N N . PHE A 1 364 ? -4.448 -7.493 -4.784 1.00 94.19 364 PHE A N 1
ATOM 2784 C CA . PHE A 1 364 ? -4.803 -8.831 -4.309 1.00 94.19 364 PHE A CA 1
ATOM 2785 C C . PHE A 1 364 ? -5.365 -8.797 -2.882 1.00 94.19 364 PHE A C 1
ATOM 2787 O O . PHE A 1 364 ? -6.415 -9.382 -2.632 1.00 94.19 364 PHE A O 1
ATOM 2794 N N . TYR A 1 365 ? -4.725 -8.074 -1.959 1.00 96.75 365 TYR A N 1
ATOM 2795 C CA . TYR A 1 365 ? -5.217 -7.922 -0.587 1.00 96.75 365 TYR A CA 1
ATOM 2796 C C . TYR A 1 365 ? -6.562 -7.184 -0.544 1.00 96.75 365 TYR A C 1
ATOM 2798 O O . TYR A 1 365 ? -7.456 -7.587 0.200 1.00 96.75 365 TYR A O 1
ATOM 2806 N N . GLU A 1 366 ? -6.756 -6.165 -1.387 1.00 96.69 366 GLU A N 1
ATOM 2807 C CA . GLU A 1 366 ? -8.055 -5.498 -1.535 1.00 96.69 366 GLU A CA 1
ATOM 2808 C C . GLU A 1 366 ? -9.151 -6.441 -2.030 1.00 96.69 366 GLU A C 1
ATOM 2810 O O . GLU A 1 366 ? -10.301 -6.358 -1.591 1.00 96.69 366 GLU A O 1
ATOM 2815 N N . TYR A 1 367 ? -8.800 -7.332 -2.953 1.00 93.62 367 TYR A N 1
ATOM 2816 C CA . TYR A 1 367 ? -9.707 -8.346 -3.461 1.00 93.62 367 TYR A CA 1
ATOM 2817 C C . TYR A 1 367 ? -10.047 -9.398 -2.391 1.00 93.62 367 TYR A C 1
ATOM 2819 O O . TYR A 1 367 ? -11.221 -9.723 -2.205 1.00 93.62 367 TYR A O 1
ATOM 2827 N N . GLU A 1 368 ? -9.037 -9.922 -1.691 1.00 93.56 368 GLU A N 1
ATOM 2828 C CA . GLU A 1 368 ? -9.174 -11.046 -0.756 1.00 93.56 368 GLU A CA 1
ATOM 2829 C C . GLU A 1 368 ? -9.809 -10.624 0.577 1.00 93.56 368 GLU A C 1
ATOM 2831 O O . GLU A 1 368 ? -10.691 -11.323 1.081 1.00 93.56 368 GLU A O 1
ATOM 2836 N N . TYR A 1 369 ? -9.402 -9.480 1.135 1.00 96.25 369 TYR A N 1
ATOM 2837 C CA . TYR A 1 369 ? -9.786 -9.031 2.483 1.00 96.25 369 TYR A CA 1
ATOM 2838 C C . TYR A 1 369 ? -10.754 -7.840 2.480 1.00 96.25 369 TYR A C 1
ATOM 2840 O O . TYR A 1 369 ? -11.421 -7.572 3.486 1.00 96.25 369 TYR A O 1
ATOM 2848 N N . GLY A 1 370 ? -10.916 -7.172 1.335 1.00 96.25 370 GLY A N 1
ATOM 2849 C CA . GLY A 1 370 ? -11.729 -5.968 1.174 1.00 96.25 370 GLY A CA 1
ATOM 2850 C C . GLY A 1 370 ? -10.903 -4.683 1.242 1.00 96.25 370 GLY A C 1
ATOM 2851 O O . GLY A 1 370 ? -9.677 -4.698 1.270 1.00 96.25 370 GLY A O 1
ATOM 2852 N N . THR A 1 371 ? -11.579 -3.534 1.251 1.00 97.44 371 THR A N 1
ATOM 2853 C CA . THR A 1 371 ? -10.912 -2.223 1.282 1.00 97.44 371 THR A CA 1
ATOM 2854 C C . THR A 1 371 ? -10.027 -2.068 2.519 1.00 97.44 371 THR A C 1
ATOM 2856 O O . THR A 1 371 ? -10.422 -2.458 3.618 1.00 97.44 371 THR A O 1
ATOM 2859 N N . ALA A 1 372 ? -8.857 -1.448 2.341 1.00 98.38 372 ALA A N 1
ATOM 2860 C CA . ALA A 1 372 ? -7.957 -1.117 3.439 1.00 98.38 372 ALA A CA 1
ATOM 2861 C C . ALA A 1 372 ? -8.690 -0.345 4.554 1.00 98.38 372 ALA A C 1
ATOM 2863 O O . ALA A 1 372 ? -9.398 0.633 4.299 1.00 98.38 372 ALA A O 1
ATOM 2864 N N . VAL A 1 373 ? -8.502 -0.783 5.799 1.00 98.56 373 VAL A N 1
ATOM 2865 C CA . VAL A 1 373 ? -9.114 -0.193 6.999 1.00 98.56 373 VAL A CA 1
ATOM 2866 C C . VAL A 1 373 ? -8.301 0.973 7.558 1.00 98.56 373 VAL A C 1
ATOM 2868 O O . VAL A 1 373 ? -8.786 1.715 8.411 1.00 98.56 373 VAL A O 1
ATOM 2871 N N . GLY A 1 374 ? -7.071 1.163 7.093 1.00 98.44 374 GLY A N 1
ATOM 2872 C CA . GLY A 1 374 ? -6.204 2.232 7.564 1.00 98.44 374 GLY A CA 1
ATOM 2873 C C . GLY A 1 374 ? -4.970 2.426 6.699 1.00 98.44 374 GLY A C 1
ATOM 2874 O O . GLY A 1 374 ? -4.831 1.819 5.632 1.00 98.44 374 GLY A O 1
ATOM 2875 N N . LYS A 1 375 ? -4.076 3.287 7.178 1.00 98.44 375 LYS A N 1
ATOM 2876 C CA . LYS A 1 375 ? -2.774 3.543 6.564 1.00 98.44 375 LYS A CA 1
ATOM 2877 C C . LYS A 1 375 ? -1.660 3.561 7.594 1.00 98.44 375 LYS A C 1
ATOM 2879 O O . LYS A 1 375 ? -1.876 3.989 8.723 1.00 98.44 375 LYS A O 1
ATOM 2884 N N . LEU A 1 376 ? -0.471 3.152 7.178 1.00 98.25 376 LEU A N 1
ATOM 2885 C CA . LEU A 1 376 ? 0.734 3.300 7.977 1.00 98.25 376 LEU A CA 1
ATOM 2886 C C . LEU A 1 376 ? 1.295 4.722 7.820 1.00 98.25 376 LEU A C 1
ATOM 2888 O O . LEU A 1 376 ? 1.441 5.223 6.701 1.00 98.25 376 LEU A O 1
ATOM 2892 N N . ASP A 1 377 ? 1.599 5.373 8.938 1.00 97.88 377 ASP A N 1
ATOM 2893 C CA . ASP A 1 377 ? 2.080 6.757 9.012 1.00 97.88 377 ASP A CA 1
ATOM 2894 C C . ASP A 1 377 ? 3.340 7.023 8.173 1.00 97.88 377 ASP A C 1
ATOM 2896 O O . ASP A 1 377 ? 3.405 8.031 7.465 1.00 97.88 377 ASP A O 1
ATOM 2900 N N . LEU A 1 378 ? 4.294 6.089 8.174 1.00 96.88 378 LEU A N 1
ATOM 2901 C CA . LEU A 1 378 ? 5.563 6.160 7.446 1.00 96.88 378 LEU A CA 1
ATOM 2902 C C . LEU A 1 378 ? 5.378 6.428 5.947 1.00 96.88 378 LEU A C 1
ATOM 2904 O O . LEU A 1 378 ? 6.163 7.156 5.336 1.00 96.88 378 LEU A O 1
ATOM 2908 N N . TYR A 1 379 ? 4.312 5.892 5.353 1.00 96.31 379 TYR A N 1
ATOM 2909 C CA . TYR A 1 379 ? 4.037 6.039 3.924 1.00 96.31 379 TYR A CA 1
ATOM 2910 C C . TYR A 1 379 ? 3.348 7.363 3.567 1.00 96.31 379 TYR A C 1
ATOM 2912 O O . TYR A 1 379 ? 3.290 7.717 2.388 1.00 96.31 379 TYR A O 1
ATOM 2920 N N . ASN A 1 380 ? 2.904 8.160 4.547 1.00 94.12 380 ASN A N 1
ATOM 2921 C CA . ASN A 1 380 ? 2.455 9.534 4.282 1.00 94.12 380 ASN A CA 1
ATOM 2922 C C . ASN A 1 380 ? 3.612 10.421 3.791 1.00 94.12 380 ASN A C 1
ATOM 2924 O O . ASN A 1 380 ? 3.391 11.358 3.021 1.00 94.12 380 ASN A O 1
ATOM 2928 N N . CYS A 1 381 ? 4.840 10.091 4.200 1.00 93.12 381 CYS A N 1
ATOM 2929 C CA . CYS A 1 381 ? 6.074 10.771 3.821 1.00 93.12 381 CYS A CA 1
ATOM 2930 C C . CYS A 1 381 ? 7.068 9.804 3.154 1.00 93.12 381 CYS A C 1
ATOM 2932 O O . CYS A 1 381 ? 8.267 9.884 3.411 1.00 93.12 381 CYS A O 1
ATOM 2934 N N . GLU A 1 382 ? 6.589 8.922 2.266 1.00 95.19 382 GLU A N 1
ATOM 2935 C CA . GLU A 1 382 ? 7.395 7.866 1.625 1.00 95.19 382 GLU A CA 1
ATOM 2936 C C . GLU A 1 382 ? 8.732 8.373 1.045 1.00 95.19 382 GLU A C 1
ATOM 2938 O O . GLU A 1 382 ? 9.760 7.721 1.187 1.00 95.19 382 GLU A O 1
ATOM 2943 N N . ALA A 1 383 ? 8.756 9.571 0.450 1.00 94.19 383 ALA A N 1
ATOM 2944 C CA . ALA A 1 383 ? 9.972 10.160 -0.121 1.00 94.19 383 ALA A CA 1
ATOM 2945 C C . ALA A 1 383 ? 11.118 10.351 0.901 1.00 94.19 383 ALA A C 1
ATOM 2947 O O . ALA A 1 383 ? 12.294 10.415 0.520 1.00 94.19 383 ALA A O 1
ATOM 2948 N N . GLY A 1 384 ? 10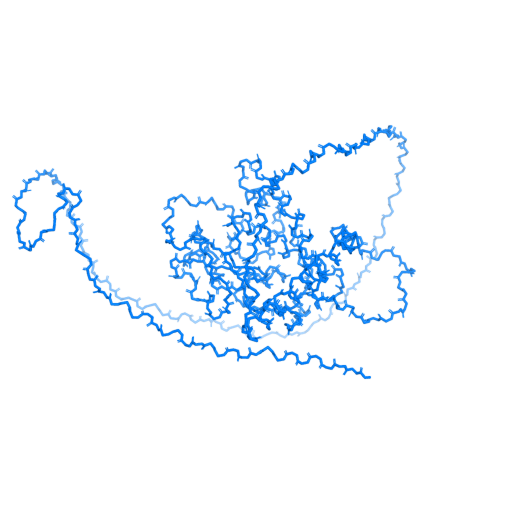.778 10.446 2.190 1.00 94.94 384 GLY A N 1
ATOM 2949 C CA . GLY A 1 384 ? 11.719 10.535 3.305 1.00 94.94 384 GLY A CA 1
ATOM 2950 C C . GLY A 1 384 ? 12.314 9.191 3.732 1.00 94.94 384 GLY A C 1
ATOM 2951 O O . GLY A 1 384 ? 13.340 9.186 4.407 1.00 94.94 384 GLY A O 1
ATOM 2952 N N . LEU A 1 385 ? 11.737 8.058 3.317 1.00 96.69 385 LEU A N 1
ATOM 2953 C CA . LEU A 1 385 ? 12.254 6.732 3.664 1.00 96.69 385 LEU A CA 1
ATOM 2954 C C . LEU A 1 385 ? 13.598 6.467 2.978 1.00 96.69 385 LEU A C 1
ATOM 2956 O O . LEU A 1 385 ? 13.881 6.977 1.889 1.00 96.69 385 LEU A O 1
ATOM 2960 N N . LYS A 1 386 ? 14.450 5.649 3.600 1.00 96.94 386 LYS A N 1
ATOM 2961 C CA . LYS A 1 386 ? 15.704 5.197 2.977 1.00 96.94 386 LYS A CA 1
ATOM 2962 C C . LYS A 1 386 ? 15.414 4.381 1.712 1.00 96.94 386 LYS A C 1
ATOM 2964 O O . LYS A 1 386 ? 14.376 3.730 1.610 1.00 96.94 386 LYS A O 1
ATOM 2969 N N . GLY A 1 387 ? 16.329 4.426 0.745 1.00 94.81 387 GLY A N 1
ATOM 2970 C CA . GLY A 1 387 ? 16.286 3.484 -0.374 1.00 94.81 387 GLY A CA 1
ATOM 2971 C C . GLY A 1 387 ? 16.544 2.055 0.123 1.00 94.81 387 GLY A C 1
ATOM 2972 O O . GLY A 1 387 ? 17.199 1.897 1.159 1.00 94.81 387 GLY A O 1
ATOM 2973 N N . PRO A 1 388 ? 16.015 1.033 -0.565 1.00 94.88 388 PRO A N 1
ATOM 2974 C CA . PRO A 1 388 ? 16.277 -0.353 -0.201 1.00 94.88 388 PRO A CA 1
ATOM 2975 C C . PRO A 1 388 ? 17.752 -0.736 -0.394 1.00 94.88 388 PRO A C 1
ATOM 2977 O O . PRO A 1 388 ? 18.420 -0.140 -1.246 1.00 94.88 388 PRO A O 1
ATOM 2980 N N . PRO A 1 389 ? 18.266 -1.715 0.376 1.00 93.31 389 PRO A N 1
ATOM 2981 C CA . PRO A 1 389 ? 19.590 -2.283 0.142 1.00 93.31 389 PRO A CA 1
ATOM 2982 C C . PRO A 1 389 ? 19.626 -2.933 -1.244 1.00 93.31 389 PRO A C 1
ATOM 2984 O O . PRO A 1 389 ? 18.719 -3.678 -1.615 1.00 93.31 389 PRO A O 1
ATOM 2987 N N . MET A 1 390 ? 20.653 -2.622 -2.032 1.00 83.12 390 MET A N 1
ATOM 2988 C CA . MET A 1 390 ? 20.743 -3.079 -3.422 1.00 83.12 390 MET A CA 1
ATOM 2989 C C . MET A 1 390 ? 21.175 -4.545 -3.510 1.00 83.12 390 MET A C 1
ATOM 2991 O O . MET A 1 390 ? 20.795 -5.241 -4.450 1.00 83.12 390 MET A O 1
ATOM 2995 N N . GLU A 1 391 ? 21.918 -5.028 -2.516 1.00 81.69 391 GLU A N 1
ATOM 2996 C CA . GLU A 1 391 ? 22.413 -6.403 -2.429 1.00 81.69 391 GLU A CA 1
ATOM 2997 C C . GLU A 1 391 ? 21.270 -7.423 -2.325 1.00 81.69 391 GLU A C 1
ATOM 2999 O O . GLU A 1 391 ? 21.391 -8.542 -2.809 1.00 81.69 391 GLU A O 1
ATOM 3004 N N . ASP A 1 392 ? 20.134 -7.014 -1.757 1.00 67.44 392 ASP A N 1
ATOM 3005 C CA . ASP A 1 392 ? 18.945 -7.854 -1.593 1.00 67.44 392 ASP A CA 1
ATOM 3006 C C . ASP A 1 392 ? 17.948 -7.735 -2.756 1.00 67.44 392 ASP A C 1
ATOM 3008 O O . ASP A 1 392 ? 16.908 -8.394 -2.753 1.00 67.44 392 ASP A O 1
ATOM 3012 N N . THR A 1 393 ? 18.238 -6.900 -3.761 1.00 63.34 393 THR A N 1
ATOM 3013 C CA . THR A 1 393 ? 17.346 -6.663 -4.912 1.00 63.34 393 THR A CA 1
ATOM 3014 C C . THR A 1 393 ? 17.629 -7.559 -6.112 1.00 63.34 393 THR A C 1
ATOM 3016 O O . THR A 1 393 ? 17.405 -7.143 -7.251 1.00 63.34 393 THR A O 1
ATOM 3019 N N . GLU A 1 394 ? 18.062 -8.802 -5.879 1.00 65.12 394 GLU A N 1
ATOM 3020 C CA . GLU A 1 394 ? 18.091 -9.820 -6.934 1.00 65.12 394 GLU A CA 1
ATOM 3021 C C . GLU A 1 394 ? 16.738 -9.852 -7.683 1.00 65.12 394 GLU A C 1
ATOM 3023 O O . GLU A 1 394 ? 15.682 -9.461 -7.148 1.00 65.12 394 GLU A O 1
ATOM 3028 N N . GLU A 1 395 ? 16.772 -10.223 -8.969 1.00 60.00 395 GLU A N 1
ATOM 3029 C CA . GLU A 1 395 ? 15.576 -10.330 -9.811 1.00 60.00 395 GLU A CA 1
ATOM 3030 C C . GLU A 1 395 ? 14.602 -11.322 -9.165 1.00 60.00 395 GLU A C 1
ATOM 3032 O O . GLU A 1 395 ? 14.697 -12.526 -9.351 1.00 60.00 395 GLU A O 1
ATOM 3037 N N . CYS A 1 396 ? 13.675 -10.812 -8.351 1.00 54.88 396 CYS A N 1
ATOM 3038 C CA . CYS A 1 396 ? 12.619 -11.624 -7.761 1.00 54.88 396 CYS A CA 1
ATOM 3039 C C . CYS A 1 396 ? 11.777 -12.178 -8.916 1.00 54.88 396 CYS A C 1
ATOM 3041 O O . CYS A 1 396 ? 11.107 -11.419 -9.619 1.00 54.88 396 CYS A O 1
ATOM 3043 N N . CYS A 1 397 ? 11.863 -13.491 -9.125 1.00 47.41 397 CYS A N 1
ATOM 3044 C CA . CYS A 1 397 ? 11.277 -14.221 -10.251 1.00 47.41 397 CYS A CA 1
ATOM 3045 C C . CYS A 1 397 ? 9.757 -14.424 -10.142 1.00 47.41 397 CYS A C 1
ATOM 3047 O O . CYS A 1 397 ? 9.194 -15.205 -10.906 1.00 47.41 397 CYS A O 1
ATOM 3049 N N . VAL A 1 398 ? 9.087 -13.798 -9.174 1.00 46.06 398 VAL A N 1
ATOM 3050 C CA . VAL A 1 398 ? 7.700 -14.132 -8.841 1.00 46.06 398 VAL A CA 1
ATOM 3051 C C . VAL A 1 398 ? 6.746 -13.155 -9.522 1.00 46.06 398 VAL A C 1
ATOM 3053 O O . VAL A 1 398 ? 6.433 -12.109 -8.961 1.00 46.06 398 VAL A O 1
ATOM 3056 N N . MET A 1 399 ? 6.317 -13.505 -10.740 1.00 44.16 399 MET A N 1
ATOM 3057 C CA . MET A 1 399 ? 4.930 -13.411 -11.238 1.00 44.16 399 MET A CA 1
ATOM 3058 C C . MET A 1 399 ? 4.750 -14.323 -12.449 1.00 44.16 399 MET A C 1
ATOM 3060 O O . MET A 1 399 ? 5.488 -14.132 -13.444 1.00 44.16 399 MET A O 1
#

pLDDT: mean 71.28, std 24.23, range [31.7, 98.75]

Mean predicted aligned error: 16.72 Å

Radius of gyration: 32.32 Å; Cα contacts (8 Å, |Δi|>4): 352; chains: 1; bounding box: 84×91×93 Å

Organism: Noctiluca scintillans (NCBI:txid2966)

InterPro domains:
  IPR036400 Cytochrome b5-like heme/steroid binding domain superfamily [G3DSA:3.10.120.10] (268-377)
  IPR036400 Cytochrome b5-like heme/steroid binding domain superfamily [SSF55856] (269-369)

Secondary structure (DSSP, 8-state):
-------------------------------TTT--PPPS-------------------------PPP-PPPPP-----------------------------PPP------------PPP-------S---TTPPP--SHHHHHHHHHHHHHHHHHHHHHHHHHHTHHHHHHHHHHHHTTTT----TT----------PPPHHHHHHHHHHHHHHHHHHHHHHTTSSS-HHHHHHHHS-TTGGGG--STTTTS--PPPSS----TTTT---EEE-HHHHGGGSTTSSS-EEEETTEEEE-TT-HHHHSTTSTTGGGTTSB-HHHHHHT--SGGGTT----GGG-SSHHHHHHHHHHHHHHHHHHHHHH-S--EEEGGGGGGGGSPPPPSTT-------

Nearest PDB structures (foldseek):
  4x8y-assembly1_A-2  TM=8.119E-01  e=1.535E-04  Homo sapiens
  1t0g-assembly1_A  TM=8.146E-01  e=2.245E-04  Arabidopsis thaliana
  1j03-assembly1_A  TM=7.761E-01  e=1.050E-04  Arabidopsis thaliana
  4x8y-assembly2_B-3  TM=7.964E-01  e=1.807E-04  Homo sapiens

Sequence (399 aa):
MGASCTRECGEEDVQEIDPVSVDEAGAPKICPVSGKSTEAGSCPFAKPKKGQKKLQSGVPSASEQHVPIGSVPQVPGGEGPAAVANPNQNHEAETTGDAERKNTPAVDKTPSNKINKDSPPLAALDANAAAPENRPAPTSPEAAARQKRLRARLDEEKRKKQDFIDNREKYSKIADDIMSGKYKRTGPAAQPKGNMLIRMPTTAERTNMQALILGQFRDQYSKLRKFDSCPSAMATQQYPSSGTQSLQIEGGHRSMPRPDDVDLPKTFRKPVGVLSLKQLAAFGEKSPRLLVSVYGFIFDVSDRPDKYGEDGPYSWMSGHDITWGFVSGKDTIEQVNQCYDLWKIAPEPLRDNKLKLIYAWVAFYEYEYGTAVGKLDLYNCEAGLKGPPMEDTEECCVM

Solvent-accessible surface area (backbone atoms only — not comparable to full-atom values): 25983 Å² total; per-residue (Å²): 138,81,83,80,82,79,73,74,78,71,84,68,84,73,73,78,76,71,80,78,77,78,75,83,74,81,75,82,78,60,46,94,88,71,78,49,83,74,78,90,77,88,86,90,81,86,87,89,84,88,81,91,84,89,83,83,88,82,86,79,86,86,76,93,75,89,79,80,89,78,81,81,83,87,78,81,90,80,80,84,87,81,92,78,86,83,85,88,76,86,80,88,77,89,79,86,78,90,78,95,72,94,77,84,76,79,86,74,80,78,78,79,79,74,77,76,84,76,66,77,75,80,72,81,79,69,90,74,71,73,75,84,76,81,74,78,76,70,86,47,73,66,53,47,51,51,52,52,53,52,50,54,52,51,52,50,52,50,48,53,53,47,55,48,59,74,42,37,67,62,48,48,52,52,48,50,41,49,75,68,56,64,73,65,84,84,56,102,81,75,71,74,93,64,74,89,67,79,80,73,74,51,74,68,54,50,53,51,46,49,53,52,55,34,47,54,42,41,53,53,53,60,60,48,64,76,44,92,61,60,60,65,58,54,58,57,68,69,56,56,80,75,69,56,69,69,54,82,52,80,73,59,78,54,75,68,80,78,68,79,90,66,86,65,43,98,60,67,79,49,72,71,48,73,34,49,71,76,61,36,44,68,19,16,28,87,35,77,51,27,30,35,26,42,82,36,36,24,32,47,47,44,78,38,47,78,39,32,17,72,90,14,84,41,14,87,45,22,14,28,36,46,42,36,10,69,56,39,50,47,74,46,82,86,31,43,66,51,74,52,19,62,85,62,41,76,56,63,66,58,24,48,52,44,52,50,52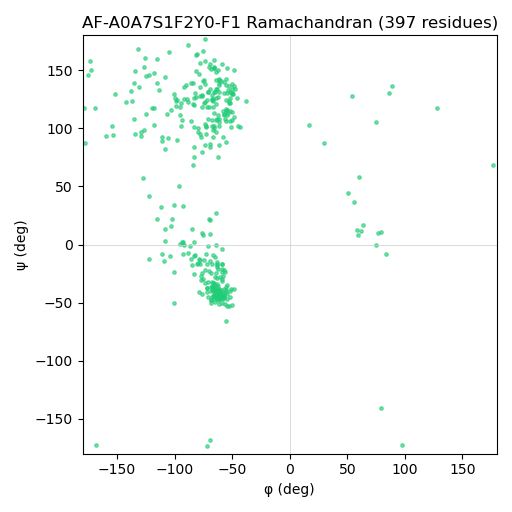,51,36,46,48,43,35,46,46,36,68,76,60,35,76,60,25,29,32,36,51,71,56,79,49,35,88,75,39,53,57,62,69,70,89,57,57,56,85,55,82,83,127